Protein AF-F0Y4I6-F1 (afdb_monomer_lite)

Foldseek 3Di:
DPDPVVVVVVVVVVVVVVVVVVVVVVVVVVVVVVVVVVVVVVVVVVVVVVVVVVVVVVVVVVVVVVVVVVVVVVVVVVVVVVVVVVVVVVVVVVVVVVVVVVVVVVVVVVVVVVVVVVVVVVVVVVVVVVVVVVVVVVVVVVVVVVVVDDDPVVVVVVVVVVVVVVVVVVVVVVVVVVVVVVVVVVVVVVVVVVVVVVVVVVVVVVVVVVVVVVVVVVVVVVVVVVVVVVVVVVVVVVVVVVVVVVVVVVVVVVVVVVVVVVVVVVVVVVVVVVVVVVVVVVVVVVLVVVLVVQLVVLLVVLQVVVLVVLVVLVVVLVVVLVVLQVCCVPDDNPRDRDDDDDPDPDDDDDDDDPDDPPDRDDDSPDRQDPVNDDPVSVVSSVVSSVVSVVVVVVPDDPDDDDPPPPPPPPPPPDDDDPPDDDDDD

Sequence (425 aa):
LGEKDTHEFVAYFQKELEGKDVRIHSLNELMAHQDAERQAEHDALVRRQSEQVADLETKLQTADTTSTAKIQMLEDELAKVDTFREMKLAMDAKIEEQEKALKLAEERHLAEATANERKFLAEKSKMQKDLEKRTSDIRRAAKQEMQNGLDADTLKVIGENRRMAEELRFQQQMTAELQSEKNAVDEAVRVLRRDMELAREKEGEYAKQSHVKNREAKKREEKIAALEELLRDAGKKFQGEKAHLRRSLQASLEEQTLDAAGLRQMLRLKNRELSKLRRLAEMVLEQRTEVEQFFLEALEDVKANIVKQRQERYRADMAEYRTQMRTATLGDGTAKFPKIRALQAGKDVDGMGPPAPGTMPHNLSAKVQLKDLTLEDREHVLRLLFAKINAVHGNVSSLPPHDLENNERTFLTNSAPTGGGDGGM

Structure (mmCIF, N/CA/C/O backbone):
data_AF-F0Y4I6-F1
#
_entry.id   AF-F0Y4I6-F1
#
loop_
_atom_site.group_PDB
_atom_site.id
_atom_site.type_symbol
_atom_site.label_atom_id
_atom_site.label_alt_id
_atom_site.label_comp_id
_atom_site.label_asym_id
_atom_site.label_entity_id
_atom_site.label_seq_id
_atom_site.pdbx_PDB_ins_code
_atom_site.Cartn_x
_atom_site.Cartn_y
_atom_site.Cartn_z
_atom_site.occupancy
_atom_site.B_iso_or_equiv
_atom_site.auth_seq_id
_atom_site.auth_comp_id
_atom_site.auth_asym_id
_atom_site.auth_atom_id
_atom_site.pdbx_PDB_model_num
ATOM 1 N N . LEU A 1 1 ? 89.237 -3.017 -55.209 1.00 49.09 1 LEU A N 1
ATOM 2 C CA . LEU A 1 1 ? 88.070 -3.857 -54.853 1.00 49.09 1 LEU A CA 1
ATOM 3 C C . LEU A 1 1 ? 87.908 -3.872 -53.330 1.00 49.09 1 LEU A C 1
ATOM 5 O O . LEU A 1 1 ? 88.186 -4.892 -52.726 1.00 49.09 1 LEU A O 1
ATOM 9 N N . GLY A 1 2 ? 87.559 -2.757 -52.673 1.00 53.59 2 GLY A N 1
ATOM 10 C CA . GLY A 1 2 ? 87.547 -2.798 -51.197 1.00 53.59 2 GLY A CA 1
ATOM 11 C C . GLY A 1 2 ? 86.942 -1.643 -50.397 1.00 53.59 2 GLY A C 1
ATOM 12 O O . GLY A 1 2 ? 86.799 -1.809 -49.193 1.00 53.59 2 GLY A O 1
ATOM 13 N N . GLU A 1 3 ? 86.552 -0.518 -51.005 1.00 55.44 3 GLU A N 1
ATOM 14 C CA . GLU A 1 3 ? 85.939 0.600 -50.252 1.00 55.44 3 GLU A CA 1
ATOM 15 C C . GLU A 1 3 ? 84.520 0.966 -50.703 1.00 55.44 3 GLU A C 1
ATOM 17 O O . GLU A 1 3 ? 83.695 1.316 -49.871 1.00 55.44 3 GLU A O 1
ATOM 22 N N . LYS A 1 4 ? 84.182 0.856 -51.997 1.00 58.56 4 LYS A N 1
ATOM 23 C CA . LYS A 1 4 ? 82.810 1.132 -52.468 1.00 58.56 4 LYS A CA 1
ATOM 24 C C . LYS A 1 4 ? 81.827 0.012 -52.122 1.00 58.56 4 LYS A C 1
ATOM 26 O O . LYS A 1 4 ? 80.768 0.299 -51.579 1.00 58.56 4 LYS A O 1
ATOM 31 N N . ASP A 1 5 ? 82.216 -1.242 -52.346 1.00 61.75 5 ASP A N 1
ATOM 32 C CA . ASP A 1 5 ? 81.361 -2.398 -52.041 1.00 61.75 5 ASP A CA 1
ATOM 33 C C . ASP A 1 5 ? 81.136 -2.558 -50.531 1.00 61.75 5 ASP A C 1
ATOM 35 O O . ASP A 1 5 ? 80.059 -2.961 -50.108 1.00 61.75 5 ASP A O 1
ATOM 39 N N . THR A 1 6 ? 82.119 -2.190 -49.700 1.00 65.50 6 THR A N 1
ATOM 40 C CA . THR A 1 6 ? 81.980 -2.179 -48.236 1.00 65.50 6 THR A CA 1
ATOM 41 C C . THR A 1 6 ? 81.072 -1.043 -47.769 1.00 65.50 6 THR A C 1
ATOM 43 O O . THR A 1 6 ? 80.259 -1.255 -46.875 1.00 65.50 6 THR A O 1
ATOM 46 N N . HIS A 1 7 ? 81.129 0.132 -48.402 1.00 71.12 7 HIS A N 1
ATOM 47 C CA . HIS A 1 7 ? 80.271 1.267 -48.058 1.00 71.12 7 HIS 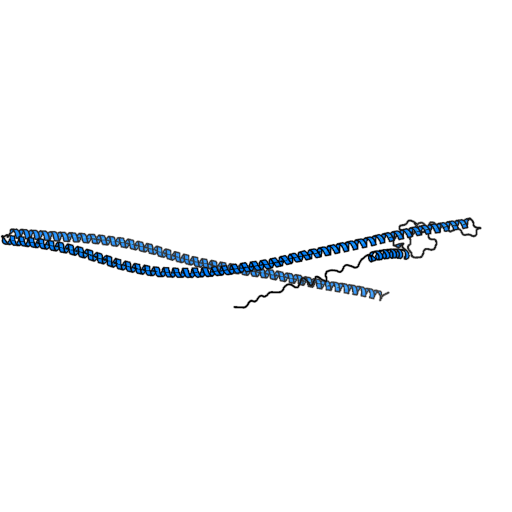A CA 1
ATOM 48 C C . HIS A 1 7 ? 78.804 1.069 -48.482 1.00 71.12 7 HIS A C 1
ATOM 50 O O . HIS A 1 7 ? 77.905 1.490 -47.753 1.00 71.12 7 HIS A O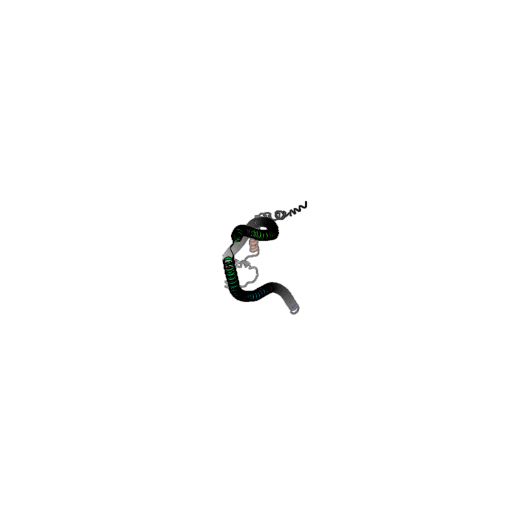 1
ATOM 56 N N . GLU A 1 8 ? 78.543 0.402 -49.613 1.00 75.44 8 GLU A N 1
ATOM 57 C CA . GLU A 1 8 ? 77.187 0.005 -50.023 1.00 75.44 8 GLU A CA 1
ATOM 58 C C . GLU A 1 8 ? 76.616 -1.099 -49.124 1.00 75.44 8 GLU A C 1
ATOM 60 O O . GLU A 1 8 ? 75.453 -1.021 -48.729 1.00 75.44 8 GLU A O 1
ATOM 65 N N . PHE A 1 9 ? 77.434 -2.081 -48.725 1.00 76.19 9 PHE A N 1
ATOM 66 C CA . PHE A 1 9 ? 77.026 -3.108 -47.761 1.00 76.19 9 PHE A CA 1
ATOM 67 C C . PHE A 1 9 ? 76.680 -2.509 -46.394 1.00 76.19 9 PHE A C 1
ATOM 69 O O . PHE A 1 9 ? 75.663 -2.860 -45.797 1.00 76.19 9 PHE A O 1
ATOM 76 N N . VAL A 1 10 ? 77.509 -1.578 -45.911 1.00 78.25 10 VAL A N 1
ATOM 77 C CA . VAL A 1 10 ? 77.267 -0.854 -44.658 1.00 78.25 10 VAL A CA 1
ATOM 78 C C . VAL A 1 10 ? 75.995 -0.014 -44.765 1.00 78.25 10 VAL A C 1
ATOM 80 O O . VAL A 1 10 ? 75.155 -0.102 -43.878 1.00 78.25 10 VAL A O 1
ATOM 83 N N . ALA A 1 11 ? 75.783 0.718 -45.863 1.00 78.81 11 ALA A N 1
ATOM 84 C CA . ALA A 1 11 ? 74.573 1.520 -46.062 1.00 78.81 11 ALA A CA 1
ATOM 85 C C . ALA A 1 11 ? 73.294 0.666 -46.152 1.00 78.81 11 ALA A C 1
ATOM 87 O O . ALA A 1 11 ? 72.257 1.041 -45.603 1.00 78.81 11 ALA A O 1
ATOM 88 N N . TYR A 1 12 ? 73.357 -0.495 -46.812 1.00 83.31 12 TYR A N 1
ATOM 89 C CA . TYR A 1 12 ? 72.243 -1.441 -46.865 1.00 83.31 12 TYR A CA 1
ATOM 90 C C . TYR A 1 12 ? 71.904 -1.985 -45.471 1.00 83.31 12 TYR A C 1
ATOM 92 O O . TYR A 1 12 ? 70.745 -1.925 -45.061 1.00 83.31 12 TYR A O 1
ATOM 100 N N . PHE A 1 13 ? 72.902 -2.444 -44.708 1.00 83.38 13 PHE A N 1
ATOM 101 C CA . PHE A 1 13 ? 72.680 -2.929 -43.344 1.00 83.38 13 PHE A CA 1
ATOM 102 C C . PHE A 1 13 ? 72.211 -1.833 -42.392 1.00 83.38 13 PHE A C 1
ATOM 104 O O . PHE A 1 13 ? 71.392 -2.107 -41.523 1.00 83.38 13 PHE A O 1
ATOM 111 N N . GLN A 1 14 ? 72.678 -0.599 -42.567 1.00 86.06 14 GLN A N 1
ATOM 112 C CA . GLN A 1 14 ? 72.249 0.546 -41.771 1.00 86.06 14 GLN A CA 1
ATOM 113 C C . GLN A 1 14 ? 70.780 0.885 -42.044 1.00 86.06 14 GLN A C 1
ATOM 115 O O . GLN A 1 14 ? 70.006 1.030 -41.105 1.00 86.06 14 GLN A O 1
ATOM 120 N N . LYS A 1 15 ? 70.350 0.858 -43.310 1.00 86.56 15 LYS A N 1
ATOM 121 C CA . LYS A 1 15 ? 68.938 1.017 -43.686 1.00 86.56 15 LYS A CA 1
ATOM 122 C C . LYS A 1 15 ? 68.059 -0.149 -43.215 1.00 86.56 15 LYS A C 1
ATOM 124 O O . LYS A 1 15 ? 66.903 0.054 -42.849 1.00 86.56 15 LYS A O 1
ATOM 129 N N . GLU A 1 16 ? 68.577 -1.378 -43.228 1.00 90.12 16 GLU A N 1
ATOM 130 C CA . GLU A 1 16 ? 67.857 -2.548 -42.709 1.00 90.12 16 GLU A CA 1
ATOM 131 C C . GLU A 1 16 ? 67.745 -2.514 -41.175 1.00 90.12 16 GLU A C 1
ATOM 133 O O . GLU A 1 16 ? 66.701 -2.877 -40.634 1.00 90.12 16 GLU A O 1
ATOM 138 N N . LEU A 1 17 ? 68.784 -2.044 -40.479 1.00 86.94 17 LEU A N 1
ATOM 139 C CA . LEU A 1 17 ? 68.776 -1.786 -39.037 1.00 86.94 17 LEU A CA 1
ATOM 140 C C . LEU A 1 17 ? 67.779 -0.684 -38.684 1.00 86.94 17 LEU A C 1
ATOM 142 O O . LEU A 1 17 ? 66.907 -0.927 -37.864 1.00 86.94 17 LEU A O 1
ATOM 146 N N . GLU A 1 18 ? 67.809 0.455 -39.377 1.00 88.62 18 GLU A N 1
ATOM 147 C CA . GLU A 1 18 ? 66.829 1.536 -39.203 1.00 88.62 18 GLU A CA 1
ATOM 148 C C . GLU A 1 18 ? 65.394 1.043 -39.452 1.00 88.62 18 GLU A C 1
ATOM 150 O O . GLU A 1 18 ? 64.479 1.346 -38.688 1.00 88.62 18 GLU A O 1
ATOM 155 N N . GLY A 1 19 ? 65.180 0.217 -40.482 1.00 90.19 19 GLY A N 1
ATOM 156 C CA . GLY A 1 19 ? 63.882 -0.405 -40.746 1.00 90.19 19 GLY A CA 1
ATOM 157 C C . GLY A 1 19 ? 63.436 -1.365 -39.636 1.00 90.19 19 GLY A C 1
ATOM 158 O O . GLY A 1 19 ? 62.255 -1.383 -39.276 1.00 90.19 19 GLY A O 1
ATOM 159 N N . LYS A 1 20 ? 64.365 -2.145 -39.069 1.00 90.31 20 LYS A N 1
ATOM 160 C CA . LYS A 1 20 ? 64.109 -3.004 -37.904 1.00 90.31 20 LYS A CA 1
ATOM 161 C C . LYS A 1 20 ? 63.839 -2.173 -36.653 1.00 90.31 20 LYS A C 1
ATOM 163 O O . LYS A 1 20 ? 62.905 -2.510 -35.940 1.00 90.31 20 LYS A O 1
ATOM 168 N N . ASP A 1 21 ? 64.546 -1.073 -36.429 1.00 90.94 21 ASP A N 1
ATOM 169 C CA . ASP A 1 21 ? 64.344 -0.184 -35.282 1.00 90.94 21 ASP A CA 1
ATOM 170 C C . ASP A 1 21 ? 62.981 0.514 -35.340 1.00 90.94 21 ASP A C 1
ATOM 172 O O . ASP A 1 21 ? 62.264 0.544 -34.342 1.00 90.94 21 ASP A O 1
ATOM 176 N N . VAL A 1 22 ? 62.543 0.969 -36.520 1.00 91.56 22 VAL A N 1
ATOM 177 C CA . VAL A 1 22 ? 61.176 1.487 -36.729 1.00 91.56 22 VAL A CA 1
ATOM 178 C C . VAL A 1 22 ? 60.128 0.396 -36.480 1.00 91.56 22 VAL A C 1
ATOM 180 O O . VAL A 1 22 ? 59.082 0.644 -35.871 1.00 91.56 22 VAL A O 1
ATOM 183 N N . ARG A 1 23 ? 60.399 -0.844 -36.909 1.00 93.06 23 ARG A N 1
ATOM 184 C CA . ARG A 1 23 ? 59.521 -1.992 -36.635 1.00 93.06 23 ARG A CA 1
ATOM 185 C C . ARG A 1 23 ? 59.453 -2.301 -35.137 1.00 93.06 23 ARG A C 1
ATOM 187 O O . ARG A 1 23 ? 58.370 -2.543 -34.624 1.00 93.06 23 ARG A O 1
ATOM 194 N N . ILE A 1 24 ? 60.585 -2.283 -34.440 1.00 91.69 24 ILE A N 1
ATOM 195 C CA . ILE A 1 24 ? 60.672 -2.512 -32.994 1.00 91.69 24 ILE A CA 1
ATOM 196 C C . ILE A 1 24 ? 59.943 -1.395 -32.247 1.00 91.69 24 ILE A C 1
ATOM 198 O O . ILE A 1 24 ? 59.182 -1.684 -31.333 1.00 91.69 24 ILE A O 1
ATOM 202 N N . HIS A 1 25 ? 60.107 -0.138 -32.664 1.00 93.38 25 HIS A N 1
ATOM 203 C CA . HIS A 1 25 ? 59.419 0.996 -32.057 1.00 93.38 25 HIS A CA 1
ATOM 204 C C . HIS A 1 25 ? 57.899 0.896 -32.219 1.00 93.38 25 HIS A C 1
ATOM 206 O O . HIS A 1 25 ? 57.187 0.924 -31.223 1.00 93.38 25 HIS A O 1
ATOM 212 N N . SER A 1 26 ? 57.408 0.662 -33.440 1.00 92.56 26 SER A N 1
ATOM 213 C CA . SER A 1 26 ? 55.968 0.483 -33.691 1.00 92.56 26 SER A CA 1
ATOM 214 C C . SER A 1 26 ? 55.379 -0.736 -32.973 1.00 92.56 26 SER A C 1
ATOM 216 O O . SER A 1 26 ? 54.259 -0.669 -32.472 1.00 92.56 26 SER A O 1
ATOM 218 N N . LEU A 1 27 ? 56.123 -1.845 -32.868 1.00 92.56 27 LEU A N 1
ATOM 219 C CA . LEU A 1 27 ? 55.705 -3.001 -32.070 1.00 92.56 27 LEU A CA 1
ATOM 220 C C . LEU A 1 27 ? 55.673 -2.677 -30.571 1.00 92.56 27 LEU A C 1
ATOM 222 O O . LEU A 1 27 ? 54.737 -3.089 -29.895 1.00 92.56 27 LEU A O 1
ATOM 226 N N . ASN A 1 28 ? 56.643 -1.919 -30.056 1.00 93.56 28 ASN A N 1
ATOM 227 C CA . ASN A 1 28 ? 56.662 -1.485 -28.658 1.00 93.56 28 ASN A CA 1
ATOM 228 C C . ASN A 1 28 ? 55.513 -0.517 -28.342 1.00 93.56 28 ASN A C 1
ATOM 230 O O . ASN A 1 28 ? 54.889 -0.656 -27.295 1.00 93.56 28 ASN A O 1
ATOM 234 N N . GLU A 1 29 ? 55.197 0.422 -29.239 1.00 92.94 29 GLU A N 1
ATOM 235 C CA . GLU A 1 29 ? 54.031 1.306 -29.105 1.00 92.94 29 GLU A CA 1
ATOM 236 C C . GLU A 1 29 ? 52.722 0.511 -29.114 1.00 92.94 29 GLU A C 1
ATOM 238 O O . GLU A 1 29 ? 51.841 0.761 -28.292 1.00 92.94 29 GLU A O 1
ATOM 243 N N . LEU A 1 30 ? 52.605 -0.488 -29.994 1.00 94.56 30 LEU A N 1
ATOM 244 C CA . LEU A 1 30 ? 51.421 -1.343 -30.069 1.00 94.56 30 LEU A CA 1
ATOM 245 C C . LEU A 1 30 ? 51.274 -2.226 -28.822 1.00 94.56 30 LEU A C 1
ATOM 247 O O . LEU A 1 30 ? 50.165 -2.358 -28.309 1.00 94.56 30 LEU A O 1
ATOM 251 N N . MET A 1 31 ? 52.375 -2.770 -28.288 1.00 92.50 31 MET A N 1
ATOM 252 C CA . MET A 1 31 ? 52.352 -3.476 -27.001 1.00 92.50 31 MET A CA 1
ATOM 253 C C . MET A 1 31 ? 51.962 -2.539 -25.855 1.00 92.50 31 MET A C 1
ATOM 255 O O . MET A 1 31 ? 51.106 -2.899 -25.057 1.00 92.50 31 MET A O 1
ATOM 259 N N . ALA A 1 32 ? 52.508 -1.320 -25.800 1.00 94.38 32 ALA A N 1
ATOM 260 C CA . ALA A 1 32 ? 52.159 -0.346 -24.767 1.00 94.38 32 ALA A CA 1
ATOM 261 C C . ALA A 1 32 ? 50.677 0.066 -24.826 1.00 94.38 32 ALA A C 1
ATOM 263 O O . ALA A 1 32 ? 50.030 0.184 -23.786 1.00 94.38 32 ALA A O 1
ATOM 264 N N . HIS A 1 33 ? 50.123 0.241 -26.029 1.00 93.94 33 HIS A N 1
ATOM 265 C CA . HIS A 1 33 ? 48.698 0.507 -26.221 1.00 93.94 33 HIS A CA 1
ATOM 266 C C . HIS A 1 33 ? 47.839 -0.668 -25.749 1.00 93.94 33 HIS A C 1
ATOM 268 O O . HIS A 1 33 ? 46.898 -0.477 -24.983 1.00 93.94 33 HIS A O 1
ATOM 274 N N . GLN A 1 34 ? 48.188 -1.889 -26.158 1.00 94.06 34 GLN A N 1
ATOM 275 C CA . GLN A 1 34 ? 47.456 -3.088 -25.760 1.00 94.06 34 GLN A CA 1
ATOM 276 C C . GLN A 1 34 ? 47.538 -3.330 -24.245 1.00 94.06 34 GLN A C 1
ATOM 278 O O . GLN A 1 34 ? 46.564 -3.758 -23.630 1.00 94.06 34 GLN A O 1
ATOM 283 N N . ASP A 1 35 ? 48.678 -3.041 -23.621 1.00 93.69 35 ASP A N 1
ATOM 284 C CA . ASP A 1 35 ? 48.853 -3.119 -22.172 1.00 93.69 35 ASP A CA 1
ATOM 285 C C . ASP A 1 35 ? 47.979 -2.085 -21.451 1.00 93.69 35 ASP A C 1
ATOM 287 O O . ASP A 1 35 ? 47.303 -2.434 -20.482 1.00 93.69 35 ASP A O 1
ATOM 291 N N . ALA A 1 36 ? 47.919 -0.850 -21.959 1.00 94.56 36 ALA A N 1
ATOM 292 C CA . ALA A 1 36 ? 47.060 0.201 -21.419 1.00 94.56 36 ALA A CA 1
ATOM 293 C C . ALA A 1 36 ? 45.564 -0.136 -21.550 1.00 94.56 36 ALA A C 1
ATOM 295 O O . ALA A 1 36 ? 44.813 0.053 -20.593 1.00 94.56 36 ALA A O 1
ATOM 296 N N . GLU A 1 37 ? 45.130 -0.679 -22.692 1.00 93.81 37 GLU A N 1
ATOM 297 C CA . GLU A 1 37 ? 43.748 -1.133 -22.896 1.00 93.81 37 GLU A CA 1
ATOM 298 C C . GLU A 1 37 ? 43.388 -2.286 -21.956 1.00 93.81 37 GLU A C 1
ATOM 300 O O . GLU A 1 37 ? 42.382 -2.208 -21.252 1.00 93.81 37 GLU A O 1
ATOM 305 N N . ARG A 1 38 ? 44.240 -3.319 -21.860 1.00 93.94 38 ARG A N 1
ATOM 306 C CA . ARG A 1 38 ? 44.028 -4.438 -20.923 1.00 93.94 38 ARG A CA 1
ATOM 307 C C . ARG A 1 38 ? 43.946 -3.957 -19.481 1.00 93.94 38 ARG A C 1
ATOM 309 O O . ARG A 1 38 ? 43.154 -4.487 -18.704 1.00 93.94 38 ARG A O 1
ATOM 316 N N . GLN A 1 39 ? 44.758 -2.970 -19.111 1.00 95.12 39 GLN A N 1
ATOM 317 C CA . GLN A 1 39 ? 44.754 -2.419 -17.763 1.00 95.12 39 GLN A CA 1
ATOM 318 C C . GLN A 1 39 ? 43.497 -1.586 -17.493 1.00 95.12 39 GLN A C 1
ATOM 320 O O . GLN A 1 39 ? 42.886 -1.745 -16.440 1.00 95.12 39 GLN A O 1
ATOM 325 N N . ALA A 1 40 ? 43.039 -0.788 -18.460 1.00 94.81 40 ALA A N 1
ATOM 326 C CA . ALA A 1 40 ? 41.780 -0.055 -18.356 1.00 94.81 40 ALA A CA 1
ATOM 327 C C . ALA A 1 40 ? 40.564 -0.994 -18.257 1.00 94.81 40 ALA A C 1
ATOM 329 O O . ALA A 1 40 ? 39.673 -0.763 -17.438 1.00 94.81 40 ALA A O 1
ATOM 330 N N . GLU A 1 41 ? 40.532 -2.072 -19.047 1.00 94.19 41 GLU A N 1
ATOM 331 C CA . GLU A 1 41 ? 39.491 -3.103 -18.968 1.00 94.19 41 GLU A CA 1
ATOM 332 C C . GLU A 1 41 ? 39.513 -3.833 -17.621 1.00 94.19 41 GLU A C 1
ATOM 334 O O . GLU A 1 41 ? 38.461 -4.036 -17.008 1.00 94.19 41 GLU A O 1
ATOM 339 N N . HIS A 1 42 ? 40.704 -4.192 -17.135 1.00 95.06 42 HIS A N 1
ATOM 340 C CA . HIS A 1 42 ? 40.879 -4.810 -15.825 1.00 95.06 42 HIS A CA 1
ATOM 341 C C . HIS A 1 42 ? 40.379 -3.887 -14.707 1.00 95.06 42 HIS A C 1
ATOM 343 O O . HIS A 1 42 ? 39.579 -4.310 -13.874 1.00 95.06 42 HIS A O 1
ATOM 349 N N . ASP A 1 43 ? 40.774 -2.615 -14.716 1.00 95.12 43 ASP A N 1
ATOM 350 C CA . ASP A 1 43 ? 40.354 -1.639 -13.711 1.00 95.12 43 ASP A CA 1
ATOM 351 C C . ASP A 1 43 ? 38.843 -1.376 -13.765 1.00 95.12 43 ASP A C 1
ATOM 353 O O . ASP A 1 43 ? 38.195 -1.250 -12.723 1.00 95.12 43 ASP A O 1
ATOM 357 N N . ALA A 1 44 ? 38.247 -1.348 -14.961 1.00 95.12 44 ALA A N 1
ATOM 358 C CA . ALA A 1 44 ? 36.801 -1.235 -15.128 1.00 95.12 44 ALA A CA 1
ATOM 359 C C . ALA A 1 44 ? 36.058 -2.465 -14.580 1.00 95.12 44 ALA A C 1
ATOM 361 O O . ALA A 1 44 ? 35.032 -2.320 -13.908 1.00 95.12 44 ALA A O 1
ATOM 362 N N . LEU A 1 45 ? 36.580 -3.673 -14.821 1.00 95.50 45 LEU A N 1
ATOM 363 C CA . LEU A 1 45 ? 36.010 -4.909 -14.287 1.00 95.50 45 LEU A CA 1
ATOM 364 C C . LEU A 1 45 ? 36.113 -4.956 -12.758 1.00 95.50 45 LEU A C 1
ATOM 366 O O . LEU A 1 45 ? 35.120 -5.262 -12.097 1.00 95.50 45 LEU A O 1
ATOM 370 N N . VAL A 1 46 ? 37.277 -4.607 -12.203 1.00 96.25 46 VAL A N 1
ATOM 371 C CA . VAL A 1 46 ? 37.502 -4.538 -10.752 1.00 96.25 46 VAL A CA 1
ATOM 372 C C . VAL A 1 46 ? 36.559 -3.525 -10.112 1.00 96.25 46 VAL A C 1
ATOM 374 O O . VAL A 1 46 ? 35.918 -3.853 -9.116 1.00 96.25 46 VAL A O 1
ATOM 377 N N . ARG A 1 47 ? 36.390 -2.333 -10.705 1.00 95.81 47 ARG A N 1
ATOM 378 C CA . ARG A 1 47 ? 35.424 -1.333 -10.218 1.00 95.81 47 ARG A CA 1
ATOM 379 C C . ARG A 1 47 ? 34.006 -1.886 -10.201 1.00 95.81 47 ARG A C 1
ATOM 381 O O . ARG A 1 47 ? 33.371 -1.870 -9.151 1.00 95.81 47 ARG A O 1
ATOM 388 N N . ARG A 1 48 ? 33.544 -2.469 -11.309 1.00 96.12 48 ARG A N 1
ATOM 389 C CA . ARG A 1 48 ? 32.194 -3.042 -11.398 1.00 96.12 48 ARG A CA 1
ATOM 390 C C . ARG A 1 48 ? 31.965 -4.157 -10.376 1.00 96.12 48 ARG A C 1
ATOM 392 O O . ARG A 1 48 ? 30.901 -4.220 -9.768 1.00 96.12 48 ARG A O 1
ATOM 399 N N . GLN A 1 49 ? 32.941 -5.044 -10.189 1.00 94.62 49 GLN A N 1
ATOM 400 C CA . GLN A 1 49 ? 32.851 -6.104 -9.185 1.00 94.62 49 GLN A CA 1
ATOM 401 C C . GLN A 1 49 ? 32.861 -5.527 -7.765 1.00 94.62 49 GLN A C 1
ATOM 403 O O . GLN A 1 49 ? 32.074 -5.971 -6.935 1.00 94.62 49 GLN A O 1
ATOM 408 N N . SER A 1 50 ? 33.681 -4.507 -7.494 1.00 96.00 50 SER A N 1
ATOM 409 C CA . SER A 1 50 ? 33.717 -3.840 -6.187 1.00 96.00 50 SER A CA 1
ATOM 410 C C . SER A 1 50 ? 32.399 -3.136 -5.850 1.00 96.00 50 SER A C 1
ATOM 412 O O . SER A 1 50 ? 31.921 -3.251 -4.726 1.00 96.00 50 SER A O 1
ATOM 414 N N . GLU A 1 51 ? 31.757 -2.495 -6.831 1.00 95.94 51 GLU A N 1
ATOM 415 C CA . GLU A 1 51 ? 30.432 -1.884 -6.678 1.00 95.94 51 GLU A CA 1
ATOM 416 C C . GLU A 1 51 ? 29.362 -2.946 -6.401 1.00 95.94 51 GLU A C 1
ATOM 418 O O . GLU A 1 51 ? 28.551 -2.786 -5.495 1.00 95.94 51 GLU A O 1
ATOM 423 N N . GLN A 1 52 ? 29.391 -4.074 -7.121 1.00 96.50 52 GLN A N 1
ATOM 424 C CA . GLN A 1 52 ? 28.467 -5.186 -6.874 1.00 96.50 52 GLN A CA 1
ATOM 425 C C . GLN A 1 52 ? 28.640 -5.795 -5.481 1.00 96.50 52 GLN A C 1
ATOM 427 O O . GLN A 1 52 ? 27.645 -6.133 -4.841 1.00 96.50 52 GLN A O 1
ATOM 432 N N . VAL A 1 53 ? 29.882 -5.940 -5.012 1.00 95.81 53 VAL A N 1
ATOM 433 C CA . VAL A 1 53 ? 30.170 -6.424 -3.658 1.00 95.81 53 VAL A CA 1
ATOM 434 C C . VAL A 1 53 ? 29.635 -5.436 -2.622 1.00 95.81 53 VAL A C 1
ATOM 436 O O . VAL A 1 53 ? 28.890 -5.856 -1.743 1.00 95.81 53 VAL A O 1
ATOM 439 N N . ALA A 1 54 ? 29.898 -4.136 -2.776 1.00 96.38 54 ALA A N 1
ATOM 440 C CA . ALA A 1 54 ? 29.385 -3.109 -1.867 1.00 96.38 54 ALA A CA 1
ATOM 441 C C . ALA A 1 54 ? 27.842 -3.062 -1.838 1.00 96.38 54 ALA A C 1
ATOM 443 O O . ALA A 1 54 ? 27.225 -2.974 -0.774 1.00 96.38 54 ALA A O 1
ATOM 444 N N . ASP A 1 55 ? 27.186 -3.190 -2.993 1.00 96.25 55 ASP A N 1
ATOM 445 C CA . ASP A 1 55 ? 25.724 -3.266 -3.087 1.00 96.25 55 ASP A CA 1
ATOM 446 C C . ASP A 1 55 ? 25.156 -4.516 -2.397 1.00 96.25 55 ASP A C 1
ATOM 448 O O . ASP A 1 55 ? 24.082 -4.471 -1.792 1.00 96.25 55 ASP A O 1
ATOM 452 N N . LEU A 1 56 ? 25.840 -5.658 -2.498 1.00 95.12 56 LEU A N 1
ATOM 453 C CA . LEU A 1 56 ? 25.426 -6.887 -1.819 1.00 95.12 56 LEU A CA 1
ATOM 454 C C . LEU A 1 56 ? 25.660 -6.804 -0.310 1.00 95.12 56 LEU A C 1
ATOM 456 O O . LEU A 1 56 ? 24.791 -7.226 0.451 1.00 95.12 56 LEU A O 1
ATOM 460 N N . GLU A 1 57 ? 26.773 -6.218 0.126 1.00 95.31 57 GLU A N 1
ATOM 461 C CA . GLU A 1 57 ? 27.080 -5.986 1.539 1.00 95.31 57 GLU A CA 1
ATOM 462 C C . GLU A 1 57 ? 26.057 -5.050 2.186 1.00 95.31 57 GLU A C 1
ATOM 464 O O . GLU A 1 57 ? 25.523 -5.363 3.249 1.00 95.31 57 GLU A O 1
ATOM 469 N N . THR A 1 58 ? 25.692 -3.949 1.522 1.00 96.00 58 THR A N 1
ATOM 470 C CA . THR A 1 58 ? 24.659 -3.028 2.025 1.00 96.00 58 THR A CA 1
ATOM 471 C C . THR A 1 58 ? 23.275 -3.683 2.074 1.00 96.00 58 THR A C 1
ATOM 473 O O . THR A 1 58 ? 22.540 -3.515 3.052 1.00 96.00 58 THR A O 1
ATOM 476 N N . LYS A 1 59 ? 22.905 -4.488 1.068 1.00 96.12 59 LYS A N 1
ATOM 477 C CA . LYS A 1 59 ? 21.659 -5.280 1.092 1.00 96.12 59 LYS A CA 1
ATOM 478 C C . LYS A 1 59 ? 21.651 -6.314 2.215 1.00 96.12 59 LYS A C 1
ATOM 480 O O . LYS A 1 59 ? 20.633 -6.468 2.882 1.00 96.12 59 LYS A O 1
ATOM 485 N N . LEU A 1 60 ? 22.769 -6.997 2.448 1.00 95.69 60 LEU A N 1
ATOM 486 C CA . LEU A 1 60 ? 22.894 -7.959 3.538 1.00 95.69 60 LEU A CA 1
ATOM 487 C C . LEU A 1 60 ? 22.800 -7.258 4.897 1.00 95.69 60 LEU A C 1
ATOM 489 O O . LEU A 1 60 ? 22.013 -7.668 5.740 1.00 95.69 60 LEU A O 1
ATOM 493 N N . GLN A 1 61 ? 23.502 -6.140 5.078 1.00 96.44 61 GLN A N 1
ATOM 494 C CA . GLN A 1 61 ? 23.479 -5.371 6.321 1.00 96.44 61 GLN A CA 1
ATOM 495 C C . GLN A 1 61 ? 22.085 -4.795 6.620 1.00 96.44 61 GLN A C 1
ATOM 497 O O . GLN A 1 61 ? 21.625 -4.802 7.764 1.00 96.44 61 GLN A O 1
ATOM 502 N N . THR A 1 62 ? 21.366 -4.320 5.601 1.00 95.62 62 THR A N 1
ATOM 503 C CA . THR A 1 62 ? 19.974 -3.865 5.764 1.00 95.62 62 THR A CA 1
ATOM 504 C C . THR A 1 62 ? 19.024 -5.028 6.066 1.00 95.62 62 THR A C 1
ATOM 506 O O . THR A 1 62 ? 18.141 -4.897 6.916 1.00 95.62 62 THR A O 1
ATOM 509 N N . ALA A 1 63 ? 19.218 -6.196 5.451 1.00 96.12 63 ALA A N 1
ATOM 510 C CA . ALA A 1 63 ? 18.450 -7.398 5.773 1.00 96.12 63 ALA A CA 1
ATOM 511 C C . ALA A 1 63 ? 18.716 -7.893 7.209 1.00 96.12 63 ALA A C 1
ATOM 513 O O . ALA A 1 63 ? 17.769 -8.219 7.928 1.00 96.12 63 ALA A O 1
ATOM 514 N N . ASP A 1 64 ? 19.970 -7.879 7.660 1.00 95.00 64 ASP A N 1
ATOM 515 C CA . ASP A 1 64 ? 20.359 -8.279 9.014 1.00 95.00 64 ASP A CA 1
ATOM 516 C C . ASP A 1 64 ? 19.822 -7.313 10.067 1.00 95.00 64 ASP A C 1
ATOM 518 O O . ASP A 1 64 ? 19.235 -7.751 11.056 1.00 95.00 64 ASP A O 1
ATOM 522 N N . THR A 1 65 ? 19.943 -5.999 9.848 1.00 95.88 65 THR A N 1
ATOM 523 C CA . THR A 1 65 ? 19.417 -4.981 10.780 1.00 95.88 65 THR A CA 1
ATOM 524 C C . THR A 1 65 ? 17.893 -5.023 10.872 1.00 95.88 65 THR A C 1
ATOM 526 O O . THR A 1 65 ? 17.330 -4.934 11.961 1.00 95.88 65 THR A O 1
ATOM 529 N N . THR A 1 66 ? 17.196 -5.224 9.750 1.00 95.25 66 THR A N 1
ATOM 530 C CA . THR A 1 66 ? 15.731 -5.370 9.765 1.00 95.25 66 THR A CA 1
ATOM 531 C C . THR A 1 66 ? 15.276 -6.685 10.396 1.00 95.25 66 THR A C 1
ATOM 533 O O . THR A 1 66 ? 14.252 -6.705 11.080 1.00 95.25 66 THR A O 1
ATOM 536 N N . SER A 1 67 ? 16.019 -7.778 10.211 1.00 95.12 67 SER A N 1
ATOM 537 C CA . SER A 1 67 ? 15.703 -9.073 10.827 1.00 95.12 67 SER A CA 1
ATOM 538 C C . SER A 1 67 ? 15.970 -9.066 12.331 1.00 95.12 67 SER A C 1
ATOM 540 O O . SER A 1 67 ? 15.116 -9.503 13.096 1.00 95.12 67 SER A O 1
ATOM 542 N N . THR A 1 68 ? 17.093 -8.497 12.773 1.00 96.25 68 THR A N 1
ATOM 543 C CA . THR A 1 68 ? 17.399 -8.327 14.206 1.00 96.25 68 THR A CA 1
ATOM 544 C C . THR A 1 68 ? 16.396 -7.411 14.903 1.00 96.25 68 THR A C 1
ATOM 546 O O . THR A 1 68 ? 15.928 -7.757 15.984 1.00 96.25 68 THR A O 1
ATOM 549 N N . ALA A 1 69 ? 15.968 -6.314 14.267 1.00 96.19 69 ALA A N 1
ATOM 550 C CA . ALA A 1 69 ? 14.908 -5.462 14.809 1.00 96.19 69 ALA A CA 1
ATOM 551 C C . ALA A 1 69 ? 13.572 -6.214 14.969 1.00 96.19 69 ALA A C 1
ATOM 553 O O . ALA A 1 69 ? 12.900 -6.078 15.989 1.00 96.19 69 ALA A O 1
ATOM 554 N N . LYS A 1 70 ? 13.191 -7.051 13.991 1.00 97.00 70 LYS A N 1
ATOM 555 C CA . LYS A 1 70 ? 11.983 -7.890 14.095 1.00 97.00 70 LYS A CA 1
ATOM 556 C C . LYS A 1 70 ? 12.087 -8.920 15.216 1.00 97.00 70 LYS A C 1
ATOM 558 O O . LYS A 1 70 ? 11.104 -9.131 15.915 1.00 97.00 70 LYS A O 1
ATOM 563 N N . ILE A 1 71 ? 13.250 -9.550 15.380 1.00 96.25 71 ILE A N 1
ATOM 564 C CA . ILE A 1 71 ? 13.488 -10.511 16.462 1.00 96.25 71 ILE A CA 1
ATOM 565 C C . ILE A 1 71 ? 13.315 -9.820 17.818 1.00 96.25 71 ILE A C 1
ATOM 567 O O . ILE A 1 71 ? 12.539 -10.309 18.628 1.00 96.25 71 ILE A O 1
ATOM 571 N N . GLN A 1 72 ? 13.914 -8.642 18.016 1.00 96.88 72 GLN A N 1
ATOM 572 C CA . GLN A 1 72 ? 13.751 -7.871 19.256 1.00 96.88 72 GLN A CA 1
ATOM 573 C C . GLN A 1 72 ? 12.289 -7.504 19.536 1.00 96.88 72 GLN A C 1
ATOM 575 O O . GLN A 1 72 ? 11.817 -7.656 20.657 1.00 96.88 72 GLN A O 1
ATOM 580 N N . MET A 1 73 ? 11.536 -7.074 18.518 1.00 96.12 73 MET A N 1
ATOM 581 C CA . MET A 1 73 ? 10.108 -6.783 18.692 1.00 96.12 73 MET A CA 1
ATOM 582 C C . MET A 1 73 ? 9.308 -8.020 19.117 1.00 96.12 73 MET A C 1
ATOM 584 O O . MET A 1 73 ? 8.432 -7.916 19.973 1.00 96.12 73 MET A O 1
ATOM 588 N N . LEU A 1 74 ? 9.601 -9.185 18.532 1.00 95.31 74 LEU A N 1
ATOM 589 C CA . LEU A 1 74 ? 8.944 -10.442 18.894 1.00 95.31 74 LEU A CA 1
ATOM 590 C C . LEU A 1 74 ? 9.337 -10.909 20.302 1.00 95.31 74 LEU A C 1
ATOM 592 O O . LEU A 1 74 ? 8.487 -11.421 21.025 1.00 95.31 74 LEU A O 1
ATOM 596 N N . GLU A 1 75 ? 10.590 -10.707 20.710 1.00 96.06 75 GLU A N 1
ATOM 597 C CA . GLU A 1 75 ? 11.057 -10.969 22.077 1.00 96.06 75 GLU A CA 1
ATOM 598 C C . GLU A 1 75 ? 10.342 -10.063 23.096 1.00 96.06 75 GLU A C 1
ATOM 600 O O . GLU A 1 75 ? 9.859 -10.549 24.121 1.00 96.06 75 GLU A O 1
ATOM 605 N N . ASP A 1 76 ? 10.175 -8.773 22.786 1.00 96.69 76 ASP A N 1
ATOM 606 C CA . ASP A 1 76 ? 9.424 -7.824 23.617 1.00 96.69 76 ASP A CA 1
ATOM 607 C C . ASP A 1 76 ? 7.935 -8.189 23.725 1.00 96.69 76 ASP A C 1
ATOM 609 O O . ASP A 1 76 ? 7.315 -8.047 24.785 1.00 96.69 76 ASP A O 1
ATOM 613 N N . GLU A 1 77 ? 7.319 -8.625 22.623 1.00 96.38 77 GLU A N 1
ATOM 614 C CA . GLU A 1 77 ? 5.934 -9.103 22.617 1.00 96.38 77 GLU A CA 1
ATOM 615 C C . GLU A 1 77 ? 5.778 -10.385 23.434 1.00 96.38 77 GLU A C 1
ATOM 617 O O . GLU A 1 77 ? 4.831 -10.494 24.217 1.00 96.38 77 GLU A O 1
ATOM 622 N N . LEU A 1 78 ? 6.725 -11.318 23.319 1.00 95.88 78 LEU A N 1
ATOM 623 C CA . LEU A 1 78 ? 6.733 -12.546 24.105 1.00 95.88 78 LEU A CA 1
ATOM 624 C C . LEU A 1 78 ? 6.830 -12.243 25.606 1.00 95.88 78 LEU A C 1
ATOM 626 O O . LEU A 1 78 ? 6.014 -12.743 26.379 1.00 95.88 78 LEU A O 1
ATOM 630 N N . ALA A 1 79 ? 7.723 -11.337 26.014 1.00 96.44 79 ALA A N 1
ATOM 631 C CA . ALA A 1 79 ? 7.846 -10.914 27.410 1.00 96.44 79 ALA A CA 1
ATOM 632 C C . ALA A 1 79 ? 6.545 -10.286 27.958 1.00 96.44 79 ALA A C 1
ATOM 634 O O . ALA A 1 79 ? 6.146 -10.525 29.103 1.00 96.44 79 ALA A O 1
ATOM 635 N N . LYS A 1 80 ? 5.824 -9.508 27.138 1.00 95.81 80 LYS A N 1
ATOM 636 C CA . LYS A 1 80 ? 4.502 -8.966 27.510 1.00 95.81 80 LYS A CA 1
ATOM 637 C C . LYS A 1 80 ? 3.453 -10.067 27.672 1.00 95.81 80 LYS A C 1
ATOM 639 O O . LYS A 1 80 ? 2.612 -9.986 28.565 1.00 95.81 80 LYS A O 1
ATOM 644 N N . VAL A 1 81 ? 3.485 -11.092 26.823 1.00 96.75 81 VAL A N 1
ATOM 645 C CA . VAL A 1 81 ? 2.571 -12.237 26.933 1.00 96.75 81 VAL A CA 1
ATOM 646 C C . VAL A 1 81 ? 2.871 -13.058 28.186 1.00 96.75 81 VAL A C 1
ATOM 648 O O . VAL A 1 81 ? 1.933 -13.451 28.882 1.00 96.75 81 VAL A O 1
ATOM 651 N N . ASP A 1 82 ? 4.142 -13.265 28.519 1.00 96.31 82 ASP A N 1
ATOM 652 C CA . ASP A 1 82 ? 4.542 -14.007 29.716 1.00 96.31 82 ASP A CA 1
ATOM 653 C C . ASP A 1 82 ? 4.134 -13.274 30.999 1.00 96.31 82 ASP A C 1
ATOM 655 O O . ASP A 1 82 ? 3.476 -13.857 31.861 1.00 96.31 82 ASP A O 1
ATOM 659 N N . THR A 1 83 ? 4.393 -11.967 31.087 1.00 96.06 83 THR A N 1
ATOM 660 C CA . THR A 1 83 ? 3.934 -11.146 32.225 1.00 96.06 83 THR A CA 1
ATOM 661 C C . THR A 1 83 ? 2.409 -11.126 32.352 1.00 96.06 83 THR A C 1
ATOM 663 O O . THR A 1 83 ? 1.867 -11.233 33.456 1.00 96.06 83 THR A O 1
ATOM 666 N N . PHE A 1 84 ? 1.681 -11.056 31.232 1.00 96.25 84 PHE A N 1
ATOM 667 C CA . PHE A 1 84 ? 0.224 -11.184 31.241 1.00 96.25 84 PHE A CA 1
ATOM 668 C C . PHE A 1 84 ? -0.225 -12.560 31.749 1.00 96.25 84 PHE A C 1
ATOM 670 O O . PHE A 1 84 ? -1.171 -12.653 32.535 1.00 96.25 84 PHE A O 1
ATOM 677 N N . ARG A 1 85 ? 0.452 -13.633 31.331 1.00 97.31 85 ARG A N 1
ATOM 678 C CA . ARG A 1 85 ? 0.160 -15.003 31.762 1.00 97.31 85 ARG A CA 1
ATOM 679 C C . ARG A 1 85 ? 0.375 -15.178 33.265 1.00 97.31 85 ARG A C 1
ATOM 681 O O . ARG A 1 85 ? -0.484 -15.765 33.920 1.00 97.31 85 ARG A O 1
ATOM 688 N N . GLU A 1 86 ? 1.470 -14.657 33.810 1.00 97.12 86 GLU A N 1
ATOM 689 C CA . GLU A 1 86 ? 1.747 -14.675 35.251 1.00 97.12 86 GLU A CA 1
ATOM 690 C C . GLU A 1 86 ? 0.680 -13.911 36.039 1.00 97.12 86 GLU A C 1
ATOM 692 O O . GLU A 1 86 ? 0.122 -14.434 37.007 1.00 97.12 86 GLU A O 1
ATOM 697 N N . MET A 1 87 ? 0.327 -12.705 35.587 1.00 96.19 87 MET A N 1
ATOM 698 C CA . MET A 1 87 ? -0.706 -11.895 36.230 1.00 96.19 87 MET A CA 1
ATOM 699 C C . MET A 1 87 ? -2.078 -12.575 36.179 1.00 96.19 87 MET A C 1
ATOM 701 O O . MET A 1 87 ? -2.818 -12.540 37.164 1.00 96.19 87 MET A O 1
ATOM 705 N N . LYS A 1 88 ? -2.408 -13.236 35.063 1.00 97.12 88 LYS A N 1
ATOM 706 C CA . LYS A 1 88 ? -3.637 -14.020 34.930 1.00 97.12 88 LYS A CA 1
ATOM 707 C C . LYS A 1 88 ? -3.670 -15.168 35.941 1.00 97.12 88 LYS A C 1
ATOM 709 O O . LYS A 1 88 ? -4.650 -15.294 36.662 1.00 97.12 88 LYS A O 1
ATOM 714 N N . LEU A 1 89 ? -2.597 -15.958 36.042 1.00 96.75 89 LEU A N 1
ATOM 715 C CA . LEU A 1 89 ? -2.513 -17.055 37.014 1.00 96.75 89 LEU A CA 1
ATOM 716 C C . LEU A 1 89 ? -2.650 -16.554 38.459 1.00 96.75 89 LEU A C 1
ATOM 718 O O . LEU A 1 89 ? -3.352 -17.170 39.258 1.00 96.75 89 LEU A O 1
ATOM 722 N N . ALA A 1 90 ? -2.027 -15.420 38.789 1.00 96.75 90 ALA A N 1
ATOM 723 C CA . ALA A 1 90 ? -2.156 -14.803 40.107 1.00 96.75 90 ALA A CA 1
ATOM 724 C C . ALA A 1 90 ? -3.592 -14.322 40.391 1.00 96.75 90 ALA A C 1
ATOM 726 O O . ALA A 1 90 ? -4.093 -14.476 41.506 1.00 96.75 90 ALA A O 1
ATOM 727 N N . MET A 1 91 ? -4.268 -13.752 39.389 1.00 96.94 91 MET A N 1
ATOM 728 C CA . MET A 1 91 ? -5.658 -13.314 39.507 1.00 96.94 91 MET A CA 1
ATOM 729 C C . MET A 1 91 ? -6.619 -14.500 39.651 1.00 96.94 91 MET A C 1
ATOM 731 O O . MET A 1 91 ? -7.478 -14.461 40.529 1.00 96.94 91 MET A O 1
ATOM 735 N N . ASP A 1 92 ? -6.437 -15.560 38.862 1.00 95.31 92 ASP A N 1
ATOM 736 C CA . ASP A 1 92 ? -7.234 -16.789 38.939 1.00 95.31 92 ASP A CA 1
ATOM 737 C C . ASP A 1 92 ? -7.084 -17.446 40.328 1.00 95.31 92 ASP A C 1
ATOM 739 O O . ASP A 1 92 ? -8.081 -17.783 40.968 1.00 95.31 92 ASP A O 1
ATOM 743 N N . ALA A 1 93 ? -5.859 -17.517 40.868 1.00 97.19 93 ALA A N 1
ATOM 744 C CA . ALA A 1 93 ? -5.614 -18.023 42.222 1.00 97.19 93 ALA A CA 1
ATOM 745 C C . ALA A 1 93 ? -6.310 -17.180 43.307 1.00 97.19 93 ALA A C 1
ATOM 747 O O . ALA A 1 93 ? -6.869 -17.723 44.263 1.00 97.19 93 ALA A O 1
ATOM 748 N N . LYS A 1 94 ? -6.319 -15.849 43.152 1.00 97.06 94 LYS A N 1
ATOM 749 C CA . LYS A 1 94 ? -7.004 -14.941 44.082 1.00 97.06 94 LYS A CA 1
ATOM 750 C C . LYS A 1 94 ? -8.524 -15.097 44.023 1.00 97.06 94 LYS A C 1
ATOM 752 O O . LYS A 1 94 ? -9.175 -15.016 45.063 1.00 97.06 94 LYS A O 1
ATOM 757 N N . ILE A 1 95 ? -9.088 -15.323 42.837 1.00 96.25 95 ILE A N 1
ATOM 758 C CA . ILE A 1 95 ? -10.520 -15.606 42.671 1.00 96.25 95 ILE A CA 1
ATOM 759 C C . ILE A 1 95 ? -10.875 -16.906 43.397 1.00 96.25 95 ILE A C 1
ATOM 761 O O . ILE A 1 95 ? -11.790 -16.899 44.216 1.00 96.25 95 ILE A O 1
ATOM 765 N N . GLU A 1 96 ? -10.112 -17.984 43.193 1.00 96.94 96 GLU A N 1
ATOM 766 C CA . GLU A 1 96 ? -10.353 -19.252 43.896 1.00 96.94 96 GLU A CA 1
ATOM 767 C C . GLU A 1 96 ? -10.266 -19.113 45.425 1.00 96.94 96 GLU A C 1
ATOM 769 O O . GLU A 1 96 ? -11.050 -19.722 46.159 1.00 96.94 96 GLU A O 1
ATOM 774 N N . GLU A 1 97 ? -9.313 -18.325 45.930 1.00 97.50 97 GLU A N 1
ATOM 775 C CA . GLU A 1 97 ? -9.187 -18.048 47.363 1.00 97.50 97 GLU A CA 1
ATOM 776 C C . GLU A 1 97 ? -10.405 -17.279 47.898 1.00 97.50 97 GLU A C 1
ATOM 778 O O . GLU A 1 97 ? -10.974 -17.652 48.928 1.00 97.50 97 GLU A O 1
ATOM 783 N N . GLN A 1 98 ? -10.847 -16.243 47.180 1.00 95.69 98 GLN A N 1
ATOM 784 C CA . GLN A 1 98 ? -12.019 -15.453 47.555 1.00 95.69 98 GLN A CA 1
ATOM 785 C C . GLN A 1 98 ? -13.310 -16.274 47.507 1.00 95.69 98 GLN A C 1
ATOM 787 O O . GLN A 1 98 ? -14.129 -16.157 48.416 1.00 95.69 98 GLN A O 1
ATOM 792 N N . GLU A 1 99 ? -13.480 -17.146 46.514 1.00 96.56 99 GLU A N 1
ATOM 793 C CA . GLU A 1 99 ? -14.625 -18.056 46.436 1.00 96.56 99 GLU A CA 1
ATOM 794 C C . GLU A 1 99 ? -14.665 -19.029 47.620 1.00 96.56 99 GLU A C 1
ATOM 796 O O . GLU A 1 99 ? -15.727 -19.255 48.206 1.00 96.56 99 GLU A O 1
ATOM 801 N N . LYS A 1 100 ? -13.512 -19.587 48.019 1.00 96.88 100 LYS A N 1
ATOM 802 C CA . LYS A 1 100 ? -13.414 -20.453 49.208 1.00 96.88 100 LYS A CA 1
ATOM 803 C C . LYS A 1 100 ? -13.737 -19.684 50.489 1.00 96.88 100 LYS A C 1
ATOM 805 O O . LYS A 1 100 ? -14.473 -20.196 51.333 1.00 96.88 100 LYS A O 1
ATOM 810 N N . ALA A 1 101 ? -13.224 -18.462 50.630 1.00 96.56 101 ALA A N 1
ATOM 811 C CA . ALA A 1 101 ? -13.504 -17.611 51.784 1.00 96.56 101 ALA A CA 1
ATOM 812 C C . ALA A 1 101 ? -14.992 -17.237 51.876 1.00 96.56 101 ALA A C 1
ATOM 814 O O . ALA A 1 101 ? -15.562 -17.256 52.967 1.00 96.56 101 ALA A O 1
ATOM 815 N N . LEU A 1 102 ? -15.625 -16.950 50.736 1.00 95.56 102 LEU A N 1
ATOM 816 C CA . LEU A 1 102 ? -17.037 -16.593 50.658 1.00 95.56 102 LEU A CA 1
ATOM 817 C C . LEU A 1 102 ? -17.934 -17.776 51.041 1.00 95.56 102 LEU A C 1
ATOM 819 O O . LEU A 1 102 ? -18.792 -17.614 51.903 1.00 95.56 102 LEU A O 1
ATOM 823 N N . LYS A 1 103 ? -17.657 -18.982 50.526 1.00 97.19 103 LYS A N 1
ATOM 824 C CA . LYS A 1 103 ? -18.369 -20.210 50.935 1.00 97.19 103 LYS A CA 1
ATOM 825 C C . LYS A 1 103 ? -18.261 -20.471 52.438 1.00 97.19 103 LYS A C 1
ATOM 827 O O . LYS A 1 103 ? -19.261 -20.739 53.094 1.00 97.19 103 LYS A O 1
ATOM 832 N N . LEU A 1 104 ? -17.061 -20.337 53.007 1.00 96.88 104 LEU A N 1
ATOM 833 C CA . LEU A 1 104 ? -16.860 -20.524 54.446 1.00 96.88 104 LEU A CA 1
ATOM 834 C C . LEU A 1 104 ? -17.621 -19.473 55.274 1.00 96.88 104 LEU A C 1
ATOM 836 O O . LEU A 1 104 ? -18.143 -19.785 56.345 1.00 96.88 104 LEU A O 1
ATOM 840 N N . ALA A 1 105 ? -17.675 -18.224 54.805 1.00 95.94 105 ALA A N 1
ATOM 841 C CA . ALA A 1 105 ? -18.437 -17.166 55.459 1.00 95.94 105 ALA A CA 1
ATOM 842 C C . ALA A 1 105 ? -19.949 -17.432 55.395 1.00 95.94 105 ALA A C 1
ATOM 844 O O . ALA A 1 105 ? -20.630 -17.277 56.407 1.00 95.94 105 ALA A O 1
ATOM 845 N N . GLU A 1 106 ? -20.467 -17.890 54.253 1.00 95.69 106 GLU A N 1
ATOM 846 C CA . GLU A 1 106 ? -21.871 -18.288 54.092 1.00 95.69 106 GLU A CA 1
ATOM 847 C C . GLU A 1 106 ? -22.247 -19.440 55.033 1.00 95.69 106 GLU A C 1
ATOM 849 O O . GLU A 1 106 ? -23.255 -19.354 55.736 1.00 95.69 106 GLU A O 1
ATOM 854 N N . GLU A 1 107 ? -21.412 -20.480 55.120 1.00 96.50 107 GLU A N 1
ATOM 855 C CA . GLU A 1 107 ? -21.617 -21.603 56.042 1.00 96.50 107 GLU A CA 1
ATOM 856 C C . GLU A 1 107 ? -21.637 -21.145 57.508 1.00 96.50 107 GLU A C 1
ATOM 858 O O . GLU A 1 107 ? -22.502 -21.564 58.285 1.00 96.50 107 GLU A O 1
ATOM 863 N N . ARG A 1 108 ? -20.722 -20.243 57.892 1.00 96.31 108 ARG A N 1
ATOM 864 C CA . ARG A 1 108 ? -20.687 -19.657 59.243 1.00 96.31 108 ARG A CA 1
ATOM 865 C C . ARG A 1 108 ? -21.930 -18.826 59.536 1.00 96.31 108 ARG A C 1
ATOM 867 O O . ARG A 1 108 ? -22.542 -19.014 60.584 1.00 96.31 108 ARG A O 1
ATOM 874 N N . HIS A 1 109 ? -22.331 -17.952 58.616 1.00 95.25 109 HIS A N 1
ATOM 875 C CA . HIS A 1 109 ? -23.528 -17.131 58.782 1.00 95.25 109 HIS A CA 1
ATOM 876 C C . HIS A 1 109 ? -24.797 -17.980 58.878 1.00 95.25 109 HIS A C 1
ATOM 878 O O . HIS A 1 109 ? -25.656 -17.698 59.712 1.00 95.25 109 HIS A O 1
ATOM 884 N N . LEU A 1 110 ? -24.902 -19.055 58.092 1.00 96.31 110 LEU A N 1
ATOM 885 C CA . LEU A 1 110 ? -26.015 -19.995 58.185 1.00 96.31 110 LEU A CA 1
ATOM 886 C C . LEU A 1 110 ? -26.037 -20.709 59.548 1.00 96.31 110 LEU A C 1
ATOM 888 O O . LEU A 1 110 ? -27.091 -20.829 60.180 1.00 96.31 110 LEU A O 1
ATOM 892 N N . ALA A 1 111 ? -24.879 -21.153 60.040 1.00 95.69 111 ALA A N 1
ATOM 893 C CA . ALA A 1 111 ? -24.765 -21.778 61.356 1.00 95.69 111 ALA A CA 1
ATOM 894 C C . ALA A 1 111 ? -25.144 -20.810 62.495 1.00 95.69 111 ALA A C 1
ATOM 896 O O . ALA A 1 111 ? -25.869 -21.187 63.417 1.00 95.69 111 ALA A O 1
ATOM 897 N N . GLU A 1 112 ? -24.718 -19.549 62.422 1.00 95.75 112 GLU A N 1
ATOM 898 C CA . GLU A 1 112 ? -25.088 -18.520 63.400 1.00 95.75 112 GLU A CA 1
ATOM 899 C C . GLU A 1 112 ? -26.579 -18.180 63.349 1.00 95.75 112 GLU A C 1
ATOM 901 O O . GLU A 1 112 ? -27.228 -18.109 64.396 1.00 95.75 112 GLU A O 1
ATOM 906 N N . ALA A 1 113 ? -27.144 -18.019 62.151 1.00 94.50 113 ALA A N 1
ATOM 907 C CA . ALA A 1 113 ? -28.565 -17.745 61.967 1.00 94.50 113 ALA A CA 1
ATOM 908 C C . ALA A 1 113 ? -29.426 -18.867 62.562 1.00 94.50 113 ALA A C 1
ATOM 910 O O . ALA A 1 113 ? -30.317 -18.601 63.369 1.00 94.50 113 ALA A O 1
ATOM 911 N N . THR A 1 114 ? -29.102 -20.126 62.255 1.00 94.81 114 THR A N 1
ATOM 912 C CA . THR A 1 114 ? -29.825 -21.287 62.798 1.00 94.81 114 THR A CA 1
ATOM 913 C C . THR A 1 114 ? -29.666 -21.420 64.316 1.00 94.81 114 THR A C 1
ATOM 915 O O . THR A 1 114 ? -30.623 -21.767 65.014 1.00 94.81 114 THR A O 1
ATOM 918 N N . ALA A 1 115 ? -28.489 -21.114 64.871 1.00 95.69 115 ALA A N 1
ATOM 919 C CA . ALA A 1 115 ? -28.273 -21.107 66.317 1.00 95.69 115 ALA A CA 1
ATOM 920 C C . ALA A 1 115 ? -29.081 -20.003 67.018 1.00 95.69 115 ALA A C 1
ATOM 922 O O . ALA A 1 115 ? -29.680 -20.247 68.070 1.00 95.69 115 ALA A O 1
ATOM 923 N N . ASN A 1 116 ? -29.127 -18.806 66.435 1.00 93.62 116 ASN A N 1
ATOM 924 C CA . ASN A 1 116 ? -29.906 -17.688 66.957 1.00 93.62 116 ASN A CA 1
ATOM 925 C C . ASN A 1 116 ? -31.407 -17.968 66.876 1.00 93.62 116 ASN A C 1
ATOM 927 O O . ASN A 1 116 ? -32.115 -17.757 67.857 1.00 93.62 116 ASN A O 1
ATOM 931 N N . GLU A 1 117 ? -31.891 -18.525 65.767 1.00 93.94 117 GLU A N 1
ATOM 932 C CA . GLU A 1 117 ? -33.295 -18.911 65.611 1.00 93.94 117 GLU A CA 1
ATOM 933 C C . GLU A 1 117 ? -33.725 -19.932 66.673 1.00 93.94 117 GLU A C 1
ATOM 935 O O . GLU A 1 117 ? -34.760 -19.765 67.323 1.00 93.94 117 GLU A O 1
ATOM 940 N N . ARG A 1 118 ? -32.885 -20.937 66.957 1.00 94.56 118 ARG A N 1
ATOM 941 C CA . ARG A 1 118 ? -33.131 -21.897 68.048 1.00 94.56 118 ARG A CA 1
ATOM 942 C C . ARG A 1 118 ? -33.228 -21.220 69.416 1.00 94.56 118 ARG A C 1
ATOM 944 O O . ARG A 1 118 ? -34.113 -21.571 70.198 1.00 94.56 118 ARG A O 1
ATOM 951 N N . LYS A 1 119 ? -32.347 -20.256 69.712 1.00 95.38 119 LYS A N 1
ATOM 952 C CA . LYS A 1 119 ? -32.393 -19.485 70.969 1.00 95.38 119 LYS A CA 1
ATOM 953 C C . LYS A 1 119 ? -33.680 -18.668 71.071 1.00 95.38 119 LYS A C 1
ATOM 955 O O . LYS A 1 119 ? -34.373 -18.768 72.081 1.00 95.38 119 LYS A O 1
ATOM 960 N N . PHE A 1 120 ? -34.045 -17.944 70.012 1.00 93.56 120 PHE A N 1
ATOM 961 C CA . PHE A 1 120 ? -35.277 -17.155 69.974 1.00 93.56 120 PHE A CA 1
ATOM 962 C C . PHE A 1 120 ? -36.528 -18.018 70.158 1.00 93.56 120 PHE A C 1
ATOM 964 O O . PHE A 1 120 ? -37.424 -17.645 70.914 1.00 93.56 120 PHE A O 1
ATOM 971 N N . LEU A 1 121 ? -36.592 -19.193 69.524 1.00 93.88 121 LEU A N 1
ATOM 972 C CA . LEU A 1 121 ? -37.711 -20.123 69.696 1.00 93.88 121 LEU A CA 1
ATOM 973 C C . LEU A 1 121 ? -37.819 -20.637 71.139 1.00 93.88 121 LEU A C 1
ATOM 975 O O . LEU A 1 121 ? -38.922 -20.704 71.690 1.00 93.88 121 LEU A O 1
ATOM 979 N N . ALA A 1 122 ? -36.690 -20.966 71.769 1.00 93.50 122 ALA A N 1
ATOM 980 C CA . ALA A 1 122 ? -36.659 -21.410 73.160 1.00 93.50 122 ALA A CA 1
ATOM 981 C C . ALA A 1 122 ? -37.122 -20.309 74.132 1.00 93.50 122 ALA A C 1
ATOM 983 O O . ALA A 1 122 ? -37.971 -20.564 74.991 1.00 93.50 122 ALA A O 1
ATOM 984 N N . GLU A 1 123 ? -36.621 -19.082 73.975 1.00 94.06 123 GLU A N 1
ATOM 985 C CA . GLU A 1 123 ? -37.030 -17.941 74.802 1.00 94.06 123 GLU A CA 1
ATOM 986 C C . GLU A 1 123 ? -38.504 -17.590 74.604 1.00 94.06 123 GLU A C 1
ATOM 988 O O . GLU A 1 123 ? -39.232 -17.420 75.584 1.00 94.06 123 GLU A O 1
ATOM 993 N N . LYS A 1 124 ? -38.978 -17.566 73.352 1.00 94.25 124 LYS A N 1
ATOM 994 C CA . LYS A 1 124 ? -40.390 -17.330 73.030 1.00 94.25 124 LYS A CA 1
ATOM 995 C C . LYS A 1 124 ? -41.300 -18.359 73.704 1.00 94.25 124 LYS A C 1
ATOM 997 O O . LYS A 1 124 ? -42.288 -17.977 74.326 1.00 94.25 124 LYS A O 1
ATOM 1002 N N . SER A 1 125 ? -40.947 -19.645 73.642 1.00 92.50 125 SER A N 1
ATOM 1003 C CA . SER A 1 125 ? -41.699 -20.730 74.292 1.00 92.50 125 SER A CA 1
ATOM 1004 C C . SER A 1 125 ? -41.753 -20.565 75.815 1.00 92.50 125 SER A C 1
ATOM 1006 O O . SER A 1 125 ? -42.809 -20.731 76.429 1.00 92.50 125 SER A O 1
ATOM 1008 N N . LYS A 1 126 ? -40.632 -20.176 76.437 1.00 95.56 126 LYS A N 1
ATOM 1009 C CA . LYS A 1 126 ? -40.572 -19.904 77.879 1.00 95.56 126 LYS A CA 1
ATOM 1010 C C . LYS A 1 126 ? -41.470 -18.726 78.266 1.00 95.56 126 LYS A C 1
ATOM 1012 O O . LYS A 1 126 ? -42.302 -18.865 79.159 1.00 95.56 126 LYS A O 1
ATOM 1017 N N . MET A 1 127 ? -41.348 -17.606 77.556 1.00 92.56 127 MET A N 1
ATOM 1018 C CA . MET A 1 127 ? -42.159 -16.408 77.789 1.00 92.56 127 MET A CA 1
ATOM 1019 C C . MET A 1 127 ? -43.655 -16.691 77.635 1.00 92.56 127 MET A C 1
ATOM 1021 O O . MET A 1 127 ? -44.461 -16.234 78.444 1.00 92.56 127 MET A O 1
ATOM 1025 N N . GLN A 1 128 ? -44.034 -17.479 76.628 1.00 91.44 128 GLN A N 1
ATOM 1026 C CA . GLN A 1 128 ? -45.426 -17.845 76.392 1.00 91.44 128 GLN A CA 1
ATOM 1027 C C . GLN A 1 128 ? -46.007 -18.670 77.552 1.00 91.44 128 GLN A C 1
ATOM 1029 O O . GLN A 1 128 ? -47.088 -18.343 78.041 1.00 91.44 128 GLN A O 1
ATOM 1034 N N . LYS A 1 129 ? -45.262 -19.656 78.072 1.00 93.81 129 LYS A N 1
ATOM 1035 C CA . LYS A 1 129 ? -45.674 -20.435 79.257 1.00 93.81 129 LYS A CA 1
ATOM 1036 C C . LYS A 1 129 ? -45.847 -19.565 80.503 1.00 93.81 129 LYS A C 1
ATOM 1038 O O . LYS A 1 129 ? -46.808 -19.745 81.253 1.00 93.81 129 LYS A O 1
ATOM 1043 N N . ASP A 1 130 ? -44.943 -18.613 80.725 1.00 91.81 130 ASP A N 1
ATOM 1044 C CA . ASP A 1 130 ? -45.021 -17.703 81.872 1.00 91.81 130 ASP A CA 1
ATOM 1045 C C . ASP A 1 130 ? -46.260 -16.792 81.789 1.00 91.81 130 ASP A C 1
ATOM 1047 O O . ASP A 1 130 ? -46.952 -16.580 82.791 1.00 91.81 130 ASP A O 1
ATOM 1051 N N . LEU A 1 131 ? -46.585 -16.291 80.591 1.00 91.12 131 LEU A N 1
ATOM 1052 C CA . LEU A 1 131 ? -47.788 -15.488 80.346 1.00 91.12 131 LEU A CA 1
ATOM 1053 C C . LEU A 1 131 ? -49.080 -16.302 80.502 1.00 91.12 131 LEU A C 1
ATOM 1055 O O . LEU A 1 131 ? -50.042 -15.816 81.105 1.00 91.12 131 LEU A O 1
ATOM 1059 N N . GLU A 1 132 ? -49.109 -17.542 80.014 1.00 91.81 132 GLU A N 1
ATOM 1060 C CA . GLU A 1 132 ? -50.248 -18.453 80.188 1.00 91.81 132 GLU A CA 1
ATOM 1061 C C . GLU A 1 132 ? -50.517 -18.740 81.670 1.00 91.81 132 GLU A C 1
ATOM 1063 O O . GLU A 1 132 ? -51.664 -18.653 82.119 1.00 91.81 132 GLU A O 1
ATOM 1068 N N . LYS A 1 133 ? -49.462 -18.987 82.459 1.00 92.38 133 LYS A N 1
ATOM 1069 C CA . LYS A 1 133 ? -49.576 -19.200 83.907 1.00 92.38 133 LYS A CA 1
ATOM 1070 C C . LYS A 1 133 ? -50.154 -17.975 84.620 1.00 92.38 133 LYS A C 1
ATOM 1072 O O . LYS A 1 133 ? -51.134 -18.106 85.350 1.00 92.38 133 LYS A O 1
ATOM 1077 N N . ARG A 1 134 ? -49.617 -16.778 84.350 1.00 91.31 134 ARG A N 1
ATOM 1078 C CA . ARG A 1 134 ? -50.139 -15.520 84.923 1.00 91.31 134 ARG A CA 1
ATOM 1079 C C . ARG A 1 134 ? -51.607 -15.298 84.567 1.00 91.31 134 ARG A C 1
ATOM 1081 O O . ARG A 1 134 ? -52.401 -14.919 85.422 1.00 91.31 134 ARG A O 1
ATOM 1088 N N . THR A 1 135 ? -51.981 -15.576 83.321 1.00 88.06 135 THR A N 1
ATOM 1089 C CA . THR A 1 135 ? -53.371 -15.450 82.862 1.00 88.06 135 THR A CA 1
ATOM 1090 C C . THR A 1 135 ? -54.293 -16.429 83.594 1.00 88.06 135 THR A C 1
ATOM 1092 O O . THR A 1 135 ? -55.405 -16.065 83.976 1.00 88.06 135 THR A O 1
ATOM 1095 N N . SER A 1 136 ? -53.837 -17.663 83.823 1.00 90.00 136 SER A N 1
ATOM 1096 C CA . SER A 1 136 ? -54.569 -18.657 84.613 1.00 90.00 136 SER A CA 1
ATOM 1097 C C . SER A 1 136 ? -54.781 -18.198 86.060 1.00 90.00 136 SER A C 1
ATOM 1099 O O . SER A 1 136 ? -55.894 -18.299 86.579 1.00 90.00 136 SER A O 1
ATOM 1101 N N . ASP A 1 137 ? -53.745 -17.652 86.698 1.00 87.00 137 ASP A N 1
ATOM 1102 C CA . ASP A 1 137 ? -53.815 -17.179 88.084 1.00 87.00 137 ASP A CA 1
ATOM 1103 C C . ASP A 1 137 ? -54.795 -16.004 88.238 1.00 87.00 137 ASP A C 1
ATOM 1105 O O . ASP A 1 137 ? -55.634 -16.018 89.142 1.00 87.00 137 ASP A O 1
ATOM 1109 N N . ILE A 1 138 ? -54.770 -15.042 87.306 1.00 84.75 138 ILE A N 1
ATOM 1110 C CA . ILE A 1 138 ? -55.721 -13.917 87.268 1.00 84.75 138 ILE A CA 1
ATOM 1111 C C . ILE A 1 138 ? -57.156 -14.423 87.087 1.00 84.75 138 ILE A C 1
ATOM 1113 O O . ILE A 1 138 ? -58.059 -13.986 87.798 1.00 84.75 138 ILE A O 1
ATOM 1117 N N . ARG A 1 139 ? -57.387 -15.381 86.177 1.00 84.12 139 ARG A N 1
ATOM 1118 C CA . ARG A 1 139 ? -58.723 -15.971 85.978 1.00 84.12 139 ARG A CA 1
ATOM 1119 C C . ARG A 1 139 ? -59.238 -16.662 87.240 1.00 84.12 139 ARG A C 1
ATOM 1121 O O . ARG A 1 139 ? -60.427 -16.566 87.534 1.00 84.12 139 ARG A O 1
ATOM 1128 N N . ARG A 1 140 ? -58.366 -17.349 87.986 1.00 83.19 140 ARG A N 1
ATOM 1129 C CA . ARG A 1 140 ? -58.736 -17.996 89.254 1.00 83.19 140 ARG A CA 1
ATOM 1130 C C . ARG A 1 140 ? -59.101 -16.962 90.320 1.00 83.19 140 ARG A C 1
ATOM 1132 O O . ARG A 1 140 ? -60.132 -17.127 90.964 1.00 83.19 140 ARG A O 1
ATOM 1139 N N . ALA A 1 141 ? -58.300 -15.905 90.461 1.00 79.44 141 ALA A N 1
ATOM 1140 C CA . ALA A 1 141 ? -58.559 -14.816 91.402 1.00 79.44 141 ALA A CA 1
ATOM 1141 C C . ALA A 1 141 ? -59.884 -14.097 91.094 1.00 79.44 141 ALA A C 1
ATOM 1143 O O . ALA A 1 141 ? -60.735 -13.992 91.972 1.00 79.44 141 ALA A O 1
ATOM 1144 N N . ALA A 1 142 ? -60.116 -13.729 89.830 1.00 76.00 142 ALA A N 1
ATOM 1145 C CA . ALA A 1 142 ? -61.351 -13.073 89.400 1.00 76.00 142 ALA A CA 1
ATOM 1146 C C . ALA A 1 142 ? -62.597 -13.947 89.630 1.00 76.00 142 ALA A C 1
ATOM 1148 O O . ALA A 1 142 ? -63.636 -13.459 90.065 1.00 76.00 142 ALA A O 1
ATOM 1149 N N . LYS A 1 143 ? -62.503 -15.263 89.389 1.00 76.12 143 LYS A N 1
ATOM 1150 C CA . LYS A 1 143 ? -63.615 -16.192 89.641 1.00 76.12 143 LYS A CA 1
ATOM 1151 C C . LYS A 1 143 ? -63.941 -16.310 91.133 1.00 76.12 143 LYS A C 1
ATOM 1153 O O . LYS A 1 143 ? -65.111 -16.428 91.477 1.00 76.12 143 LYS A O 1
ATOM 1158 N N . GLN A 1 144 ? -62.927 -16.272 91.996 1.00 74.88 144 GLN A N 1
ATOM 1159 C CA . GLN A 1 144 ? -63.088 -16.329 93.450 1.00 74.88 144 GLN A CA 1
ATOM 1160 C C . GLN A 1 144 ? -63.661 -15.022 94.019 1.00 74.88 144 GLN A C 1
ATOM 1162 O O . GLN A 1 144 ? -64.470 -15.056 94.940 1.00 74.88 144 GLN A O 1
ATOM 1167 N N . GLU A 1 145 ? -63.311 -13.883 93.424 1.00 68.00 145 GLU A N 1
ATOM 1168 C CA . GLU A 1 145 ? -63.870 -12.569 93.754 1.00 68.00 145 GLU A CA 1
ATOM 1169 C C . GLU A 1 145 ? -65.347 -12.454 93.340 1.00 68.00 145 GLU A C 1
ATOM 1171 O O . GLU A 1 145 ? -66.184 -12.076 94.155 1.00 68.00 145 GLU A O 1
ATOM 1176 N N . MET A 1 146 ? -65.708 -12.920 92.135 1.00 66.25 146 MET A N 1
ATOM 1177 C CA . MET A 1 146 ? -67.111 -13.019 91.697 1.00 66.25 146 MET A CA 1
ATOM 1178 C C . MET A 1 146 ? -67.957 -13.958 92.572 1.00 66.25 146 MET A C 1
ATOM 1180 O O . MET A 1 146 ? -69.167 -13.775 92.678 1.00 66.25 146 MET A O 1
ATOM 1184 N N . GLN A 1 147 ? -67.342 -14.978 93.179 1.00 63.62 147 GLN A N 1
ATOM 1185 C CA . GLN A 1 147 ? -68.025 -15.928 94.062 1.00 63.62 147 GLN A CA 1
ATOM 1186 C C . GLN A 1 147 ? -68.339 -15.326 95.443 1.00 63.62 147 GLN A C 1
ATOM 1188 O O . GLN A 1 147 ? -69.231 -15.822 96.128 1.00 63.62 147 GLN A O 1
ATOM 1193 N N . ASN A 1 148 ? -67.632 -14.258 95.830 1.00 66.44 148 ASN A N 1
ATOM 1194 C CA . ASN A 1 148 ? -67.689 -13.655 97.161 1.00 66.44 148 ASN A CA 1
ATOM 1195 C C . ASN A 1 148 ? -68.525 -12.368 97.244 1.00 66.44 148 ASN A C 1
ATOM 1197 O O . ASN A 1 148 ? -68.718 -11.858 98.345 1.00 66.44 148 ASN A O 1
ATOM 1201 N N . GLY A 1 149 ? -69.056 -11.842 96.139 1.00 58.41 149 GLY A N 1
ATOM 1202 C CA . GLY A 1 149 ? -69.932 -10.675 96.214 1.00 58.41 149 GLY A CA 1
ATOM 1203 C C . GLY A 1 149 ? -70.515 -10.281 94.872 1.00 58.41 149 GLY A C 1
ATOM 1204 O O . GLY A 1 149 ? -69.794 -9.788 94.011 1.00 58.41 149 GLY A O 1
ATOM 1205 N N . LEU A 1 150 ? -71.827 -10.455 94.712 1.00 58.50 150 LEU A N 1
ATOM 1206 C CA . LEU A 1 150 ? -72.567 -9.785 93.649 1.00 58.50 150 LEU A CA 1
ATOM 1207 C C . LEU A 1 150 ? -73.897 -9.241 94.186 1.00 58.50 150 LEU A C 1
ATOM 1209 O O . LEU A 1 150 ? -74.905 -9.944 94.206 1.00 58.50 150 LEU A O 1
ATOM 1213 N N . ASP A 1 151 ? -73.878 -7.966 94.582 1.00 67.94 151 ASP A N 1
ATOM 1214 C CA . ASP A 1 151 ? -75.063 -7.116 94.754 1.00 67.94 151 ASP A CA 1
ATOM 1215 C C . ASP A 1 151 ? -75.498 -6.521 93.397 1.00 67.94 151 ASP A C 1
ATOM 1217 O O . ASP A 1 151 ? -74.693 -6.368 92.475 1.00 67.94 151 ASP A O 1
ATOM 1221 N N . ALA A 1 152 ? -76.765 -6.129 93.249 1.00 65.12 152 ALA A N 1
ATOM 1222 C CA . ALA A 1 152 ? -77.323 -5.622 91.985 1.00 65.12 152 ALA A CA 1
ATOM 1223 C C . ALA A 1 152 ? -76.576 -4.400 91.393 1.00 65.12 152 ALA A C 1
ATOM 1225 O O . ALA A 1 152 ? -76.490 -4.269 90.169 1.00 65.12 152 ALA A O 1
ATOM 1226 N N . ASP A 1 153 ? -75.982 -3.547 92.233 1.00 66.44 153 ASP A N 1
ATOM 1227 C CA . ASP A 1 153 ? -75.152 -2.421 91.782 1.00 66.44 153 ASP A CA 1
ATOM 1228 C C . ASP A 1 153 ? -73.798 -2.878 91.226 1.00 66.44 153 ASP A C 1
ATOM 1230 O O . ASP A 1 153 ? -73.341 -2.348 90.214 1.00 66.44 153 ASP A O 1
ATOM 1234 N N . THR A 1 154 ? -73.191 -3.930 91.787 1.00 72.75 154 THR A N 1
ATOM 1235 C CA . THR A 1 154 ? -71.981 -4.529 91.195 1.00 72.75 154 THR A CA 1
ATOM 1236 C C . THR A 1 154 ? -72.272 -5.141 89.826 1.00 72.75 154 THR A C 1
ATOM 1238 O O . THR A 1 154 ? -71.472 -4.986 88.908 1.00 72.75 154 THR A O 1
ATOM 1241 N N . LEU A 1 155 ? -73.454 -5.737 89.626 1.00 74.19 155 LEU A N 1
ATOM 1242 C CA . LEU A 1 155 ? -73.886 -6.234 88.315 1.00 74.19 155 LEU A CA 1
ATOM 1243 C C . LEU A 1 155 ? -74.108 -5.102 87.296 1.00 74.19 155 LEU A C 1
ATOM 1245 O O . LEU A 1 155 ? -73.743 -5.265 86.130 1.00 74.19 155 LEU A O 1
ATOM 1249 N N . LYS A 1 156 ? -74.641 -3.944 87.715 1.00 80.31 156 LYS A N 1
ATOM 1250 C CA . LYS A 1 156 ? -74.724 -2.746 86.857 1.00 80.31 156 LYS A CA 1
ATOM 1251 C C . LYS A 1 156 ? -73.345 -2.205 86.485 1.00 80.31 156 LYS A C 1
ATOM 1253 O O . LYS A 1 156 ? -73.095 -1.993 85.302 1.00 80.31 156 LYS A O 1
ATOM 1258 N N . VAL A 1 157 ? -72.438 -2.064 87.454 1.00 80.44 157 VAL A N 1
ATOM 1259 C CA . VAL A 1 157 ? -71.049 -1.633 87.210 1.00 80.44 157 VAL A CA 1
ATOM 1260 C C . VAL A 1 157 ? -70.322 -2.616 86.287 1.00 80.44 157 VAL A C 1
ATOM 1262 O O . VAL A 1 157 ? -69.580 -2.193 85.406 1.00 80.44 157 VAL A O 1
ATOM 1265 N N . ILE A 1 158 ? -70.564 -3.925 86.413 1.00 80.62 158 ILE A N 1
ATOM 1266 C CA . ILE A 1 158 ? -70.036 -4.943 85.489 1.00 80.62 158 ILE A CA 1
ATOM 1267 C C . ILE A 1 158 ? -70.612 -4.763 84.077 1.00 80.62 158 ILE A C 1
ATOM 1269 O O . ILE A 1 158 ? -69.872 -4.891 83.102 1.00 80.62 158 ILE A O 1
ATOM 1273 N N . GLY A 1 159 ? -71.903 -4.448 83.945 1.00 84.38 159 GLY A N 1
ATOM 1274 C CA . GLY A 1 159 ? -72.538 -4.156 82.657 1.00 84.38 159 GLY A CA 1
ATOM 1275 C C . GLY A 1 159 ? -71.969 -2.905 81.979 1.00 84.38 159 GLY A C 1
ATOM 1276 O O . GLY A 1 159 ? -71.644 -2.939 80.791 1.00 84.38 159 GLY A O 1
ATOM 1277 N N . GLU A 1 160 ? -71.779 -1.825 82.735 1.00 85.19 160 GLU A N 1
ATOM 1278 C CA . GLU A 1 160 ? -71.149 -0.593 82.246 1.00 85.19 160 GLU A CA 1
ATOM 1279 C C . GLU A 1 160 ? -69.672 -0.809 81.902 1.00 85.19 160 GLU A C 1
ATOM 1281 O O . GLU A 1 160 ? -69.242 -0.429 80.814 1.00 85.19 160 GLU A O 1
ATOM 1286 N N . ASN A 1 161 ? -68.909 -1.511 82.747 1.00 86.12 161 ASN A N 1
ATOM 1287 C CA . ASN A 1 161 ? -67.531 -1.908 82.446 1.00 86.12 161 ASN A CA 1
ATOM 1288 C C . ASN A 1 161 ? -67.443 -2.793 81.205 1.00 86.12 161 ASN A C 1
ATOM 1290 O O . ASN A 1 161 ? -66.501 -2.658 80.430 1.00 86.12 161 ASN A O 1
ATOM 1294 N N . ARG A 1 162 ? -68.416 -3.680 80.979 1.00 87.38 162 ARG A N 1
ATOM 1295 C CA . ARG A 1 162 ? -68.467 -4.497 79.766 1.00 87.38 162 ARG A CA 1
ATOM 1296 C C . ARG A 1 162 ? -68.694 -3.635 78.529 1.00 87.38 162 ARG A C 1
ATOM 1298 O O . ARG A 1 162 ? -67.967 -3.802 77.556 1.00 87.38 162 ARG A O 1
ATOM 1305 N N . ARG A 1 163 ? -69.637 -2.691 78.579 1.00 91.44 163 ARG A N 1
ATOM 1306 C CA . ARG A 1 163 ? -69.881 -1.751 77.477 1.00 91.44 163 ARG A CA 1
ATOM 1307 C C . ARG A 1 163 ? -68.659 -0.866 77.210 1.00 91.44 163 ARG A C 1
ATOM 1309 O O . ARG A 1 163 ? -68.276 -0.700 76.058 1.00 91.44 163 ARG A O 1
ATOM 1316 N N . MET A 1 164 ? -68.010 -0.350 78.256 1.00 90.38 164 MET A N 1
ATOM 1317 C CA . MET A 1 164 ? -66.763 0.415 78.127 1.00 90.38 164 MET A CA 1
ATOM 1318 C C . MET A 1 164 ? -65.613 -0.441 77.585 1.00 90.38 164 MET A C 1
ATOM 1320 O O . MET A 1 164 ? -64.826 0.039 76.778 1.00 90.38 164 MET A O 1
ATOM 1324 N N . ALA A 1 165 ? -65.520 -1.714 77.976 1.00 90.19 165 ALA A N 1
ATOM 1325 C CA . ALA A 1 165 ? -64.519 -2.636 77.448 1.00 90.19 165 ALA A CA 1
ATOM 1326 C C . ALA A 1 165 ? -64.766 -2.983 75.970 1.00 90.19 165 ALA A C 1
ATOM 1328 O O . ALA A 1 165 ? -63.807 -3.146 75.219 1.00 90.19 165 ALA A O 1
ATOM 1329 N N . GLU A 1 166 ? -66.027 -3.097 75.546 1.00 91.19 166 GLU A N 1
ATOM 1330 C CA . GLU A 1 166 ? -66.405 -3.289 74.140 1.00 91.19 166 GLU A CA 1
ATOM 1331 C C . GLU A 1 166 ? -66.069 -2.042 73.300 1.00 91.19 166 GLU A C 1
ATOM 1333 O O . GLU A 1 166 ? -65.430 -2.175 72.258 1.00 91.19 166 GLU A O 1
ATOM 1338 N N . GLU A 1 167 ? -66.377 -0.839 73.795 1.00 93.81 167 GLU A N 1
ATOM 1339 C CA . GLU A 1 167 ? -65.994 0.433 73.159 1.00 93.81 167 GLU A CA 1
ATOM 1340 C C . GLU A 1 167 ? -64.465 0.593 73.072 1.00 93.81 167 GLU A C 1
ATOM 1342 O O . GLU A 1 167 ? -63.924 0.905 72.013 1.00 93.81 167 GLU A O 1
ATOM 1347 N N . LEU A 1 168 ? -63.737 0.299 74.155 1.00 94.69 168 LEU A N 1
ATOM 1348 C CA . LEU A 1 168 ? -62.275 0.352 74.168 1.00 94.69 168 LEU A CA 1
ATOM 1349 C C . LEU A 1 168 ? -61.665 -0.638 73.168 1.00 94.69 168 LEU A C 1
ATOM 1351 O O . LEU A 1 168 ? -60.688 -0.307 72.501 1.00 94.69 168 LEU A O 1
ATOM 1355 N N . ARG A 1 169 ? -62.234 -1.843 73.034 1.00 94.44 169 ARG A N 1
ATOM 1356 C CA . ARG A 1 169 ? -61.796 -2.820 72.024 1.00 94.44 169 ARG A CA 1
ATOM 1357 C C . ARG A 1 169 ? -62.017 -2.306 70.610 1.00 94.44 169 ARG A C 1
ATOM 1359 O O . ARG A 1 169 ? -61.125 -2.461 69.781 1.00 94.44 169 ARG A O 1
ATOM 1366 N N . PHE A 1 170 ? -63.165 -1.688 70.343 1.00 95.25 170 PHE A N 1
ATOM 1367 C CA . PHE A 1 170 ? -63.446 -1.089 69.042 1.00 95.25 170 PHE A CA 1
ATOM 1368 C 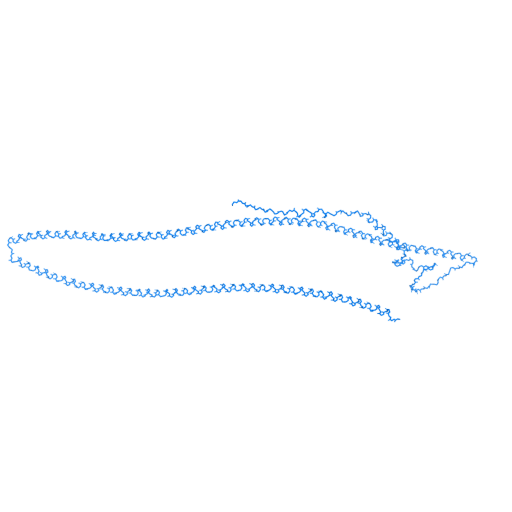C . PHE A 1 170 ? -62.449 0.035 68.718 1.00 95.25 170 PHE A C 1
ATOM 1370 O O . PHE A 1 170 ? -61.852 0.044 67.643 1.00 95.25 170 PHE A O 1
ATOM 1377 N N . GLN A 1 171 ? -62.173 0.922 69.679 1.00 95.31 171 GLN A N 1
ATOM 1378 C CA . GLN A 1 171 ? -61.169 1.980 69.523 1.00 95.31 171 GLN A CA 1
ATOM 1379 C C . GLN A 1 171 ? -59.751 1.423 69.334 1.00 95.31 171 GLN A C 1
ATOM 1381 O O . GLN A 1 171 ? -58.995 1.928 68.502 1.00 95.31 171 GLN A O 1
ATOM 1386 N N . GLN A 1 172 ? -59.379 0.364 70.058 1.00 95.38 172 GLN A N 1
ATOM 1387 C CA . GLN A 1 172 ? -58.098 -0.325 69.877 1.00 95.38 172 GLN A CA 1
ATOM 1388 C C . GLN A 1 172 ? -57.977 -0.948 68.487 1.00 95.38 172 GLN A C 1
ATOM 1390 O O . GLN A 1 172 ? -56.919 -0.835 67.872 1.00 95.38 172 GLN A O 1
ATOM 1395 N N . GLN A 1 173 ? -59.048 -1.566 67.980 1.00 95.88 173 GLN A N 1
ATOM 1396 C CA . GLN A 1 173 ? -59.078 -2.122 66.632 1.00 95.88 173 GLN A CA 1
ATOM 1397 C C . GLN A 1 173 ? -58.911 -1.019 65.579 1.00 95.88 173 GLN A C 1
ATOM 1399 O O . GLN A 1 173 ? -58.016 -1.119 64.746 1.00 95.88 173 GLN A O 1
ATOM 1404 N N . MET A 1 174 ? -59.684 0.067 65.672 1.00 95.38 174 MET A N 1
ATOM 1405 C CA . MET A 1 174 ? -59.575 1.211 64.760 1.00 95.38 174 MET A CA 1
ATOM 1406 C C . MET A 1 174 ? -58.172 1.837 64.794 1.00 95.38 174 MET A C 1
ATOM 1408 O O . MET A 1 174 ? -57.598 2.169 63.762 1.00 95.38 174 MET A O 1
ATOM 1412 N N . THR A 1 175 ? -57.579 1.958 65.986 1.00 96.31 175 THR A N 1
ATOM 1413 C CA . THR A 1 175 ? -56.211 2.474 66.140 1.00 96.31 175 THR A CA 1
ATOM 1414 C C . THR A 1 175 ? -55.184 1.530 65.515 1.00 96.31 175 THR A C 1
ATOM 1416 O O . THR A 1 175 ? -54.229 1.992 64.897 1.00 96.31 175 THR A O 1
ATOM 1419 N N . ALA A 1 176 ? -55.369 0.214 65.649 1.00 95.56 176 ALA A N 1
ATOM 1420 C CA . ALA A 1 176 ? -54.493 -0.779 65.035 1.00 95.56 176 ALA A CA 1
ATOM 1421 C C . ALA A 1 176 ? -54.593 -0.771 63.501 1.00 95.56 176 ALA A C 1
ATOM 1423 O O . ALA A 1 176 ? -53.563 -0.845 62.832 1.00 95.56 176 ALA A O 1
ATOM 1424 N N . GLU A 1 177 ? -55.802 -0.636 62.951 1.00 96.06 177 GLU A N 1
ATOM 1425 C CA . GLU A 1 177 ? -56.046 -0.502 61.509 1.00 96.06 177 GLU A CA 1
ATOM 1426 C C . GLU A 1 177 ? -55.383 0.770 60.962 1.00 96.06 177 GLU A C 1
ATOM 1428 O O . GLU A 1 177 ? -54.543 0.683 60.065 1.00 96.06 177 GLU A O 1
ATOM 1433 N N . LEU A 1 178 ? -55.630 1.928 61.587 1.00 96.81 178 LEU A N 1
ATOM 1434 C CA . LEU A 1 178 ? -54.986 3.195 61.222 1.00 96.81 178 LEU A CA 1
ATOM 1435 C C . LEU A 1 178 ? -53.458 3.135 61.340 1.00 96.81 178 LEU A C 1
ATOM 1437 O O . LEU A 1 178 ? -52.745 3.671 60.493 1.00 96.81 178 LEU A O 1
ATOM 1441 N N . GLN A 1 179 ? -52.928 2.478 62.374 1.00 96.31 179 GLN A N 1
ATOM 1442 C CA . GLN A 1 179 ? -51.485 2.317 62.536 1.00 96.31 179 GLN A CA 1
ATOM 1443 C C . GLN A 1 179 ? -50.896 1.406 61.451 1.00 96.31 179 GLN A C 1
ATOM 1445 O O . GLN A 1 179 ? -49.797 1.673 60.966 1.00 96.31 179 GLN A O 1
ATOM 1450 N N . SER A 1 180 ? -51.614 0.354 61.048 1.00 97.00 180 SER A N 1
ATOM 1451 C CA . SER A 1 180 ? -51.211 -0.524 59.947 1.00 97.00 180 SER A CA 1
ATOM 1452 C C . SER A 1 180 ? -51.194 0.224 58.614 1.00 97.00 180 SER A C 1
ATOM 1454 O O . SER A 1 180 ? -50.215 0.124 57.875 1.00 97.00 180 SER A O 1
ATOM 1456 N N . GLU A 1 181 ? -52.233 1.008 58.320 1.00 96.94 181 GLU A N 1
ATOM 1457 C CA . GLU A 1 181 ? -52.292 1.848 57.119 1.00 96.94 181 GLU A CA 1
ATOM 1458 C C . GLU A 1 181 ? -51.181 2.895 57.109 1.00 96.94 181 GLU A C 1
ATOM 1460 O O . GLU A 1 181 ? -50.471 3.030 56.113 1.00 96.94 181 GLU A O 1
ATOM 1465 N N . LYS A 1 182 ? -50.962 3.581 58.237 1.00 97.38 182 LYS A N 1
ATOM 1466 C CA . LYS A 1 182 ? -49.859 4.533 58.387 1.00 97.38 182 LYS A CA 1
ATOM 1467 C C . LYS A 1 182 ? -48.517 3.866 58.088 1.00 97.38 182 LYS A C 1
ATOM 1469 O O . LYS A 1 182 ? -47.751 4.387 57.285 1.00 97.38 182 LYS A O 1
ATOM 1474 N N . ASN A 1 183 ? -48.248 2.705 58.687 1.00 96.75 183 ASN A N 1
ATOM 1475 C CA . ASN A 1 183 ? -46.999 1.978 58.465 1.00 96.75 183 ASN A CA 1
ATOM 1476 C C . ASN A 1 183 ? -46.840 1.552 56.992 1.00 96.75 183 ASN A C 1
ATOM 1478 O O . ASN A 1 183 ? -45.734 1.606 56.457 1.00 96.75 183 ASN A O 1
ATOM 1482 N N . ALA A 1 184 ? -47.928 1.151 56.324 1.00 97.31 184 ALA A N 1
ATOM 1483 C CA . ALA A 1 184 ? -47.908 0.789 54.908 1.00 97.31 184 ALA A CA 1
ATOM 1484 C C . ALA A 1 184 ? -47.609 1.997 54.004 1.00 97.31 184 ALA A C 1
ATOM 1486 O O . ALA A 1 184 ? -46.811 1.890 53.072 1.00 97.31 184 ALA A O 1
ATOM 1487 N N . VAL A 1 185 ? -48.207 3.156 54.300 1.00 97.25 185 VAL A N 1
ATOM 1488 C CA . VAL A 1 185 ? -47.930 4.412 53.589 1.00 97.25 185 VAL A CA 1
ATOM 1489 C C . VAL A 1 185 ? -46.495 4.874 53.838 1.00 97.25 185 VAL A C 1
ATOM 1491 O O . VAL A 1 185 ? -45.808 5.238 52.885 1.00 97.25 185 VAL A O 1
ATOM 1494 N N . ASP A 1 186 ? -46.012 4.813 55.080 1.00 97.31 186 ASP A N 1
ATOM 1495 C CA . ASP A 1 186 ? -44.636 5.178 55.432 1.00 97.31 186 ASP A CA 1
ATOM 1496 C C . ASP A 1 186 ? -43.617 4.305 54.673 1.00 97.31 186 ASP A C 1
ATOM 1498 O O . ASP A 1 186 ? -42.637 4.824 54.127 1.00 97.31 186 ASP A O 1
ATOM 1502 N N . GLU A 1 187 ? -43.870 2.997 54.551 1.00 97.19 187 GLU A N 1
ATOM 1503 C CA . GLU A 1 187 ? -43.009 2.103 53.771 1.00 97.19 187 GLU A CA 1
ATOM 1504 C C . GLU A 1 187 ? -43.081 2.398 52.265 1.00 97.19 187 GLU A C 1
ATOM 1506 O O . GLU A 1 187 ? -42.044 2.459 51.602 1.00 97.19 187 GLU A O 1
ATOM 1511 N N . ALA A 1 188 ? -44.270 2.667 51.716 1.00 97.19 188 ALA A N 1
ATOM 1512 C CA . ALA A 1 188 ? -44.416 3.054 50.312 1.00 97.19 188 ALA A CA 1
ATOM 1513 C C . ALA A 1 188 ? -43.669 4.362 49.995 1.00 97.19 188 ALA A C 1
ATOM 1515 O O . ALA A 1 188 ? -42.974 4.454 48.982 1.00 97.19 188 ALA A O 1
ATOM 1516 N N . VAL A 1 189 ? -43.744 5.359 50.884 1.00 97.25 189 VAL A N 1
ATOM 1517 C CA . VAL A 1 189 ? -42.982 6.611 50.761 1.00 97.25 189 VAL A CA 1
ATOM 1518 C C . VAL A 1 189 ? -41.479 6.338 50.803 1.00 97.25 189 VAL A C 1
ATOM 1520 O O . VAL A 1 189 ? -40.729 6.936 50.028 1.00 97.25 189 VAL A O 1
ATOM 1523 N N . ARG A 1 190 ? -41.023 5.429 51.671 1.00 97.50 190 ARG A N 1
ATOM 1524 C CA . ARG A 1 190 ? -39.609 5.042 51.761 1.00 97.50 190 ARG A CA 1
ATOM 1525 C C . ARG A 1 190 ? -39.109 4.409 50.461 1.00 97.50 190 ARG A C 1
ATOM 1527 O O . ARG A 1 190 ? -38.045 4.793 49.976 1.00 97.50 190 ARG A O 1
ATOM 1534 N N . VAL A 1 191 ? -39.881 3.487 49.883 1.00 97.56 191 VAL A N 1
ATOM 1535 C CA . VAL A 1 191 ? -39.555 2.836 48.603 1.00 97.56 191 VAL A CA 1
ATOM 1536 C C . VAL A 1 191 ? -39.534 3.854 47.464 1.00 97.56 191 VAL A C 1
ATOM 1538 O O . VAL A 1 191 ? -38.535 3.947 46.758 1.00 97.56 191 VAL A O 1
ATOM 1541 N N . LEU A 1 192 ? -40.569 4.690 47.339 1.00 97.44 192 LEU A N 1
ATOM 1542 C CA . LEU A 1 192 ? -40.645 5.696 46.275 1.00 97.44 192 LEU A CA 1
ATOM 1543 C C . LEU A 1 192 ? -39.496 6.707 46.335 1.00 97.44 192 LEU A C 1
ATOM 1545 O O . LEU A 1 192 ? -38.961 7.085 45.296 1.00 97.44 192 LEU A O 1
ATOM 1549 N N . ARG A 1 193 ? -39.073 7.129 47.534 1.00 97.62 193 ARG A N 1
ATOM 1550 C CA . ARG A 1 193 ? -37.901 8.007 47.687 1.00 97.62 193 ARG A CA 1
ATOM 1551 C C . ARG A 1 193 ? -36.630 7.348 47.161 1.00 97.62 193 ARG A C 1
ATOM 1553 O O . ARG A 1 193 ? -35.900 7.977 46.400 1.00 97.62 193 ARG A O 1
ATOM 1560 N N . ARG A 1 194 ? -36.406 6.079 47.511 1.00 97.12 194 ARG A N 1
ATOM 1561 C CA . ARG A 1 194 ? -35.269 5.304 47.004 1.00 97.12 194 ARG A CA 1
ATOM 1562 C C . ARG A 1 194 ? -35.326 5.161 45.482 1.00 97.12 194 ARG A C 1
ATOM 1564 O O . ARG A 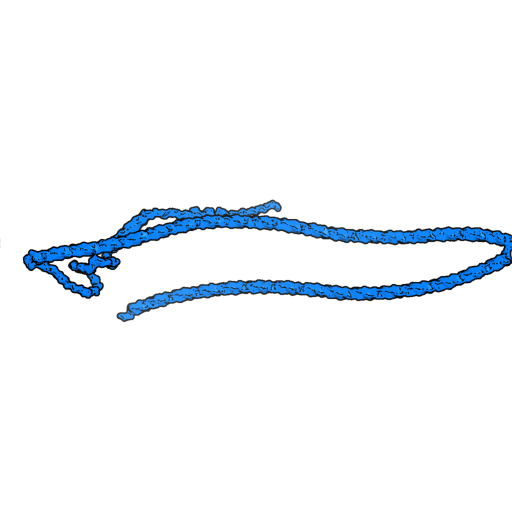1 194 ? -34.310 5.341 44.818 1.00 97.12 194 ARG A O 1
ATOM 1571 N N . ASP A 1 195 ? -36.496 4.871 44.924 1.00 97.00 195 ASP A N 1
ATOM 1572 C CA . ASP A 1 195 ? -36.667 4.722 43.477 1.00 97.00 195 ASP A CA 1
ATOM 1573 C C . ASP A 1 195 ? -36.432 6.041 42.734 1.00 97.00 195 ASP A C 1
ATOM 1575 O O . ASP A 1 195 ? -35.792 6.050 41.681 1.00 97.00 195 ASP A O 1
ATOM 1579 N N . MET A 1 196 ? -36.879 7.167 43.298 1.00 97.25 196 MET A N 1
ATOM 1580 C CA . MET A 1 196 ? -36.597 8.499 42.761 1.00 97.25 196 MET A CA 1
ATOM 1581 C C . MET A 1 196 ? -35.101 8.828 42.776 1.00 97.25 196 MET A C 1
ATOM 1583 O O . MET A 1 196 ? -34.587 9.359 41.791 1.00 97.25 196 MET A O 1
ATOM 1587 N N . GLU A 1 197 ? -34.396 8.515 43.864 1.00 97.19 197 GLU A N 1
ATOM 1588 C CA . GLU A 1 197 ? -32.942 8.699 43.958 1.00 97.19 197 GLU A CA 1
ATOM 1589 C C . GLU A 1 197 ? -32.212 7.844 42.915 1.00 97.19 197 GLU A C 1
ATOM 1591 O O . GLU A 1 197 ? -31.423 8.372 42.131 1.00 97.19 197 GLU A O 1
ATOM 1596 N N . LEU A 1 198 ? -32.561 6.558 42.807 1.00 97.12 198 LEU A N 1
ATOM 1597 C CA . LEU A 1 198 ? -31.996 5.653 41.804 1.00 97.12 198 LEU A CA 1
ATOM 1598 C C . LEU A 1 198 ? -32.280 6.117 40.369 1.00 97.12 198 LEU A C 1
ATOM 1600 O O . LEU A 1 198 ? -31.413 6.009 39.502 1.00 97.12 198 LEU A O 1
ATOM 1604 N N . ALA A 1 199 ? -33.485 6.616 40.087 1.00 96.50 199 ALA A N 1
ATOM 1605 C CA . ALA A 1 199 ? -33.831 7.147 38.771 1.00 96.50 199 ALA A CA 1
ATOM 1606 C C . ALA A 1 199 ? -32.991 8.385 38.427 1.00 96.50 199 ALA A C 1
ATOM 1608 O O . ALA A 1 199 ? -32.468 8.483 37.316 1.00 96.50 199 ALA A O 1
ATOM 1609 N N . ARG A 1 200 ? -32.797 9.286 39.396 1.00 97.38 200 ARG A N 1
ATOM 1610 C CA . ARG A 1 200 ? -31.977 10.491 39.235 1.00 97.38 200 ARG A CA 1
ATOM 1611 C C . ARG A 1 200 ? -30.502 10.160 39.002 1.00 97.38 200 ARG A C 1
ATOM 1613 O O . ARG A 1 200 ? -29.867 10.768 38.142 1.00 97.38 200 ARG A O 1
ATOM 1620 N N . GLU A 1 201 ? -29.956 9.189 39.731 1.00 96.75 201 GLU A N 1
ATOM 1621 C CA . GLU A 1 201 ? -28.589 8.700 39.516 1.00 96.75 201 GLU A CA 1
ATOM 1622 C C . GLU A 1 201 ? -28.428 8.077 38.123 1.00 96.75 201 GLU A C 1
ATOM 1624 O O . GLU A 1 201 ? -27.483 8.410 37.404 1.00 96.75 201 GLU A O 1
ATOM 1629 N N . LYS A 1 202 ? -29.384 7.239 37.697 1.00 97.00 202 LYS A N 1
ATOM 1630 C CA . LYS A 1 202 ? -29.394 6.640 36.352 1.00 97.00 202 LYS A CA 1
ATOM 1631 C C . LYS A 1 202 ? -29.427 7.694 35.252 1.00 97.00 202 LYS A C 1
ATOM 1633 O O . LYS A 1 202 ? -28.672 7.582 34.290 1.00 97.00 202 LYS A O 1
ATOM 1638 N N . GLU A 1 203 ? -30.275 8.711 35.379 1.00 96.56 203 GLU A N 1
ATOM 1639 C CA . GLU A 1 203 ? -30.340 9.818 34.420 1.00 96.56 203 GLU A CA 1
ATOM 1640 C C . GLU A 1 203 ? -28.995 10.554 34.328 1.00 96.56 203 GLU A C 1
ATOM 1642 O O . GLU A 1 203 ? -28.494 10.800 33.227 1.00 96.56 203 GLU A O 1
ATOM 1647 N N . GLY A 1 204 ? -28.357 10.818 35.474 1.00 96.62 204 GLY A N 1
ATOM 1648 C CA . GLY A 1 204 ? -27.021 11.409 35.530 1.00 96.62 204 GLY A CA 1
ATOM 1649 C C . GLY A 1 204 ? -25.961 10.563 34.819 1.00 96.62 204 GLY A C 1
ATOM 1650 O O . GLY A 1 204 ? -25.165 11.091 34.040 1.00 96.62 204 GLY A O 1
ATOM 1651 N N . GLU A 1 205 ? -25.961 9.247 35.034 1.00 95.50 205 GLU A N 1
ATOM 1652 C CA . GLU A 1 205 ? -25.041 8.331 34.353 1.00 95.50 205 GLU A CA 1
ATOM 1653 C C . GLU A 1 205 ? -25.314 8.238 32.845 1.00 95.50 205 GLU A C 1
ATOM 1655 O O . GLU A 1 205 ? -24.374 8.281 32.046 1.00 95.50 205 GLU A O 1
ATOM 1660 N N . TYR A 1 206 ? -26.579 8.200 32.415 1.00 96.81 206 TYR A N 1
ATOM 1661 C CA . TYR A 1 206 ? -26.920 8.223 30.990 1.00 96.81 206 TYR A CA 1
ATOM 1662 C C . TYR A 1 206 ? -26.497 9.525 30.309 1.00 96.81 206 TYR A C 1
ATOM 1664 O O . TYR A 1 206 ? -25.975 9.481 29.192 1.00 96.81 206 TYR A O 1
ATOM 1672 N N . ALA A 1 207 ? -26.648 10.670 30.977 1.00 96.69 207 ALA A N 1
ATOM 1673 C CA . ALA A 1 207 ? -26.163 11.947 30.468 1.00 96.69 207 ALA A CA 1
ATOM 1674 C C . ALA A 1 207 ? -24.634 11.932 30.293 1.00 96.69 207 ALA A C 1
ATOM 1676 O O . ALA A 1 207 ? -24.131 12.276 29.220 1.00 96.69 207 ALA A O 1
ATOM 1677 N N . LYS A 1 208 ? -23.881 11.450 31.295 1.00 96.62 208 LYS A N 1
ATOM 1678 C CA . LYS A 1 208 ? -22.415 11.303 31.205 1.00 96.62 208 LYS A CA 1
ATOM 1679 C C . LYS A 1 208 ? -22.004 10.380 30.055 1.00 96.62 208 LYS A C 1
ATOM 1681 O O . LYS A 1 208 ? -21.157 10.754 29.243 1.00 96.62 208 LYS A O 1
ATOM 1686 N N . GLN A 1 209 ? -22.621 9.203 29.943 1.00 97.06 209 GLN A N 1
ATOM 1687 C CA . GLN A 1 209 ? -22.336 8.259 28.857 1.00 97.06 209 GLN A CA 1
ATOM 1688 C C . GLN A 1 209 ? -22.668 8.849 27.484 1.00 97.06 209 GLN A C 1
ATOM 1690 O O . GLN A 1 209 ? -21.903 8.665 26.537 1.00 97.06 209 GLN A O 1
ATOM 1695 N N . SER A 1 210 ? -23.779 9.581 27.373 1.00 96.75 210 SER A N 1
ATOM 1696 C CA . SER A 1 210 ? -24.167 10.285 26.150 1.00 96.75 210 SER A CA 1
ATOM 1697 C C . SER A 1 210 ? -23.111 11.315 25.745 1.00 96.75 210 SER A C 1
ATOM 1699 O O . SER A 1 210 ? -22.666 11.319 24.598 1.00 96.75 210 SER A O 1
ATOM 1701 N N . HIS A 1 211 ? -22.610 12.117 26.691 1.00 96.94 211 HIS A N 1
ATOM 1702 C CA . HIS A 1 211 ? -21.536 13.075 26.425 1.00 96.94 211 HIS A CA 1
ATOM 1703 C C . HIS A 1 211 ? -20.249 12.407 25.929 1.00 96.94 211 HIS A C 1
ATOM 1705 O O . HIS A 1 211 ? -19.646 12.892 24.969 1.00 96.94 211 HIS A O 1
ATOM 1711 N N . VAL A 1 212 ? -19.837 11.291 26.540 1.00 96.94 212 VAL A N 1
ATOM 1712 C CA . VAL A 1 212 ? -18.647 10.541 26.104 1.00 96.94 212 VAL A CA 1
ATOM 1713 C C . VAL A 1 212 ? -18.847 9.987 24.695 1.00 96.94 212 VAL A C 1
ATOM 1715 O O . VAL A 1 212 ? -18.032 10.264 23.814 1.00 96.94 212 VAL A O 1
ATOM 1718 N N . LYS A 1 213 ? -19.961 9.287 24.445 1.00 96.44 213 LYS A N 1
ATOM 1719 C CA . LYS A 1 213 ? -20.282 8.724 23.124 1.00 96.44 213 LYS A CA 1
ATOM 1720 C C . LYS A 1 213 ? -20.353 9.803 22.047 1.00 96.44 213 LYS A C 1
ATOM 1722 O O . LYS A 1 213 ? -19.793 9.619 20.973 1.00 96.44 213 LYS A O 1
ATOM 1727 N N . ASN A 1 214 ? -20.976 10.943 22.341 1.00 97.62 214 ASN A N 1
ATOM 1728 C CA . ASN A 1 214 ? -21.083 12.059 21.404 1.00 97.62 214 ASN A CA 1
ATOM 1729 C C . ASN A 1 214 ? -19.708 12.690 21.113 1.00 97.62 214 ASN A C 1
ATOM 1731 O O . ASN A 1 214 ? -19.393 13.017 19.972 1.00 97.62 214 ASN A O 1
ATOM 1735 N N . ARG A 1 215 ? -18.832 12.802 22.121 1.00 97.44 215 ARG A N 1
ATOM 1736 C CA . ARG A 1 215 ? -17.452 13.267 21.917 1.00 97.44 215 ARG A CA 1
ATOM 1737 C C . ARG A 1 215 ? -16.652 12.303 21.042 1.00 97.44 215 ARG A C 1
ATOM 1739 O O . ARG A 1 215 ? -15.879 12.749 20.200 1.00 97.44 215 ARG A O 1
ATOM 1746 N N . GLU A 1 216 ? -16.811 10.998 21.234 1.00 97.00 216 GLU A N 1
ATOM 1747 C CA . GLU A 1 216 ? -16.169 10.011 20.366 1.00 97.00 216 GLU A CA 1
ATOM 1748 C C . GLU A 1 216 ? -16.746 10.009 18.949 1.00 97.00 216 GLU A C 1
ATOM 1750 O O . GLU A 1 216 ? -15.983 9.868 17.998 1.00 97.00 216 GLU A O 1
ATOM 1755 N N . ALA A 1 217 ? -18.063 10.176 18.796 1.00 97.62 217 ALA A N 1
ATOM 1756 C CA . ALA A 1 217 ? -18.713 10.301 17.495 1.00 97.62 217 ALA A CA 1
ATOM 1757 C C . ALA A 1 217 ? -18.126 11.481 16.712 1.00 97.62 217 ALA A C 1
ATOM 1759 O O . ALA A 1 217 ? -17.625 11.271 15.613 1.00 97.62 217 ALA A O 1
ATOM 1760 N N . LYS A 1 218 ? -18.023 12.663 17.336 1.00 98.19 218 LYS A N 1
ATOM 1761 C CA . LYS A 1 218 ? -17.377 13.839 16.731 1.00 98.19 218 LYS A CA 1
ATOM 1762 C C . LYS A 1 218 ? -15.931 13.579 16.311 1.00 98.19 218 LYS A C 1
ATOM 1764 O O . LYS A 1 218 ? -15.559 13.879 15.186 1.00 98.19 218 LYS A O 1
ATOM 1769 N N . LYS A 1 219 ? -15.120 12.946 17.167 1.00 97.62 219 LYS A N 1
ATOM 1770 C CA . LYS A 1 219 ? -13.736 12.579 16.808 1.00 97.62 219 LYS A CA 1
ATOM 1771 C C . LYS A 1 219 ? -13.675 11.623 15.611 1.00 97.62 219 LYS A C 1
ATOM 1773 O O . LYS A 1 219 ? -12.757 11.709 14.799 1.00 97.62 219 LYS A O 1
ATOM 1778 N N . ARG A 1 220 ? -14.613 10.672 15.519 1.00 96.88 220 ARG A N 1
ATOM 1779 C CA . ARG A 1 220 ? -14.706 9.753 14.375 1.00 96.88 220 ARG A CA 1
ATOM 1780 C C . ARG A 1 220 ? -15.129 10.502 13.112 1.00 96.88 220 ARG A C 1
ATOM 1782 O O . ARG A 1 220 ? -14.515 10.276 12.079 1.00 96.88 220 ARG A O 1
ATOM 1789 N N . GLU A 1 221 ? -16.103 11.403 13.204 1.00 97.75 221 GLU A N 1
ATOM 1790 C CA . GLU A 1 221 ? -16.550 12.257 12.095 1.00 97.75 221 GLU A CA 1
ATOM 1791 C C . GLU A 1 221 ? -15.418 13.152 11.572 1.00 97.75 221 GLU A C 1
ATOM 1793 O O . GLU A 1 221 ? -15.162 13.161 10.372 1.00 97.75 221 GLU A O 1
ATOM 1798 N N . GLU A 1 222 ? -14.671 13.816 12.459 1.00 97.94 222 GLU A N 1
ATOM 1799 C CA . GLU A 1 222 ? -13.488 14.615 12.102 1.00 97.94 222 GLU A CA 1
ATOM 1800 C C . GLU A 1 222 ? -12.431 13.766 11.381 1.00 97.94 222 GLU A C 1
ATOM 1802 O O . GLU A 1 222 ? -11.887 14.170 10.352 1.00 97.94 222 GLU A O 1
ATOM 1807 N N . LYS A 1 223 ? -12.166 12.549 11.879 1.00 98.12 223 LYS A N 1
ATOM 1808 C CA . LYS A 1 223 ? -11.217 11.625 11.245 1.00 98.12 223 LYS A CA 1
ATOM 1809 C C . LYS A 1 223 ? -11.702 11.149 9.875 1.00 98.12 223 LYS A C 1
ATOM 1811 O O . LYS A 1 223 ? -10.890 11.039 8.961 1.00 98.12 223 LYS A O 1
ATOM 1816 N N . ILE A 1 224 ? -12.994 10.857 9.728 1.00 97.88 224 ILE A N 1
ATOM 1817 C CA . ILE A 1 224 ? -13.591 10.471 8.443 1.00 97.88 224 ILE A CA 1
ATOM 1818 C C . ILE A 1 224 ? -13.458 11.626 7.450 1.00 97.88 224 ILE A C 1
ATOM 1820 O O . ILE A 1 224 ? -12.931 11.413 6.363 1.00 97.88 224 ILE A O 1
ATOM 1824 N N . ALA A 1 225 ? -13.829 12.848 7.839 1.00 98.00 225 ALA A N 1
ATOM 1825 C CA . ALA A 1 225 ? -13.707 14.029 6.987 1.00 98.00 225 ALA A CA 1
ATOM 1826 C C . ALA A 1 225 ? -12.261 14.257 6.508 1.00 98.00 225 ALA A C 1
ATOM 1828 O O . ALA A 1 225 ? -12.037 14.444 5.312 1.00 98.00 225 ALA A O 1
ATOM 1829 N N . ALA A 1 226 ? -11.278 14.146 7.410 1.00 97.56 226 ALA A N 1
ATOM 1830 C CA . ALA A 1 226 ? -9.862 14.263 7.058 1.00 97.56 226 ALA A CA 1
ATOM 1831 C C . ALA A 1 226 ? -9.400 13.158 6.089 1.00 97.56 226 ALA A C 1
ATOM 1833 O O . ALA A 1 226 ? -8.679 13.427 5.129 1.00 97.56 226 ALA A O 1
ATOM 1834 N N . LEU A 1 227 ? -9.823 11.907 6.306 1.00 97.62 227 LEU A N 1
ATOM 1835 C CA . LEU A 1 227 ? -9.491 10.797 5.408 1.00 97.62 227 LEU A CA 1
ATOM 1836 C C . LEU A 1 227 ? -10.126 10.962 4.025 1.00 97.62 227 LEU A C 1
ATOM 1838 O O . LEU A 1 227 ? -9.482 10.672 3.018 1.00 97.62 227 LEU A O 1
ATOM 1842 N N . GLU A 1 228 ? -11.365 11.440 3.955 1.00 97.62 228 GLU A N 1
ATOM 1843 C CA . GLU A 1 228 ? -12.015 11.717 2.679 1.00 97.62 228 GLU A CA 1
ATOM 1844 C C . GLU A 1 228 ? -11.335 12.858 1.915 1.00 97.62 228 GLU A C 1
ATOM 1846 O O . GLU A 1 228 ? -11.231 12.790 0.692 1.00 97.62 228 GLU A O 1
ATOM 1851 N N . GLU A 1 229 ? -10.870 13.903 2.604 1.00 98.06 229 GLU A N 1
ATOM 1852 C CA . GLU A 1 229 ? -10.104 14.993 1.992 1.00 98.06 229 GLU A CA 1
ATOM 1853 C C . GLU A 1 229 ? -8.776 14.487 1.418 1.00 98.06 229 GLU A C 1
ATOM 1855 O O . GLU A 1 229 ? -8.503 14.695 0.234 1.00 98.06 229 GLU A O 1
ATOM 1860 N N . LEU A 1 230 ? -8.020 13.705 2.195 1.00 97.75 230 LEU A N 1
ATOM 1861 C CA . LEU A 1 230 ? -6.791 13.062 1.722 1.00 97.75 230 LEU A CA 1
ATOM 1862 C C . LEU A 1 230 ? -7.040 12.159 0.506 1.00 97.75 230 LEU A C 1
ATOM 1864 O O . LEU A 1 230 ? -6.250 12.161 -0.439 1.00 97.75 230 LEU A O 1
ATOM 1868 N N . LEU A 1 231 ? -8.141 11.403 0.500 1.00 97.19 231 LEU A N 1
ATOM 1869 C CA . LEU A 1 231 ? -8.498 10.525 -0.615 1.00 97.19 231 LEU A CA 1
ATOM 1870 C C . LEU A 1 231 ? -8.917 11.320 -1.858 1.00 97.19 231 LEU A C 1
ATOM 1872 O O . LEU A 1 231 ? -8.537 10.958 -2.974 1.00 97.19 231 LEU A O 1
ATOM 1876 N N . ARG A 1 232 ? -9.651 12.426 -1.683 1.00 97.75 232 ARG A N 1
ATOM 1877 C CA . ARG A 1 232 ? -9.992 13.355 -2.771 1.00 97.75 232 ARG A CA 1
ATOM 1878 C C . ARG A 1 232 ? -8.732 13.958 -3.394 1.00 97.75 232 ARG A C 1
ATOM 1880 O O . ARG A 1 232 ? -8.618 13.979 -4.620 1.00 97.75 232 ARG A O 1
ATOM 1887 N N . ASP A 1 233 ? -7.775 14.386 -2.581 1.00 97.69 233 ASP A N 1
ATOM 1888 C CA . ASP A 1 233 ? -6.521 14.965 -3.064 1.00 97.69 233 ASP A CA 1
ATOM 1889 C C . ASP A 1 233 ? -5.612 13.935 -3.735 1.00 97.69 233 ASP A C 1
ATOM 1891 O O . ASP A 1 233 ? -5.062 14.206 -4.806 1.00 97.69 233 ASP A O 1
ATOM 1895 N N . ALA A 1 234 ? -5.506 12.728 -3.175 1.00 97.56 234 ALA A N 1
ATOM 1896 C CA . ALA A 1 234 ? -4.811 11.616 -3.820 1.00 97.56 234 ALA A CA 1
ATOM 1897 C C . ALA A 1 234 ? -5.445 11.276 -5.180 1.00 97.56 234 ALA A C 1
ATOM 1899 O O . ALA A 1 234 ? -4.734 11.099 -6.169 1.00 97.56 234 ALA A O 1
ATOM 1900 N N . GLY A 1 235 ? -6.781 11.268 -5.261 1.00 97.75 235 GLY A N 1
ATOM 1901 C CA . GLY A 1 235 ? -7.516 11.069 -6.508 1.00 97.75 235 GLY A CA 1
ATOM 1902 C C . GLY A 1 235 ? -7.204 12.137 -7.561 1.00 97.75 235 GLY A C 1
ATOM 1903 O O . GLY A 1 235 ? -6.937 11.797 -8.715 1.00 97.75 235 GLY A O 1
ATOM 1904 N N . LYS A 1 236 ? -7.169 13.420 -7.173 1.00 97.75 236 LYS A N 1
ATOM 1905 C CA . LYS A 1 236 ? -6.794 14.528 -8.072 1.00 97.75 236 LYS A CA 1
ATOM 1906 C C . LYS A 1 236 ? -5.354 14.399 -8.571 1.00 97.75 236 LYS A C 1
ATOM 1908 O O . LYS A 1 236 ? -5.122 14.528 -9.772 1.00 97.75 236 LYS A O 1
ATOM 1913 N N . LYS A 1 237 ? -4.400 14.110 -7.677 1.00 97.31 237 LYS A N 1
ATOM 1914 C CA . LYS A 1 237 ? -2.984 13.909 -8.039 1.00 97.31 237 LYS A CA 1
ATOM 1915 C C . LYS A 1 237 ? -2.825 12.754 -9.020 1.00 97.31 237 LYS A C 1
ATOM 1917 O O . LYS A 1 237 ? -2.237 12.939 -10.079 1.00 97.31 237 LYS A O 1
ATOM 1922 N N . PHE A 1 238 ? -3.454 11.614 -8.736 1.00 97.56 238 PHE A N 1
ATOM 1923 C CA . PHE A 1 238 ? -3.415 10.447 -9.614 1.00 97.56 238 PHE A CA 1
ATOM 1924 C C . PHE A 1 238 ? -4.010 10.731 -11.001 1.00 97.56 238 PHE A C 1
ATOM 1926 O O . PHE A 1 238 ? -3.449 10.327 -12.019 1.00 97.56 238 PHE A O 1
ATOM 1933 N N . GLN A 1 239 ? -5.132 11.455 -11.078 1.00 97.25 239 GLN A N 1
ATOM 1934 C CA . GLN A 1 239 ? -5.700 11.868 -12.365 1.00 97.25 239 GLN A CA 1
ATOM 1935 C C . GLN A 1 239 ? -4.770 12.821 -13.126 1.00 97.25 239 GLN A C 1
ATOM 1937 O O . GLN A 1 239 ? -4.605 12.666 -14.339 1.00 97.25 239 GLN A O 1
ATOM 1942 N N . GLY A 1 240 ? -4.137 13.766 -12.424 1.00 97.44 240 GLY A N 1
ATOM 1943 C CA . GLY A 1 240 ? -3.147 14.680 -12.990 1.00 97.44 240 GLY A CA 1
ATOM 1944 C C . GLY A 1 240 ? -1.927 13.949 -13.552 1.00 97.44 240 GLY A C 1
ATOM 1945 O O . GLY A 1 240 ? -1.573 14.149 -14.714 1.00 97.44 240 GLY A O 1
ATOM 1946 N N . GLU A 1 241 ? -1.337 13.042 -12.773 1.00 97.19 241 GLU A N 1
ATOM 1947 C CA . GLU A 1 241 ? -0.206 12.201 -13.182 1.00 97.19 241 GLU A CA 1
ATOM 1948 C C . GLU A 1 241 ? -0.569 11.305 -14.367 1.00 97.19 241 GLU A C 1
ATOM 1950 O O . GLU A 1 241 ? 0.171 11.240 -15.348 1.00 97.19 241 GLU A O 1
ATOM 1955 N N . LYS A 1 242 ? -1.750 10.677 -14.341 1.00 97.75 242 LYS A N 1
ATOM 1956 C CA . LYS A 1 242 ? -2.246 9.857 -15.452 1.00 97.75 242 LYS A CA 1
ATOM 1957 C C . LYS A 1 242 ? -2.411 10.674 -16.734 1.00 97.75 242 LYS A C 1
ATOM 1959 O O . LYS A 1 242 ? -2.053 10.198 -17.812 1.00 97.75 242 LYS A O 1
ATOM 1964 N N . ALA A 1 243 ? -2.945 11.893 -16.641 1.00 97.38 243 ALA A N 1
ATOM 1965 C CA . ALA A 1 243 ? -3.086 12.787 -17.788 1.00 97.38 243 ALA A CA 1
ATOM 1966 C C . ALA A 1 243 ? -1.721 13.253 -18.316 1.00 97.38 243 ALA A C 1
ATOM 1968 O O . ALA A 1 243 ? -1.505 13.263 -19.528 1.00 97.38 243 ALA A O 1
ATOM 1969 N N . HIS A 1 244 ? -0.788 13.593 -17.423 1.00 97.44 244 HIS A N 1
ATOM 1970 C CA . HIS A 1 244 ? 0.581 13.953 -17.782 1.00 97.44 244 HIS A CA 1
ATOM 1971 C C . HIS A 1 244 ? 1.300 12.801 -18.494 1.00 97.44 244 HIS A C 1
ATOM 1973 O O . HIS A 1 244 ? 1.813 12.993 -19.594 1.00 97.44 244 HIS A O 1
ATOM 1979 N N . LEU A 1 245 ? 1.269 11.596 -17.918 1.00 97.38 245 LEU A N 1
ATOM 1980 C CA . LEU A 1 245 ? 1.890 10.407 -18.494 1.00 97.38 245 LEU A CA 1
ATOM 1981 C C . LEU A 1 245 ? 1.303 10.082 -19.869 1.00 97.38 245 LEU A C 1
ATOM 1983 O O . LEU A 1 245 ? 2.047 9.805 -20.804 1.00 97.38 245 LEU A O 1
ATOM 1987 N N . ARG A 1 246 ? -0.023 10.176 -20.023 1.00 97.62 246 ARG A N 1
ATOM 1988 C CA . ARG A 1 246 ? -0.680 9.954 -21.315 1.00 97.62 246 ARG A CA 1
ATOM 1989 C C . ARG A 1 246 ? -0.221 10.961 -22.371 1.00 97.62 246 ARG A C 1
ATOM 1991 O O . ARG A 1 246 ? 0.047 10.549 -23.494 1.00 97.62 246 ARG A O 1
ATOM 1998 N N . ARG A 1 247 ? -0.113 12.248 -22.021 1.00 97.56 247 ARG A N 1
ATOM 1999 C CA . ARG A 1 247 ? 0.386 13.287 -22.940 1.00 97.56 247 ARG A CA 1
ATOM 2000 C C . ARG A 1 247 ? 1.849 13.064 -23.312 1.00 97.56 247 ARG A C 1
ATOM 2002 O O . ARG A 1 247 ? 2.182 13.136 -24.486 1.00 97.56 247 ARG A O 1
ATOM 2009 N N . SER A 1 248 ? 2.698 12.753 -22.335 1.00 97.56 248 SER A N 1
ATOM 2010 C CA . SER A 1 248 ? 4.121 12.483 -22.565 1.00 97.56 248 SER A CA 1
ATOM 2011 C C . SER A 1 248 ? 4.329 11.257 -23.458 1.00 97.56 248 SER A C 1
ATOM 2013 O O . SER A 1 248 ? 5.089 11.326 -24.421 1.00 97.56 248 SER A O 1
ATOM 2015 N N . LEU A 1 249 ? 3.598 10.167 -23.203 1.00 96.62 249 LEU A N 1
ATOM 2016 C CA . LEU A 1 249 ? 3.660 8.965 -24.030 1.00 96.62 249 LEU A CA 1
ATOM 2017 C C . LEU A 1 249 ? 3.161 9.233 -25.452 1.00 96.62 249 LEU A C 1
ATOM 2019 O O . LEU A 1 249 ? 3.765 8.756 -26.406 1.00 96.62 249 LEU A O 1
ATOM 2023 N N . GLN A 1 250 ? 2.076 9.999 -25.599 1.00 97.69 250 GLN A N 1
ATOM 2024 C CA . GLN A 1 250 ? 1.558 10.366 -26.913 1.00 97.69 250 GLN A CA 1
ATOM 2025 C C . GLN A 1 250 ? 2.576 11.199 -27.703 1.00 97.69 250 GLN A C 1
ATOM 2027 O O . GLN A 1 250 ? 2.843 10.866 -28.851 1.00 97.69 250 GLN A O 1
ATOM 2032 N N . ALA A 1 251 ? 3.188 12.212 -27.084 1.00 97.00 251 ALA A N 1
ATOM 2033 C CA . ALA A 1 251 ? 4.210 13.032 -27.731 1.00 97.00 251 ALA A CA 1
ATOM 2034 C C . ALA A 1 251 ? 5.435 12.202 -28.155 1.00 97.00 251 ALA A C 1
ATOM 2036 O O . ALA A 1 251 ? 5.889 12.312 -29.289 1.00 97.00 251 ALA A O 1
ATOM 2037 N N . SER A 1 252 ? 5.922 11.313 -27.280 1.00 95.94 252 SER A N 1
ATOM 2038 C CA . SER A 1 252 ? 7.049 10.427 -27.603 1.00 95.94 252 SER A CA 1
ATOM 2039 C C . SER A 1 252 ? 6.710 9.438 -28.723 1.00 95.94 252 SER A C 1
ATOM 2041 O O . SER A 1 252 ? 7.546 9.157 -29.578 1.00 95.94 252 SER A O 1
ATOM 2043 N N . LEU A 1 253 ? 5.476 8.926 -28.759 1.00 97.12 253 LEU A N 1
ATOM 2044 C CA . LEU A 1 253 ? 5.021 8.048 -29.834 1.00 97.12 253 LEU A CA 1
ATOM 2045 C C . LEU A 1 253 ? 4.938 8.812 -31.159 1.00 97.12 253 LEU A C 1
ATOM 2047 O O . LEU A 1 253 ? 5.409 8.307 -32.174 1.00 97.12 253 LEU A O 1
ATOM 2051 N N . GLU A 1 254 ? 4.384 10.025 -31.157 1.00 96.69 254 GLU A N 1
ATOM 2052 C CA . GLU A 1 254 ? 4.332 10.891 -32.340 1.00 96.69 254 GLU A CA 1
ATOM 2053 C C . GLU A 1 254 ? 5.745 11.174 -32.881 1.00 96.69 254 GLU A C 1
ATOM 2055 O O . GLU A 1 254 ? 5.998 10.934 -34.064 1.00 96.69 254 GLU A O 1
ATOM 2060 N N . GLU A 1 255 ? 6.692 11.549 -32.020 1.00 96.25 255 GLU A N 1
ATOM 2061 C CA . GLU A 1 255 ? 8.108 11.741 -32.371 1.00 96.25 255 GLU A CA 1
ATOM 2062 C C . GLU A 1 255 ? 8.725 10.475 -32.991 1.00 96.25 255 GLU A C 1
ATOM 2064 O O . GLU A 1 255 ? 9.211 10.504 -34.122 1.00 96.25 255 GLU A O 1
ATOM 2069 N N . GLN A 1 256 ? 8.596 9.322 -32.326 1.00 95.25 256 GLN A N 1
ATOM 2070 C CA . GLN A 1 256 ? 9.113 8.050 -32.844 1.00 95.25 256 GLN A CA 1
ATOM 2071 C C . GLN A 1 256 ? 8.475 7.648 -34.179 1.00 95.25 256 GLN A C 1
ATOM 2073 O O . GLN A 1 256 ? 9.136 7.050 -35.033 1.00 95.25 256 GLN A O 1
ATOM 2078 N N . THR A 1 257 ? 7.190 7.949 -34.391 1.00 96.44 257 THR A N 1
ATOM 2079 C CA . THR A 1 257 ? 6.534 7.659 -35.673 1.00 96.44 257 THR A CA 1
ATOM 2080 C C . THR A 1 257 ? 7.055 8.537 -36.804 1.00 96.44 257 THR A C 1
ATOM 2082 O O . THR A 1 257 ? 7.212 8.037 -37.924 1.00 96.44 257 THR A O 1
ATOM 2085 N N . LEU A 1 258 ? 7.366 9.805 -36.523 1.00 96.62 258 LEU A N 1
ATOM 2086 C CA . LEU A 1 258 ? 7.977 10.722 -37.482 1.00 96.62 258 LEU A CA 1
ATOM 2087 C C . LEU A 1 258 ? 9.402 10.283 -37.828 1.00 96.62 258 LEU A C 1
ATOM 2089 O O . LEU A 1 258 ? 9.724 10.163 -39.013 1.00 96.62 258 LEU A O 1
ATOM 2093 N N . ASP A 1 259 ? 10.207 9.925 -36.829 1.00 95.56 259 ASP A N 1
ATOM 2094 C CA . ASP A 1 259 ? 11.563 9.406 -37.031 1.00 95.56 259 ASP A CA 1
ATOM 2095 C C . ASP A 1 259 ? 11.559 8.113 -37.845 1.00 95.56 259 ASP A C 1
ATOM 2097 O O . ASP A 1 259 ? 12.295 7.969 -38.826 1.00 95.56 259 ASP A O 1
ATOM 2101 N N . ALA A 1 260 ? 10.670 7.173 -37.511 1.00 96.06 260 ALA A N 1
ATOM 2102 C CA . ALA A 1 260 ? 10.526 5.932 -38.261 1.00 96.06 260 ALA A CA 1
ATOM 2103 C C . ALA A 1 260 ? 10.113 6.189 -39.721 1.00 96.06 260 ALA A C 1
ATOM 2105 O O . ALA A 1 260 ? 10.593 5.506 -40.633 1.00 96.06 260 ALA A O 1
ATOM 2106 N N . ALA A 1 261 ? 9.237 7.166 -39.973 1.00 96.00 261 ALA A N 1
ATOM 2107 C CA . ALA A 1 261 ? 8.863 7.565 -41.327 1.00 96.00 261 ALA A CA 1
ATOM 2108 C C . ALA A 1 261 ? 10.045 8.203 -42.082 1.00 96.00 261 ALA A C 1
ATOM 2110 O O . ALA A 1 261 ? 10.298 7.833 -43.235 1.00 96.00 261 ALA A O 1
ATOM 2111 N N . GLY A 1 262 ? 10.802 9.087 -41.425 1.00 95.56 262 GLY A N 1
ATOM 2112 C CA . GLY A 1 262 ? 12.001 9.729 -41.967 1.00 95.56 262 GLY A CA 1
ATOM 2113 C C . GLY A 1 262 ? 13.089 8.719 -42.334 1.00 95.56 262 GLY A C 1
ATOM 2114 O O . GLY A 1 262 ? 13.554 8.692 -43.477 1.00 95.56 262 GLY A O 1
ATOM 2115 N N . LEU A 1 263 ? 13.421 7.806 -41.418 1.00 95.94 263 LEU A N 1
ATOM 2116 C CA . LEU A 1 263 ? 14.397 6.735 -41.643 1.00 95.94 263 LEU A CA 1
ATOM 2117 C C . LEU A 1 263 ? 13.978 5.806 -42.788 1.00 95.94 263 LEU A C 1
ATOM 2119 O O . LEU A 1 263 ? 14.797 5.466 -43.645 1.00 95.94 263 LEU A O 1
ATOM 2123 N N . ARG A 1 264 ? 12.693 5.434 -42.876 1.00 96.06 264 ARG A N 1
ATOM 2124 C CA . ARG A 1 264 ? 12.177 4.639 -44.007 1.00 96.06 264 ARG A CA 1
ATOM 2125 C C . ARG A 1 264 ? 12.336 5.369 -45.337 1.00 96.06 264 ARG A C 1
ATOM 2127 O O . ARG A 1 264 ? 12.673 4.736 -46.340 1.00 96.06 264 ARG A O 1
ATOM 2134 N N . GLN A 1 265 ? 12.099 6.678 -45.371 1.00 96.12 265 GLN A N 1
ATOM 2135 C CA . GLN A 1 265 ? 12.277 7.472 -46.584 1.00 96.12 265 GLN A CA 1
ATOM 2136 C C . GLN A 1 265 ? 13.755 7.587 -46.974 1.00 96.12 265 GLN A C 1
ATOM 2138 O O . GLN A 1 265 ? 14.093 7.386 -48.142 1.00 96.12 265 GLN A O 1
ATOM 2143 N N . MET A 1 266 ? 14.641 7.817 -46.005 1.00 95.88 266 MET A N 1
ATOM 2144 C CA . MET A 1 266 ? 16.087 7.851 -46.226 1.00 95.88 266 MET A CA 1
ATOM 2145 C C . MET A 1 266 ? 16.606 6.514 -46.768 1.00 95.88 266 MET A C 1
ATOM 2147 O O . MET A 1 266 ? 17.325 6.494 -47.767 1.00 95.88 266 MET A O 1
ATOM 2151 N N . LEU A 1 267 ? 16.172 5.389 -46.191 1.00 95.94 267 LEU A N 1
ATOM 2152 C CA . LEU A 1 267 ? 16.507 4.052 -46.690 1.00 95.94 267 LEU A CA 1
ATOM 2153 C C . LEU A 1 267 ? 16.047 3.842 -48.137 1.00 95.94 267 LEU A C 1
ATOM 2155 O O . LEU A 1 267 ? 16.779 3.261 -48.938 1.00 95.94 267 LEU A O 1
ATOM 2159 N N . ARG A 1 268 ? 14.857 4.327 -48.514 1.00 96.50 268 ARG A N 1
ATOM 2160 C CA . ARG A 1 268 ? 14.386 4.256 -49.909 1.00 96.50 268 ARG A CA 1
ATOM 2161 C C . ARG A 1 268 ? 15.282 5.052 -50.855 1.00 96.50 268 ARG A C 1
ATOM 2163 O O . ARG A 1 268 ? 15.592 4.552 -51.935 1.00 96.50 268 ARG A O 1
ATOM 2170 N N . LEU A 1 269 ? 15.699 6.259 -50.472 1.00 95.19 269 LEU A N 1
ATOM 2171 C CA . LEU A 1 269 ? 16.607 7.081 -51.277 1.00 95.19 269 LEU A CA 1
ATOM 2172 C C . LEU A 1 269 ? 17.983 6.421 -51.409 1.00 95.19 269 LEU A C 1
ATOM 2174 O O . LEU A 1 269 ? 18.460 6.242 -52.529 1.00 95.19 269 LEU A O 1
ATOM 2178 N N . LYS A 1 270 ? 18.558 5.938 -50.302 1.00 95.31 270 LYS A N 1
ATOM 2179 C CA . LYS A 1 270 ? 19.845 5.229 -50.307 1.00 95.31 270 LYS A CA 1
ATOM 2180 C C . LYS A 1 270 ? 19.803 3.948 -51.136 1.00 95.31 270 LYS A C 1
ATOM 2182 O O . LYS A 1 270 ? 20.714 3.702 -51.916 1.00 95.31 270 LYS A O 1
ATOM 2187 N N . ASN A 1 271 ? 18.720 3.175 -51.078 1.00 95.88 271 ASN A N 1
ATOM 2188 C CA . ASN A 1 271 ? 18.554 2.001 -51.942 1.00 95.88 271 ASN A CA 1
ATOM 2189 C C . ASN A 1 271 ? 18.458 2.365 -53.434 1.00 95.88 271 ASN A C 1
ATOM 2191 O O . ASN A 1 271 ? 18.970 1.626 -54.280 1.00 95.88 271 ASN A O 1
ATOM 2195 N N . ARG A 1 272 ? 17.838 3.502 -53.781 1.00 96.06 272 ARG A N 1
ATOM 2196 C CA . ARG A 1 272 ? 17.815 4.008 -55.166 1.00 96.06 272 ARG A CA 1
ATOM 2197 C C . ARG A 1 272 ? 19.209 4.432 -55.624 1.00 96.06 272 ARG A C 1
ATOM 2199 O O . ARG A 1 272 ? 19.601 4.065 -56.727 1.00 96.06 272 ARG A O 1
ATOM 2206 N N . GLU A 1 273 ? 19.955 5.153 -54.789 1.00 95.38 273 GLU A N 1
ATOM 2207 C CA . GLU A 1 273 ? 21.350 5.533 -55.056 1.00 95.38 273 GLU A CA 1
ATOM 2208 C C . GLU A 1 273 ? 22.234 4.298 -55.241 1.00 95.38 273 GLU A C 1
ATOM 2210 O O . GLU A 1 273 ? 22.910 4.181 -56.257 1.00 95.38 273 GLU A O 1
ATOM 2215 N N . LEU A 1 274 ? 22.150 3.321 -54.334 1.00 95.50 274 LEU A N 1
ATOM 2216 C CA . LEU A 1 274 ? 22.875 2.055 -54.449 1.00 95.50 274 LEU A CA 1
ATOM 2217 C C . LEU A 1 274 ? 22.514 1.297 -55.729 1.00 95.50 274 LEU A C 1
ATOM 2219 O O . LEU A 1 274 ? 23.391 0.730 -56.372 1.00 95.50 274 LEU A O 1
ATOM 2223 N N . SER A 1 275 ? 21.244 1.305 -56.136 1.00 96.12 275 SER A N 1
ATOM 2224 C CA . SER A 1 275 ? 20.825 0.683 -57.398 1.00 96.12 275 SER A CA 1
ATOM 2225 C C . SER A 1 275 ? 21.412 1.403 -58.615 1.00 96.12 275 SER A C 1
ATOM 2227 O O . SER A 1 275 ? 21.834 0.745 -59.562 1.00 96.12 275 SER A O 1
ATOM 2229 N N . LYS A 1 276 ? 21.485 2.743 -58.590 1.00 95.38 276 LYS A N 1
ATOM 2230 C CA . LYS A 1 276 ? 22.159 3.532 -59.636 1.00 95.38 276 LYS A CA 1
ATOM 2231 C C . LYS A 1 276 ? 23.661 3.239 -59.671 1.00 95.38 276 LYS A C 1
ATOM 2233 O O . LYS A 1 276 ? 24.189 2.992 -60.747 1.00 95.38 276 LYS A O 1
ATOM 2238 N N . LEU A 1 277 ? 24.325 3.210 -58.514 1.00 94.19 277 LEU A N 1
ATOM 2239 C CA . LEU A 1 277 ? 25.751 2.888 -58.404 1.00 94.19 277 LEU A CA 1
ATOM 2240 C C . LEU A 1 277 ? 26.056 1.475 -58.905 1.00 94.19 277 LEU A C 1
ATOM 2242 O O . LEU A 1 277 ? 27.021 1.297 -59.638 1.00 94.19 277 LEU A O 1
ATOM 2246 N N . ARG A 1 278 ? 25.215 0.485 -58.578 1.00 95.06 278 ARG A N 1
ATOM 2247 C CA . ARG A 1 278 ? 25.352 -0.882 -59.103 1.00 95.06 278 ARG A CA 1
ATOM 2248 C C . ARG A 1 278 ? 25.254 -0.921 -60.626 1.00 95.06 278 ARG A C 1
ATOM 2250 O O . ARG A 1 278 ? 26.116 -1.524 -61.244 1.00 95.06 278 ARG A O 1
ATOM 2257 N N . ARG A 1 279 ? 24.278 -0.225 -61.221 1.00 94.56 279 ARG A N 1
ATOM 2258 C CA . ARG A 1 279 ? 24.151 -0.121 -62.688 1.00 94.56 279 ARG A CA 1
ATOM 2259 C C . ARG A 1 279 ? 25.346 0.583 -63.328 1.00 94.56 279 ARG A C 1
ATOM 2261 O O . ARG A 1 279 ? 25.810 0.164 -64.375 1.00 94.56 279 ARG A O 1
ATOM 2268 N N . LEU A 1 280 ? 25.851 1.651 -62.710 1.00 93.19 280 LEU A N 1
ATOM 2269 C CA . LEU A 1 280 ? 27.052 2.344 -63.189 1.00 93.19 280 LEU A CA 1
ATOM 2270 C C . LEU A 1 280 ? 28.280 1.431 -63.131 1.00 93.19 280 LEU A C 1
ATOM 2272 O O . LEU A 1 280 ? 29.027 1.362 -64.099 1.00 93.19 280 LEU A O 1
ATOM 2276 N N . ALA A 1 281 ? 28.467 0.707 -62.027 1.00 94.19 281 ALA A N 1
ATOM 2277 C CA . ALA A 1 281 ? 29.550 -0.259 -61.889 1.00 94.19 281 ALA A CA 1
ATOM 2278 C C . ALA A 1 281 ? 29.435 -1.397 -62.917 1.00 94.19 281 ALA A C 1
ATOM 2280 O O . ALA A 1 281 ? 30.440 -1.774 -63.510 1.00 94.19 281 ALA A O 1
ATOM 2281 N N . GLU A 1 282 ? 28.222 -1.899 -63.163 1.00 94.38 282 GLU A N 1
ATOM 2282 C CA . GLU A 1 282 ? 27.929 -2.893 -64.202 1.00 94.38 282 GLU A CA 1
ATOM 2283 C C . GLU A 1 282 ? 28.310 -2.370 -65.594 1.00 94.38 282 GLU A C 1
ATOM 2285 O O . GLU A 1 282 ? 29.115 -3.005 -66.268 1.00 94.38 282 GLU A O 1
ATOM 2290 N N . MET A 1 283 ? 27.882 -1.158 -65.965 1.00 92.12 283 MET A N 1
ATOM 2291 C CA . MET A 1 283 ? 28.272 -0.534 -67.239 1.00 92.12 283 MET A CA 1
ATOM 2292 C C . MET A 1 283 ? 29.790 -0.343 -67.369 1.00 92.12 283 MET A C 1
ATOM 2294 O O . MET A 1 283 ? 30.343 -0.548 -68.443 1.00 92.12 283 MET A O 1
ATOM 2298 N N . VAL A 1 284 ? 30.492 0.041 -66.296 1.00 90.94 284 VAL A N 1
ATOM 2299 C CA . VAL A 1 284 ? 31.962 0.174 -66.322 1.00 90.94 284 VAL A CA 1
ATOM 2300 C C . VAL A 1 284 ? 32.635 -1.183 -66.548 1.00 90.94 284 VAL A C 1
ATOM 2302 O O . VAL A 1 284 ? 33.617 -1.266 -67.286 1.00 90.94 284 VAL A O 1
ATOM 2305 N N . LEU A 1 285 ? 32.122 -2.254 -65.935 1.00 93.75 285 LEU A N 1
ATOM 2306 C CA . LEU A 1 285 ? 32.632 -3.611 -66.138 1.00 93.75 285 LEU A CA 1
ATOM 2307 C C . LEU A 1 285 ? 32.353 -4.123 -67.554 1.00 93.75 285 LEU A C 1
ATOM 2309 O O . LEU A 1 285 ? 33.237 -4.738 -68.150 1.00 93.75 285 LEU A O 1
ATOM 2313 N N . GLU A 1 286 ? 31.171 -3.845 -68.103 1.00 92.75 286 GLU A N 1
ATOM 2314 C CA . GLU A 1 286 ? 30.817 -4.153 -69.493 1.00 92.75 286 GLU A CA 1
ATOM 2315 C C . GLU A 1 286 ? 31.740 -3.414 -70.464 1.00 92.75 286 GLU A C 1
ATOM 2317 O O . GLU A 1 286 ? 32.415 -4.055 -71.264 1.00 92.75 286 GLU A O 1
ATOM 2322 N N . GLN A 1 287 ? 31.880 -2.090 -70.325 1.00 90.25 287 GLN A N 1
ATOM 2323 C CA . GLN A 1 287 ? 32.787 -1.282 -71.150 1.00 90.25 287 GLN A CA 1
ATOM 2324 C C . GLN A 1 287 ? 34.233 -1.778 -71.072 1.00 90.25 287 GLN A C 1
ATOM 2326 O O . GLN A 1 287 ? 34.919 -1.875 -72.089 1.00 90.25 287 GLN A O 1
ATOM 2331 N N . ARG A 1 288 ? 34.713 -2.118 -69.871 1.00 91.19 288 ARG A N 1
ATOM 2332 C CA . ARG A 1 288 ? 36.051 -2.690 -69.696 1.00 91.19 288 ARG A CA 1
ATOM 2333 C C . ARG A 1 288 ? 36.177 -4.028 -70.419 1.00 91.19 288 ARG A C 1
ATOM 2335 O O . ARG A 1 288 ? 37.175 -4.247 -71.097 1.00 91.19 288 ARG A O 1
ATOM 2342 N N . THR A 1 289 ? 35.178 -4.895 -70.288 1.00 93.62 289 THR A N 1
ATOM 2343 C CA . THR A 1 289 ? 35.154 -6.211 -70.933 1.00 93.62 289 THR A CA 1
ATOM 2344 C C . THR A 1 289 ? 35.142 -6.068 -72.457 1.00 93.62 289 THR A C 1
ATOM 2346 O O . THR A 1 289 ? 35.890 -6.765 -73.134 1.00 93.62 289 THR A O 1
ATOM 2349 N N . GLU A 1 290 ? 34.378 -5.121 -73.006 1.00 91.50 290 GLU A N 1
ATOM 2350 C CA . GLU A 1 290 ? 34.388 -4.795 -74.437 1.00 91.50 290 GLU A CA 1
ATOM 2351 C C . GLU A 1 290 ? 35.765 -4.310 -74.916 1.00 91.50 290 GLU A C 1
ATOM 2353 O O . GLU A 1 290 ? 36.228 -4.708 -75.984 1.00 91.50 290 GLU A O 1
ATOM 2358 N N . VAL A 1 291 ? 36.443 -3.456 -74.139 1.00 91.62 291 VAL A N 1
ATOM 2359 C CA . VAL A 1 291 ? 37.795 -2.973 -74.472 1.00 91.62 291 VAL A CA 1
ATOM 2360 C C . VAL A 1 291 ? 38.824 -4.103 -74.391 1.00 91.62 291 VAL A C 1
ATOM 2362 O O . VAL A 1 291 ? 39.686 -4.203 -75.263 1.00 91.62 291 VAL A O 1
ATOM 2365 N N . GLU A 1 292 ? 38.735 -4.971 -73.381 1.00 91.19 292 GLU A N 1
ATOM 2366 C CA . GLU A 1 292 ? 39.603 -6.145 -73.237 1.00 91.19 292 GLU A CA 1
ATOM 2367 C C . GLU A 1 292 ? 39.405 -7.137 -74.394 1.00 91.19 292 GLU A C 1
ATOM 2369 O O . GLU A 1 292 ? 40.391 -7.600 -74.970 1.00 91.19 292 GLU A O 1
ATOM 2374 N N . GLN A 1 293 ? 38.157 -7.416 -74.786 1.00 92.50 293 GLN A N 1
ATOM 2375 C CA . GLN A 1 293 ? 37.841 -8.251 -75.951 1.00 92.50 293 GLN A CA 1
ATOM 2376 C C . GLN A 1 293 ? 38.396 -7.641 -77.239 1.00 92.50 293 GLN A C 1
ATOM 2378 O O . GLN A 1 293 ? 39.132 -8.308 -77.962 1.00 92.50 293 GLN A O 1
ATOM 2383 N N . PHE A 1 294 ? 38.144 -6.352 -77.478 1.00 93.19 294 PHE A N 1
ATOM 2384 C CA . PHE A 1 294 ? 38.668 -5.653 -78.651 1.00 93.19 294 PHE A CA 1
ATOM 2385 C C . PHE A 1 294 ? 40.204 -5.650 -78.693 1.00 93.19 294 PHE A C 1
ATOM 2387 O O . PHE A 1 294 ? 40.801 -5.786 -79.758 1.00 93.19 294 PHE A O 1
ATOM 2394 N N . PHE A 1 295 ? 40.874 -5.511 -77.546 1.00 91.50 295 PHE A N 1
ATOM 2395 C CA . PHE A 1 295 ? 42.333 -5.598 -77.477 1.00 91.50 295 PHE A CA 1
ATOM 2396 C C . PHE A 1 295 ? 42.847 -6.980 -77.894 1.00 91.50 295 PHE A C 1
ATOM 2398 O O . PHE A 1 295 ? 43.842 -7.073 -78.617 1.00 91.50 295 PHE A O 1
ATOM 2405 N N . LEU A 1 296 ? 42.180 -8.050 -77.450 1.00 91.00 296 LEU A N 1
ATOM 2406 C CA . LEU A 1 296 ? 42.518 -9.415 -77.847 1.00 91.00 296 LEU A CA 1
ATOM 2407 C C . LEU A 1 296 ? 42.286 -9.632 -79.347 1.00 91.00 296 LEU A C 1
ATOM 2409 O O . LEU A 1 296 ? 43.177 -10.166 -80.005 1.00 91.00 296 LEU A O 1
ATOM 2413 N N . GLU A 1 297 ? 41.166 -9.155 -79.893 1.00 91.31 297 GLU A N 1
ATOM 2414 C CA . GLU A 1 297 ? 40.868 -9.205 -81.332 1.00 91.31 297 GLU A CA 1
ATOM 2415 C C . GLU A 1 297 ? 41.918 -8.441 -82.152 1.00 91.31 297 GLU A C 1
ATOM 2417 O O . GLU A 1 297 ? 42.518 -9.001 -83.066 1.00 91.31 297 GLU A O 1
ATOM 2422 N N . ALA A 1 298 ? 42.248 -7.202 -81.772 1.00 90.75 298 ALA A N 1
ATOM 2423 C CA . ALA A 1 298 ? 43.281 -6.412 -82.443 1.00 90.75 298 ALA A CA 1
ATOM 2424 C C . ALA A 1 298 ? 44.665 -7.090 -82.380 1.00 90.75 298 ALA A C 1
ATOM 2426 O O . ALA A 1 298 ? 45.438 -7.043 -83.340 1.00 90.75 298 ALA A O 1
ATOM 2427 N N . LEU A 1 299 ? 44.995 -7.752 -81.264 1.00 89.00 299 LEU A N 1
ATOM 2428 C CA . LEU A 1 299 ? 46.211 -8.560 -81.150 1.00 89.00 299 LEU A CA 1
ATOM 2429 C C . LEU A 1 299 ? 46.187 -9.781 -82.075 1.00 89.00 299 LEU A C 1
ATOM 2431 O O . LEU A 1 299 ? 47.229 -10.144 -82.625 1.00 89.00 299 LEU A O 1
ATOM 2435 N N . GLU A 1 300 ? 45.044 -10.447 -82.214 1.00 88.88 300 GLU A N 1
ATOM 2436 C CA . GLU A 1 300 ? 44.875 -11.579 -83.124 1.00 88.88 300 GLU A CA 1
ATOM 2437 C C . GLU A 1 300 ? 44.987 -11.149 -84.586 1.00 88.88 300 GLU A C 1
ATOM 2439 O O . GLU A 1 300 ? 45.737 -11.781 -85.332 1.00 88.88 300 GLU A O 1
ATOM 2444 N N . ASP A 1 301 ? 44.370 -10.031 -84.964 1.00 88.44 301 ASP A N 1
ATOM 2445 C CA . ASP A 1 301 ? 44.465 -9.445 -86.303 1.00 88.44 301 ASP A CA 1
ATOM 2446 C C . ASP A 1 301 ? 45.912 -9.106 -86.671 1.00 88.44 301 ASP A C 1
ATOM 2448 O O . ASP A 1 301 ? 46.390 -9.450 -87.756 1.00 88.44 301 ASP A O 1
ATOM 2452 N N . VAL A 1 302 ? 46.663 -8.486 -85.756 1.00 87.75 302 VAL A N 1
ATOM 2453 C CA . VAL A 1 302 ? 48.082 -8.175 -85.988 1.00 87.75 302 VAL A CA 1
ATOM 2454 C C . VAL A 1 302 ? 48.921 -9.441 -86.091 1.00 87.75 302 VAL A C 1
ATOM 2456 O O . VAL A 1 302 ? 49.746 -9.557 -86.997 1.00 87.75 302 VAL A O 1
ATOM 2459 N N . LYS A 1 303 ? 48.684 -10.443 -85.238 1.00 87.31 303 LYS A N 1
ATOM 2460 C CA . LYS A 1 303 ? 49.355 -11.746 -85.368 1.00 87.31 303 LYS A CA 1
ATOM 2461 C C . LYS A 1 303 ? 49.037 -12.411 -86.708 1.00 87.31 303 LYS A C 1
ATOM 2463 O O . LYS A 1 303 ? 49.951 -12.940 -87.341 1.00 87.31 303 LYS A O 1
ATOM 2468 N N . ALA A 1 304 ? 47.785 -12.368 -87.159 1.00 87.00 304 ALA A N 1
ATOM 2469 C CA . ALA A 1 304 ? 47.371 -12.902 -88.452 1.00 87.00 304 ALA A CA 1
ATOM 2470 C C . ALA A 1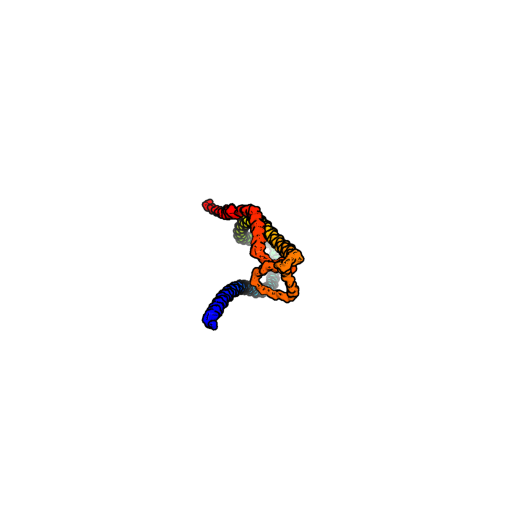 304 ? 48.051 -12.155 -89.611 1.00 87.00 304 ALA A C 1
ATOM 2472 O O . ALA A 1 304 ? 48.574 -12.793 -90.528 1.00 87.00 304 ALA A O 1
ATOM 2473 N N . ASN A 1 305 ? 48.141 -10.824 -89.533 1.00 86.69 305 ASN A N 1
ATOM 2474 C CA . ASN A 1 305 ? 48.866 -9.998 -90.497 1.00 86.69 305 ASN A CA 1
ATOM 2475 C C . ASN A 1 305 ? 50.363 -10.323 -90.528 1.00 86.69 305 ASN A C 1
ATOM 2477 O O . ASN A 1 305 ? 50.921 -10.458 -91.613 1.00 86.69 305 ASN A O 1
ATOM 2481 N N . ILE A 1 306 ? 51.009 -10.538 -89.378 1.00 83.56 306 ILE A N 1
ATOM 2482 C CA . ILE A 1 306 ? 52.415 -10.967 -89.313 1.00 83.56 306 ILE A CA 1
ATOM 2483 C C . ILE A 1 306 ? 52.591 -12.330 -89.988 1.00 83.56 306 ILE A C 1
ATOM 2485 O O . ILE A 1 306 ? 53.514 -12.506 -90.783 1.00 83.56 306 ILE A O 1
ATOM 2489 N N . VAL A 1 307 ? 51.715 -13.304 -89.711 1.00 84.69 307 VAL A N 1
ATOM 2490 C CA . VAL A 1 307 ? 51.761 -14.619 -90.378 1.00 84.69 307 VAL A CA 1
ATOM 2491 C C . VAL A 1 307 ? 51.591 -14.458 -91.889 1.00 84.69 307 VAL A C 1
ATOM 2493 O O . VAL A 1 307 ? 52.369 -15.030 -92.653 1.00 84.69 307 VAL A O 1
ATOM 2496 N N . LYS A 1 308 ? 50.634 -13.638 -92.333 1.00 86.12 308 LYS A N 1
ATOM 2497 C CA . LYS A 1 308 ? 50.401 -13.353 -93.752 1.00 86.12 308 LYS A CA 1
ATOM 2498 C C . LYS A 1 308 ? 51.614 -12.688 -94.408 1.00 86.12 308 LYS A C 1
ATOM 2500 O O . LYS A 1 308 ? 52.068 -13.163 -95.443 1.00 86.12 308 LYS A O 1
ATOM 2505 N N . GLN A 1 309 ? 52.206 -11.673 -93.779 1.00 83.62 309 GLN A N 1
ATOM 2506 C CA . GLN A 1 309 ? 53.426 -11.023 -94.263 1.00 83.62 309 GLN A CA 1
ATOM 2507 C C . GLN A 1 309 ? 54.609 -11.996 -94.314 1.00 83.62 309 GLN A C 1
ATOM 2509 O O . GLN A 1 309 ? 55.361 -11.986 -95.284 1.00 83.62 309 GLN A O 1
ATOM 2514 N N . ARG A 1 310 ? 54.774 -12.875 -93.312 1.00 82.94 310 ARG A N 1
ATOM 2515 C CA . ARG A 1 310 ? 55.790 -13.945 -93.339 1.00 82.94 310 ARG A CA 1
ATOM 2516 C C . ARG A 1 310 ? 55.573 -14.875 -94.535 1.00 82.94 310 ARG A C 1
ATOM 2518 O O . ARG A 1 310 ? 56.539 -15.218 -95.212 1.00 82.94 310 ARG A O 1
ATOM 2525 N N . GLN A 1 311 ? 54.327 -15.255 -94.823 1.00 82.38 311 GLN A N 1
ATOM 2526 C CA . GLN A 1 311 ? 53.984 -16.080 -95.986 1.00 82.38 311 GLN A CA 1
ATOM 2527 C C . GLN A 1 311 ? 54.222 -15.351 -97.316 1.00 82.38 311 GLN A C 1
ATOM 2529 O O . GLN A 1 311 ? 54.726 -15.961 -98.256 1.00 82.38 311 GLN A O 1
ATOM 2534 N N . GLU A 1 312 ? 53.879 -14.067 -97.417 1.00 83.88 312 GLU A N 1
ATOM 2535 C CA . GLU A 1 312 ? 54.097 -13.245 -98.613 1.00 83.88 312 GLU A CA 1
ATOM 2536 C C . GLU A 1 312 ? 55.584 -13.009 -98.878 1.00 83.88 312 GLU A C 1
ATOM 2538 O O . GLU A 1 312 ? 56.028 -13.233 -100.002 1.00 83.88 312 GLU A O 1
ATOM 2543 N N . ARG A 1 313 ? 56.368 -12.662 -97.848 1.00 82.50 313 ARG A N 1
ATOM 2544 C CA . ARG A 1 313 ? 57.835 -12.562 -97.937 1.00 82.50 313 ARG A CA 1
ATOM 2545 C C . ARG A 1 313 ? 58.445 -13.886 -98.373 1.00 82.50 313 ARG A C 1
ATOM 2547 O O . ARG A 1 313 ? 59.206 -13.910 -99.326 1.00 82.50 313 ARG A O 1
ATOM 2554 N N . TYR A 1 314 ? 58.025 -14.999 -97.772 1.00 80.94 314 TYR A N 1
ATOM 2555 C CA . TYR A 1 314 ? 58.461 -16.325 -98.211 1.00 80.94 314 TYR A CA 1
ATOM 2556 C C . TYR A 1 314 ? 58.106 -16.599 -99.680 1.00 80.94 314 TYR A C 1
ATOM 2558 O O . TYR A 1 314 ? 58.921 -17.140 -100.421 1.00 80.94 314 TYR A O 1
ATOM 2566 N N . ARG A 1 315 ? 56.897 -16.237 -100.133 1.00 81.62 315 ARG A N 1
ATOM 2567 C CA . ARG A 1 315 ? 56.492 -16.391 -101.542 1.00 81.62 315 ARG A CA 1
ATOM 2568 C C . ARG A 1 315 ? 57.333 -15.520 -102.477 1.00 81.62 315 ARG A C 1
ATOM 2570 O O . ARG A 1 315 ? 57.708 -16.013 -103.538 1.00 81.62 315 ARG A O 1
ATOM 2577 N N . ALA A 1 316 ? 57.620 -14.275 -102.097 1.00 81.19 316 ALA A N 1
ATOM 2578 C CA . ALA A 1 316 ? 58.462 -13.353 -102.854 1.00 81.19 316 ALA A CA 1
ATOM 2579 C C . ALA A 1 316 ? 59.909 -13.860 -102.929 1.00 81.19 316 ALA A C 1
ATOM 2581 O O . ALA A 1 316 ? 60.411 -14.059 -104.031 1.00 81.19 316 ALA A O 1
ATOM 2582 N N . ASP A 1 317 ? 60.514 -14.214 -101.793 1.00 77.69 317 ASP A N 1
ATOM 2583 C CA . ASP A 1 317 ? 61.857 -14.801 -101.713 1.00 77.69 317 ASP A CA 1
ATOM 2584 C C . ASP A 1 317 ? 61.946 -16.096 -102.538 1.00 77.69 317 ASP A C 1
ATOM 2586 O O . ASP A 1 317 ? 62.914 -16.319 -103.265 1.00 77.69 317 ASP A O 1
ATOM 2590 N N . MET A 1 318 ? 60.915 -16.952 -102.499 1.00 78.38 318 MET A N 1
ATOM 2591 C CA . MET A 1 318 ? 60.843 -18.156 -103.338 1.00 78.38 318 MET A CA 1
ATOM 2592 C C . MET A 1 318 ? 60.697 -17.839 -104.828 1.00 78.38 318 MET A C 1
ATOM 2594 O O . MET A 1 318 ? 61.232 -18.575 -105.659 1.00 78.38 318 MET A O 1
ATOM 2598 N N . ALA A 1 319 ? 59.958 -16.792 -105.194 1.00 81.00 319 ALA A N 1
ATOM 2599 C CA . ALA A 1 319 ? 59.820 -16.355 -106.579 1.00 81.00 319 ALA A CA 1
ATOM 2600 C C . ALA A 1 319 ? 61.130 -15.750 -107.106 1.00 81.00 319 ALA A C 1
ATOM 2602 O O . ALA A 1 319 ? 61.542 -16.073 -108.222 1.00 81.00 319 ALA A O 1
ATOM 2603 N N . GLU A 1 320 ? 61.826 -14.952 -106.296 1.00 79.88 320 GLU A N 1
ATOM 2604 C CA . GLU A 1 320 ? 63.160 -14.432 -106.596 1.00 79.88 320 GLU A CA 1
ATOM 2605 C C . GLU A 1 320 ? 64.177 -15.561 -106.714 1.00 79.88 320 GLU A C 1
ATOM 2607 O O . GLU A 1 320 ? 64.879 -15.635 -107.719 1.00 79.88 320 GLU A O 1
ATOM 2612 N N . TYR A 1 321 ? 64.199 -16.503 -105.767 1.00 76.56 321 TYR A N 1
ATOM 2613 C CA . TYR A 1 321 ? 65.046 -17.691 -105.837 1.00 76.56 321 TYR A CA 1
ATOM 2614 C C . TYR A 1 321 ? 64.774 -18.498 -107.110 1.00 76.56 321 TYR A C 1
ATOM 2616 O O . TYR A 1 321 ? 65.708 -18.870 -107.814 1.00 76.56 321 TYR A O 1
ATOM 2624 N N . ARG A 1 322 ? 63.502 -18.730 -107.465 1.00 77.12 322 ARG A N 1
ATOM 2625 C CA . ARG A 1 322 ? 63.131 -19.396 -108.728 1.00 77.12 322 ARG A CA 1
ATOM 2626 C C . ARG A 1 322 ? 63.599 -18.610 -109.952 1.00 77.12 322 ARG A C 1
ATOM 2628 O O . ARG A 1 322 ? 64.055 -19.220 -110.914 1.00 77.12 322 ARG A O 1
ATOM 2635 N N . THR A 1 323 ? 63.506 -17.284 -109.923 1.00 78.00 323 THR A N 1
ATOM 2636 C CA . THR A 1 323 ? 63.947 -16.414 -111.022 1.00 78.00 323 THR A CA 1
ATOM 2637 C C . THR A 1 323 ? 65.469 -16.432 -111.160 1.00 78.00 323 THR A C 1
ATOM 2639 O O . THR A 1 323 ? 65.964 -16.633 -112.263 1.00 78.00 323 THR A O 1
ATOM 2642 N N . GLN A 1 324 ? 66.210 -16.333 -110.053 1.00 74.88 324 GLN A N 1
ATOM 2643 C CA . GLN A 1 324 ? 67.673 -16.444 -110.005 1.00 74.88 324 GLN A CA 1
ATOM 2644 C C . GLN A 1 324 ? 68.163 -17.838 -110.419 1.00 74.88 324 GLN A C 1
ATOM 2646 O O . GLN A 1 324 ? 69.138 -17.962 -111.154 1.00 74.88 324 GLN A O 1
ATOM 2651 N N . MET A 1 325 ? 67.470 -18.900 -109.996 1.00 71.00 325 MET A N 1
ATOM 2652 C CA . MET A 1 325 ? 67.738 -20.260 -110.469 1.00 71.00 325 MET A CA 1
ATOM 2653 C C . MET A 1 325 ? 67.561 -20.347 -111.984 1.00 71.00 325 MET A C 1
ATOM 2655 O O . MET A 1 325 ? 68.433 -20.891 -112.655 1.00 71.00 325 MET A O 1
ATOM 2659 N N . ARG A 1 326 ? 66.476 -19.774 -112.528 1.00 72.00 326 ARG A N 1
ATOM 2660 C CA . ARG A 1 326 ? 66.162 -19.768 -113.966 1.00 72.00 326 ARG A CA 1
ATOM 2661 C C . ARG A 1 326 ? 67.181 -18.970 -114.784 1.00 72.00 326 ARG A C 1
ATOM 2663 O O . ARG A 1 326 ? 67.594 -19.440 -115.838 1.00 72.00 326 ARG A O 1
ATOM 2670 N N . THR A 1 327 ? 67.621 -17.805 -114.309 1.00 71.56 327 THR A N 1
ATOM 2671 C CA . THR A 1 327 ? 68.661 -17.009 -114.986 1.00 71.56 327 THR A CA 1
ATOM 2672 C C . THR A 1 327 ? 70.032 -17.681 -114.924 1.00 71.56 327 THR A C 1
ATOM 2674 O O . THR A 1 327 ? 70.754 -17.657 -115.915 1.00 71.56 327 THR A O 1
ATOM 2677 N N . ALA A 1 328 ? 70.372 -18.351 -113.818 1.00 67.06 328 ALA A N 1
ATOM 2678 C CA . ALA A 1 328 ? 71.605 -19.131 -113.706 1.00 67.06 328 ALA A CA 1
ATOM 2679 C C . ALA A 1 328 ? 71.608 -20.406 -114.577 1.00 67.06 328 ALA A C 1
ATOM 2681 O O . ALA A 1 328 ? 72.676 -20.844 -114.989 1.00 67.06 328 ALA A O 1
ATOM 2682 N N . THR A 1 329 ? 70.440 -20.989 -114.898 1.00 65.44 329 THR A N 1
ATOM 2683 C CA . THR A 1 329 ? 70.351 -22.160 -115.803 1.00 65.44 329 THR A CA 1
ATOM 2684 C C . THR A 1 329 ? 70.369 -21.805 -117.292 1.00 65.44 329 THR A C 1
ATOM 2686 O O . THR A 1 329 ? 70.757 -22.649 -118.092 1.00 65.44 329 THR A O 1
ATOM 2689 N N . LEU A 1 330 ? 69.925 -20.600 -117.674 1.00 65.31 330 LEU A N 1
ATOM 2690 C CA . LEU A 1 330 ? 69.772 -20.167 -119.076 1.00 65.31 330 LEU A CA 1
ATOM 2691 C C . LEU A 1 330 ? 70.836 -19.156 -119.549 1.00 65.31 330 LEU A C 1
ATOM 2693 O O . LEU A 1 330 ? 70.839 -18.806 -120.724 1.00 65.31 330 LEU A O 1
ATOM 2697 N N . GLY A 1 331 ? 71.700 -18.653 -118.662 1.00 58.59 331 GLY A N 1
ATOM 2698 C CA . GLY A 1 331 ? 72.752 -17.689 -119.005 1.00 58.59 331 GLY A CA 1
ATOM 2699 C C . GLY A 1 331 ? 74.072 -18.337 -119.441 1.00 58.59 331 GLY A C 1
ATOM 2700 O O . GLY A 1 331 ? 74.424 -19.415 -118.964 1.00 58.59 331 GLY A O 1
ATOM 2701 N N . ASP A 1 332 ? 74.834 -17.632 -120.285 1.00 49.47 332 ASP A N 1
ATOM 2702 C CA . ASP A 1 332 ? 76.147 -18.022 -120.837 1.00 49.47 332 ASP A CA 1
ATOM 2703 C C . ASP A 1 332 ? 77.273 -18.053 -119.777 1.00 49.47 332 ASP A C 1
ATOM 2705 O O . ASP A 1 332 ? 78.237 -17.288 -119.825 1.00 49.47 332 ASP A O 1
ATOM 2709 N N . GLY A 1 333 ? 77.143 -18.904 -118.755 1.00 57.09 333 GLY A N 1
ATOM 2710 C CA . GLY A 1 333 ? 78.210 -19.257 -117.806 1.00 57.09 333 GLY A CA 1
ATOM 2711 C C . GLY A 1 333 ? 78.690 -18.155 -116.848 1.00 57.09 333 GLY A C 1
ATOM 2712 O O . GLY A 1 333 ? 79.569 -18.409 -116.027 1.00 57.09 333 GLY A O 1
ATOM 2713 N N . THR A 1 334 ? 78.126 -16.945 -116.909 1.00 59.00 334 THR A N 1
ATOM 2714 C CA . THR A 1 334 ? 78.550 -15.784 -116.097 1.00 59.00 334 THR A CA 1
ATOM 2715 C C . THR A 1 334 ? 77.684 -15.528 -114.856 1.00 59.00 334 THR A C 1
ATOM 2717 O O . THR A 1 334 ? 78.110 -14.819 -113.942 1.00 59.00 334 THR A O 1
ATOM 2720 N N . ALA A 1 335 ? 76.492 -16.129 -114.769 1.00 59.75 335 ALA A N 1
ATOM 2721 C CA . ALA A 1 335 ? 75.594 -16.002 -113.621 1.00 59.75 335 ALA A CA 1
ATOM 2722 C C . ALA A 1 335 ? 75.891 -17.078 -112.555 1.00 59.75 335 ALA A C 1
ATOM 2724 O O . ALA A 1 335 ? 75.919 -18.272 -112.842 1.00 59.75 335 ALA A O 1
ATOM 2725 N N . LYS A 1 336 ? 76.117 -16.663 -111.301 1.00 62.88 336 LYS A N 1
ATOM 2726 C CA . LYS A 1 336 ? 76.413 -17.577 -110.182 1.00 62.88 336 LYS A CA 1
ATOM 2727 C C . LYS A 1 336 ? 75.129 -18.251 -109.686 1.00 62.88 336 LYS A C 1
ATOM 2729 O O . LYS A 1 336 ? 74.182 -17.557 -109.327 1.00 62.88 336 LYS A O 1
ATOM 2734 N N . PHE A 1 337 ? 75.124 -19.583 -109.602 1.00 60.38 337 PHE A N 1
ATOM 2735 C CA . PHE A 1 337 ? 74.014 -20.331 -109.006 1.00 60.38 337 PHE A CA 1
ATOM 2736 C C . PHE A 1 337 ? 73.786 -19.925 -107.539 1.00 60.38 337 PHE A C 1
ATOM 2738 O O . PHE A 1 337 ? 74.760 -19.755 -106.792 1.00 60.38 337 PHE A O 1
ATOM 2745 N N . PRO A 1 338 ? 72.520 -19.807 -107.097 1.00 62.06 338 PRO A N 1
ATOM 2746 C CA . PRO A 1 338 ? 72.197 -19.602 -105.692 1.00 62.06 338 PRO A CA 1
ATOM 2747 C C . PRO A 1 338 ? 72.818 -20.702 -104.824 1.00 62.06 338 PRO A C 1
ATOM 2749 O O . PRO A 1 338 ? 72.661 -21.893 -105.097 1.00 62.06 338 PRO A O 1
ATOM 2752 N N . LYS A 1 339 ? 73.528 -20.314 -103.760 1.00 62.91 339 LYS A N 1
ATOM 2753 C CA . LYS A 1 339 ? 74.152 -21.267 -102.832 1.00 62.91 339 LYS A CA 1
ATOM 2754 C C . LYS A 1 339 ? 73.064 -22.088 -102.128 1.00 62.91 339 LYS A C 1
ATOM 2756 O O . LYS A 1 339 ? 72.254 -21.531 -101.391 1.00 62.91 339 LYS A O 1
ATOM 2761 N N . ILE A 1 340 ? 73.062 -23.407 -102.327 1.00 54.56 340 ILE A N 1
ATOM 2762 C CA . ILE A 1 340 ? 72.172 -24.333 -101.614 1.00 54.56 340 ILE A CA 1
ATOM 2763 C C . ILE A 1 340 ? 72.636 -24.393 -100.155 1.00 54.56 340 ILE A C 1
ATOM 2765 O O . ILE A 1 340 ? 73.775 -24.772 -99.876 1.00 54.56 340 ILE A O 1
ATOM 2769 N N . ARG A 1 341 ? 71.777 -23.984 -99.214 1.00 50.06 341 ARG A N 1
ATOM 2770 C CA . ARG A 1 341 ? 72.059 -24.125 -97.779 1.00 50.06 341 ARG A CA 1
ATOM 2771 C C . ARG A 1 341 ? 72.145 -25.607 -97.424 1.00 50.06 341 ARG A C 1
ATOM 2773 O O . ARG A 1 341 ? 71.231 -26.371 -97.724 1.00 50.06 341 ARG A O 1
ATOM 2780 N N . ALA A 1 342 ? 73.208 -25.981 -96.721 1.00 40.88 342 ALA A N 1
ATOM 2781 C CA . ALA A 1 342 ? 73.239 -27.226 -95.976 1.00 40.88 342 ALA A CA 1
ATOM 2782 C C . ALA A 1 342 ? 72.122 -27.191 -94.918 1.00 40.88 342 ALA A C 1
ATOM 2784 O O . ALA A 1 342 ? 72.011 -26.227 -94.158 1.00 40.88 342 ALA A O 1
ATOM 2785 N N . LEU A 1 343 ? 71.284 -28.227 -94.899 1.00 39.75 343 LEU A N 1
ATOM 2786 C CA . LEU A 1 343 ? 70.313 -28.493 -93.841 1.00 39.75 343 LEU A CA 1
ATOM 2787 C C . LEU A 1 343 ? 71.080 -28.726 -92.536 1.00 39.75 343 LEU A C 1
ATOM 2789 O O . LEU A 1 343 ? 71.498 -29.846 -92.251 1.00 39.75 343 LEU A O 1
ATOM 2793 N N . GLN A 1 344 ? 71.306 -27.675 -91.753 1.00 38.56 344 GLN A N 1
ATOM 2794 C CA . GLN A 1 344 ? 71.828 -27.835 -90.404 1.00 38.56 344 GLN A CA 1
ATOM 2795 C C . GLN A 1 344 ? 70.640 -28.041 -89.468 1.00 38.56 344 GLN A C 1
ATOM 2797 O O . GLN A 1 344 ? 69.957 -27.104 -89.063 1.00 38.56 344 GLN A O 1
ATOM 2802 N N . ALA A 1 345 ? 70.361 -29.313 -89.201 1.00 34.72 345 ALA A N 1
ATOM 2803 C CA . ALA A 1 345 ? 69.458 -29.730 -88.149 1.00 34.72 345 ALA A CA 1
ATOM 2804 C C . ALA A 1 345 ? 69.979 -29.221 -86.792 1.00 34.72 345 ALA A C 1
ATOM 2806 O O . ALA A 1 345 ? 71.113 -29.511 -86.422 1.00 34.72 345 ALA A O 1
ATOM 2807 N N . GLY A 1 346 ? 69.130 -28.483 -86.074 1.00 46.19 346 GLY A N 1
ATOM 2808 C CA . GLY A 1 346 ? 69.179 -28.300 -84.622 1.00 46.19 346 GLY A CA 1
ATOM 2809 C C . GLY A 1 346 ? 70.389 -27.562 -84.047 1.00 46.19 346 GLY A C 1
ATOM 2810 O O . GLY A 1 346 ? 71.373 -28.193 -83.668 1.00 46.19 346 GLY A O 1
ATOM 2811 N N . LYS A 1 347 ? 70.259 -26.245 -83.836 1.00 34.69 347 LYS A N 1
ATOM 2812 C CA . LYS A 1 347 ? 70.809 -25.602 -82.632 1.00 34.69 347 LYS A CA 1
ATOM 2813 C C . LYS A 1 347 ? 70.163 -24.241 -82.373 1.00 34.69 347 LYS A C 1
ATOM 2815 O O . LYS A 1 347 ? 70.395 -23.290 -83.114 1.00 34.69 347 LYS A O 1
ATOM 2820 N N . ASP A 1 348 ? 69.379 -24.177 -81.305 1.00 40.69 348 ASP A N 1
ATOM 2821 C CA . ASP A 1 348 ? 68.947 -22.940 -80.667 1.00 40.69 348 ASP A CA 1
ATOM 2822 C C . ASP A 1 348 ? 70.170 -22.216 -80.089 1.00 40.69 348 ASP A C 1
ATOM 2824 O O . ASP A 1 348 ? 70.899 -22.794 -79.279 1.00 40.69 348 ASP A O 1
ATOM 2828 N N . VAL A 1 349 ? 70.400 -20.966 -80.500 1.00 35.69 349 VAL A N 1
ATOM 2829 C CA . VAL A 1 349 ? 71.194 -19.994 -79.736 1.00 35.69 349 VAL A CA 1
ATOM 2830 C C . VAL A 1 349 ? 70.572 -18.609 -79.930 1.00 35.69 349 VAL A C 1
ATOM 2832 O O . VAL A 1 349 ? 70.645 -18.021 -81.008 1.00 35.69 349 VAL A O 1
ATOM 2835 N N . ASP A 1 350 ? 69.947 -18.124 -78.860 1.00 37.59 350 ASP A N 1
ATOM 2836 C CA . ASP A 1 350 ? 69.556 -16.735 -78.627 1.00 37.59 350 ASP A CA 1
ATOM 2837 C C . ASP A 1 350 ? 70.749 -15.778 -78.801 1.00 37.59 350 ASP A C 1
ATOM 2839 O O . ASP A 1 350 ? 71.832 -16.033 -78.274 1.00 37.59 350 ASP A O 1
ATOM 2843 N N . GLY A 1 351 ? 70.564 -14.638 -79.478 1.00 35.00 351 GLY A N 1
ATOM 2844 C CA . GLY A 1 351 ? 71.614 -13.613 -79.535 1.00 35.00 351 GLY A CA 1
ATOM 2845 C C . GLY A 1 351 ? 71.447 -12.548 -80.615 1.00 35.00 351 GLY A C 1
ATOM 2846 O O . GLY A 1 351 ? 71.978 -12.674 -81.710 1.00 35.00 351 GLY A O 1
ATOM 2847 N N . MET A 1 352 ? 70.712 -11.496 -80.261 1.00 38.62 352 MET A N 1
ATOM 2848 C CA . MET A 1 352 ? 70.677 -10.132 -80.808 1.00 38.62 352 MET A CA 1
ATOM 2849 C C . MET A 1 352 ? 71.548 -9.802 -82.046 1.00 38.62 352 MET A C 1
ATOM 2851 O O . MET A 1 352 ? 72.752 -9.576 -81.950 1.00 38.62 352 MET A O 1
ATOM 2855 N N . GLY A 1 353 ? 70.891 -9.637 -83.196 1.00 35.59 353 GLY A N 1
ATOM 2856 C CA . GLY A 1 353 ? 71.437 -9.014 -84.405 1.00 35.59 353 GLY A CA 1
ATOM 2857 C C . GLY A 1 353 ? 70.402 -9.035 -85.539 1.00 35.59 353 GLY A C 1
ATOM 2858 O O . GLY A 1 353 ? 69.646 -10.005 -85.628 1.00 35.59 353 GLY A O 1
ATOM 2859 N N . PRO A 1 354 ? 70.298 -7.989 -86.385 1.00 37.00 354 PRO A N 1
ATOM 2860 C CA . PRO A 1 354 ? 69.324 -7.980 -87.470 1.00 37.00 354 PRO A CA 1
ATOM 2861 C C . PRO A 1 354 ? 69.632 -9.134 -88.440 1.00 37.00 354 PRO A C 1
ATOM 2863 O O . PRO A 1 354 ? 70.789 -9.294 -88.843 1.00 37.00 354 PRO A O 1
ATOM 2866 N N . PRO A 1 355 ? 68.636 -9.958 -88.813 1.00 42.28 355 PRO A N 1
ATOM 2867 C CA . PRO A 1 355 ? 68.866 -11.049 -89.739 1.00 42.28 355 PRO A CA 1
ATOM 2868 C C . PRO A 1 355 ? 69.324 -10.486 -91.086 1.00 42.28 355 PRO A C 1
ATOM 2870 O O . PRO A 1 355 ? 68.690 -9.596 -91.650 1.00 42.28 355 PRO A O 1
ATOM 2873 N N . ALA A 1 356 ? 70.431 -11.015 -91.605 1.00 42.56 356 ALA A N 1
ATOM 2874 C CA . ALA A 1 356 ? 70.904 -10.708 -92.948 1.00 42.56 356 ALA A CA 1
ATOM 2875 C C . ALA A 1 356 ? 69.800 -10.996 -93.995 1.00 42.56 356 ALA A C 1
ATOM 2877 O O . ALA A 1 356 ? 69.053 -11.975 -93.830 1.00 42.56 356 ALA A O 1
ATOM 2878 N N . PRO A 1 357 ? 69.701 -10.187 -95.071 1.00 37.00 357 PRO A N 1
ATOM 2879 C CA . PRO A 1 357 ? 68.692 -10.367 -96.114 1.00 37.00 357 PRO A CA 1
ATOM 2880 C C . PRO A 1 357 ? 68.805 -11.781 -96.711 1.00 37.00 357 PRO A C 1
ATOM 2882 O O . PRO A 1 357 ? 69.881 -12.186 -97.152 1.00 37.00 357 PRO A O 1
ATOM 2885 N N . GLY A 1 358 ? 67.712 -12.554 -96.659 1.00 49.47 358 GLY A N 1
ATOM 2886 C CA . GLY A 1 358 ? 67.644 -13.945 -97.141 1.00 49.47 358 GLY A CA 1
ATOM 2887 C C . GLY A 1 358 ? 67.582 -15.045 -96.065 1.00 49.47 358 GLY A C 1
ATOM 2888 O O . GLY A 1 358 ? 67.826 -16.219 -96.354 1.00 49.47 358 GLY A O 1
ATOM 2889 N N . THR A 1 359 ? 67.272 -14.718 -94.809 1.00 47.84 359 THR A N 1
ATOM 2890 C CA . THR A 1 359 ? 66.989 -15.720 -93.765 1.00 47.84 359 THR A CA 1
ATOM 2891 C C . THR A 1 359 ? 65.521 -16.158 -93.810 1.00 47.84 359 THR A C 1
ATOM 2893 O O . THR A 1 359 ? 64.642 -15.523 -93.240 1.00 47.84 359 THR A O 1
ATOM 2896 N N . MET A 1 360 ? 65.257 -17.281 -94.482 1.00 48.41 360 MET A N 1
ATOM 2897 C CA . MET A 1 360 ? 63.939 -17.930 -94.486 1.00 48.41 360 MET A CA 1
ATOM 2898 C C . MET A 1 360 ? 63.558 -18.395 -93.067 1.00 48.41 360 MET A C 1
ATOM 2900 O O . MET A 1 360 ? 64.344 -19.127 -92.457 1.00 48.41 360 MET A O 1
ATOM 2904 N N . PRO A 1 361 ? 62.384 -18.012 -92.527 1.00 50.41 361 PRO A N 1
ATOM 2905 C CA . PRO A 1 361 ? 61.977 -18.412 -91.185 1.00 50.41 361 PRO A CA 1
ATOM 2906 C C . PRO A 1 361 ? 61.691 -19.919 -91.107 1.00 50.41 361 PRO A C 1
ATOM 2908 O O . PRO A 1 361 ? 60.942 -20.471 -91.917 1.00 50.41 361 PRO A O 1
ATOM 2911 N N . HIS A 1 362 ? 62.258 -20.582 -90.094 1.00 53.31 362 HIS A N 1
ATOM 2912 C CA . HIS A 1 362 ? 61.845 -21.924 -89.685 1.00 53.31 362 HIS A CA 1
ATOM 2913 C C . HIS A 1 362 ? 60.395 -21.844 -89.169 1.00 53.31 362 HIS A C 1
ATOM 2915 O O . HIS A 1 362 ? 60.115 -21.140 -88.204 1.00 53.31 362 HIS A O 1
ATOM 2921 N N . ASN A 1 363 ? 59.485 -22.572 -89.826 1.00 57.88 363 ASN A N 1
ATOM 2922 C CA . ASN A 1 363 ? 58.045 -22.695 -89.544 1.00 57.88 363 ASN A CA 1
ATOM 2923 C C . ASN A 1 363 ? 57.168 -21.469 -89.883 1.00 57.88 363 ASN A C 1
ATOM 2925 O O . ASN A 1 363 ? 56.833 -20.648 -89.032 1.00 57.88 363 ASN A O 1
ATOM 2929 N N . LEU A 1 364 ? 56.660 -21.431 -91.122 1.00 58.38 364 LEU A N 1
ATOM 2930 C CA . LEU A 1 364 ? 55.713 -20.414 -91.619 1.00 58.38 364 LEU A CA 1
ATOM 2931 C C . LEU A 1 364 ? 54.372 -20.341 -90.864 1.00 58.38 364 LEU A C 1
ATOM 2933 O O . LEU A 1 364 ? 53.696 -19.320 -90.941 1.00 58.38 364 LEU A O 1
ATOM 2937 N N . SER A 1 365 ? 53.975 -21.411 -90.170 1.00 59.41 365 SER A N 1
ATOM 2938 C CA . SER A 1 365 ? 52.697 -21.510 -89.446 1.00 59.41 365 SER A CA 1
ATOM 2939 C C . SER A 1 365 ? 52.859 -21.501 -87.919 1.00 59.41 365 SER A C 1
ATOM 2941 O O . SER A 1 365 ? 51.917 -21.835 -87.200 1.00 59.41 365 SER A O 1
ATOM 2943 N N . ALA A 1 366 ? 54.048 -21.172 -87.401 1.00 70.38 366 ALA A N 1
ATOM 2944 C CA . ALA A 1 366 ? 54.263 -21.091 -85.960 1.00 70.38 366 ALA A CA 1
ATOM 2945 C C . ALA A 1 366 ? 53.399 -19.980 -85.339 1.00 70.38 366 ALA A C 1
ATOM 2947 O O . ALA A 1 366 ? 53.297 -18.877 -85.882 1.00 70.38 366 ALA A O 1
ATOM 2948 N N . LYS A 1 367 ? 52.785 -20.274 -84.188 1.00 74.38 367 LYS A N 1
ATOM 2949 C CA . LYS A 1 367 ? 51.960 -19.314 -83.446 1.00 74.38 367 LYS A CA 1
ATOM 2950 C C . LYS A 1 367 ? 52.826 -18.123 -83.030 1.00 74.38 367 LYS A C 1
ATOM 2952 O O . LYS A 1 367 ? 53.801 -18.302 -82.307 1.00 74.38 367 LYS A O 1
ATOM 2957 N N . VAL A 1 368 ? 52.459 -16.925 -83.483 1.00 78.44 368 VAL A N 1
ATOM 2958 C CA . VAL A 1 368 ? 53.171 -15.679 -83.166 1.00 78.44 368 VAL A CA 1
ATOM 2959 C C . VAL A 1 368 ? 52.998 -15.370 -81.678 1.00 78.44 368 VAL A C 1
ATOM 2961 O O . VAL A 1 368 ? 51.876 -15.171 -81.195 1.00 78.44 368 VAL A O 1
ATOM 2964 N N . GLN A 1 369 ? 54.105 -15.361 -80.938 1.00 79.69 369 GLN A N 1
ATOM 2965 C CA . GLN A 1 369 ? 54.121 -15.008 -79.520 1.00 79.69 369 GLN A CA 1
ATOM 2966 C C . GLN A 1 369 ? 54.245 -13.490 -79.350 1.00 79.69 369 GLN A C 1
ATOM 2968 O O . GLN A 1 369 ? 54.697 -12.791 -80.250 1.00 79.69 369 GLN A O 1
ATOM 2973 N N . LEU A 1 370 ? 53.886 -12.954 -78.175 1.00 75.19 370 LEU A N 1
ATOM 2974 C CA . LEU A 1 370 ? 53.977 -11.505 -77.912 1.00 75.19 370 LEU A CA 1
ATOM 2975 C C . LEU A 1 370 ? 55.401 -10.944 -78.101 1.00 75.19 370 LEU A C 1
ATOM 2977 O O . LEU A 1 370 ? 55.568 -9.786 -78.476 1.00 75.19 370 LEU A O 1
ATOM 2981 N N . LYS A 1 371 ? 56.426 -11.770 -77.860 1.00 78.50 371 LYS A N 1
ATOM 2982 C CA . LYS A 1 371 ? 57.839 -11.406 -78.043 1.00 78.50 371 LYS A CA 1
ATOM 2983 C C . LYS A 1 371 ? 58.211 -11.187 -79.512 1.00 78.50 371 LYS A C 1
ATOM 2985 O O . LYS A 1 371 ? 59.131 -10.424 -79.779 1.00 78.50 371 LYS A O 1
ATOM 2990 N N . ASP A 1 372 ? 57.465 -11.796 -80.431 1.00 73.81 372 ASP A N 1
ATOM 2991 C CA . ASP A 1 372 ? 57.734 -11.768 -81.870 1.00 73.81 372 ASP A CA 1
ATOM 2992 C C . ASP A 1 372 ? 57.171 -10.518 -82.563 1.00 73.81 372 ASP A C 1
ATOM 2994 O O . ASP A 1 372 ? 57.391 -10.337 -83.761 1.00 73.81 372 ASP A O 1
ATOM 2998 N N . LEU A 1 373 ? 56.418 -9.680 -81.838 1.00 80.75 373 LEU A N 1
ATOM 2999 C CA . LEU A 1 373 ? 55.900 -8.415 -82.355 1.00 80.75 373 LEU A CA 1
ATOM 3000 C C . LEU A 1 373 ? 57.015 -7.372 -82.381 1.00 80.75 373 LEU A C 1
ATOM 3002 O O . LEU A 1 373 ? 57.654 -7.113 -81.350 1.00 80.75 373 LEU A O 1
ATOM 3006 N N . THR A 1 374 ? 57.178 -6.728 -83.536 1.00 83.12 374 THR A N 1
ATOM 3007 C CA . THR A 1 374 ? 58.060 -5.570 -83.696 1.00 83.12 374 THR A CA 1
ATOM 3008 C C . THR A 1 374 ? 57.491 -4.343 -82.973 1.00 83.12 374 THR A C 1
ATOM 3010 O O . THR A 1 374 ? 56.347 -4.345 -82.512 1.00 83.12 374 THR A O 1
ATOM 3013 N N . LEU A 1 375 ? 58.291 -3.281 -82.833 1.00 83.56 375 LEU A N 1
ATOM 3014 C CA . LEU A 1 375 ? 57.818 -2.032 -82.222 1.00 83.56 375 LEU A CA 1
ATOM 3015 C C . LEU A 1 375 ? 56.647 -1.421 -83.006 1.00 83.56 375 LEU A C 1
ATOM 3017 O O . LEU A 1 375 ? 55.693 -0.956 -82.389 1.00 83.56 375 LEU A O 1
ATOM 3021 N N . GLU A 1 376 ? 56.683 -1.504 -84.335 1.00 85.25 376 GLU A N 1
ATOM 3022 C CA . GLU A 1 376 ? 55.622 -1.012 -85.220 1.00 85.25 376 GLU A CA 1
ATOM 3023 C C . GLU A 1 376 ? 54.317 -1.806 -85.041 1.00 85.25 376 GLU A C 1
ATOM 3025 O O . GLU A 1 376 ? 53.243 -1.215 -84.945 1.00 85.25 376 GLU A O 1
ATOM 3030 N N . ASP A 1 377 ? 54.400 -3.136 -84.898 1.00 83.75 377 ASP A N 1
ATOM 3031 C CA . ASP A 1 377 ? 53.230 -3.991 -84.646 1.00 83.75 377 ASP A CA 1
ATOM 3032 C C . ASP A 1 377 ? 52.572 -3.667 -83.298 1.00 83.75 377 ASP A C 1
ATOM 3034 O O . ASP A 1 377 ? 51.348 -3.582 -83.192 1.00 83.75 377 ASP A O 1
ATOM 3038 N N . ARG A 1 378 ? 53.384 -3.450 -82.254 1.00 85.88 378 ARG A N 1
ATOM 3039 C CA . ARG A 1 378 ? 52.887 -3.052 -80.925 1.00 85.88 378 ARG A CA 1
ATOM 3040 C C . ARG A 1 378 ? 52.242 -1.674 -80.968 1.00 85.88 378 ARG A C 1
ATOM 3042 O O . ARG A 1 378 ? 51.185 -1.479 -80.373 1.00 85.88 378 ARG A O 1
ATOM 3049 N N . GLU A 1 379 ? 52.853 -0.732 -81.682 1.00 86.75 379 GLU A N 1
ATOM 3050 C CA . GLU A 1 379 ? 52.288 0.598 -81.881 1.00 86.75 379 GLU A CA 1
ATOM 3051 C C . GLU A 1 379 ? 50.954 0.533 -82.635 1.00 86.75 379 GLU A C 1
ATOM 3053 O O . GLU A 1 379 ? 50.007 1.223 -82.260 1.00 86.75 379 GLU A O 1
ATOM 3058 N N . HIS A 1 380 ? 50.831 -0.328 -83.647 1.00 86.19 380 HIS A N 1
ATOM 3059 C CA . HIS A 1 380 ? 49.586 -0.495 -84.392 1.00 86.19 380 HIS A CA 1
ATOM 3060 C C . HIS A 1 380 ? 48.441 -1.013 -83.509 1.00 86.19 380 HIS A C 1
ATOM 3062 O O . HIS A 1 380 ? 47.355 -0.430 -83.520 1.00 86.19 380 HIS A O 1
ATOM 3068 N N . VAL A 1 381 ? 48.697 -2.033 -82.679 1.00 87.50 381 VAL A N 1
ATOM 3069 C CA . VAL A 1 381 ? 47.717 -2.533 -81.694 1.00 87.50 381 VAL A CA 1
ATOM 3070 C C . VAL A 1 381 ? 47.307 -1.426 -80.721 1.00 87.50 381 VAL A C 1
ATOM 3072 O O . VAL A 1 381 ? 46.120 -1.246 -80.456 1.00 87.50 381 VAL A O 1
ATOM 3075 N N . LEU A 1 382 ? 48.267 -0.649 -80.210 1.00 86.56 382 LEU A N 1
ATOM 3076 C CA . LEU A 1 382 ? 47.976 0.458 -79.297 1.00 86.56 382 LEU A CA 1
ATOM 3077 C C . LEU A 1 382 ? 47.158 1.563 -79.972 1.00 86.56 382 LEU A C 1
ATOM 3079 O O . LEU A 1 382 ? 46.225 2.076 -79.362 1.00 86.56 382 LEU A O 1
ATOM 3083 N N . ARG A 1 383 ? 47.443 1.910 -81.232 1.00 86.75 383 ARG A N 1
ATOM 3084 C CA . ARG A 1 383 ? 46.649 2.890 -81.992 1.00 86.75 383 ARG A CA 1
ATOM 3085 C C . ARG A 1 383 ? 45.205 2.422 -82.183 1.00 86.75 383 ARG A C 1
ATOM 3087 O O . ARG A 1 383 ? 44.293 3.223 -81.990 1.00 86.75 383 ARG A O 1
ATOM 3094 N N . LEU A 1 384 ? 44.992 1.144 -82.513 1.00 86.75 384 LEU A N 1
ATOM 3095 C CA . LEU A 1 384 ? 43.651 0.556 -82.610 1.00 86.75 384 LEU A CA 1
ATOM 3096 C C . LEU A 1 384 ? 42.928 0.603 -81.257 1.00 86.75 384 LEU A C 1
ATOM 3098 O O . LEU A 1 384 ? 41.776 1.033 -81.186 1.00 86.75 384 LEU A O 1
ATOM 3102 N N . LEU A 1 385 ? 43.620 0.236 -80.174 1.00 87.00 385 LEU A N 1
ATOM 3103 C CA . LEU A 1 385 ? 43.074 0.268 -78.819 1.00 87.00 385 LEU A CA 1
ATOM 3104 C C . LEU A 1 385 ? 42.686 1.688 -78.387 1.00 87.00 385 LEU A C 1
ATOM 3106 O O . LEU A 1 385 ? 41.572 1.903 -77.916 1.00 87.00 385 LEU A O 1
ATOM 3110 N N . PHE A 1 386 ? 43.566 2.672 -78.584 1.00 85.62 386 PHE A N 1
ATOM 3111 C CA . PHE A 1 386 ? 43.274 4.066 -78.251 1.00 85.62 386 PHE A CA 1
ATOM 3112 C C . PHE A 1 386 ? 42.134 4.633 -79.095 1.00 85.62 386 PHE A C 1
ATOM 3114 O O . PHE A 1 386 ? 41.310 5.376 -78.568 1.00 85.62 386 PHE A O 1
ATOM 3121 N N . ALA A 1 387 ? 42.028 4.257 -80.372 1.00 86.12 387 ALA A N 1
ATOM 3122 C CA . ALA A 1 387 ? 40.888 4.643 -81.197 1.00 86.12 387 ALA A CA 1
ATOM 3123 C C . ALA A 1 387 ? 39.565 4.093 -80.630 1.00 86.12 387 ALA A C 1
ATOM 3125 O O . ALA A 1 387 ? 38.589 4.839 -80.535 1.00 86.12 387 ALA A O 1
ATOM 3126 N N . LYS A 1 388 ? 39.539 2.828 -80.183 1.00 86.38 388 LYS A N 1
ATOM 3127 C CA . LYS A 1 388 ? 38.364 2.218 -79.538 1.00 86.38 388 LYS A CA 1
ATOM 3128 C C . LYS A 1 388 ? 38.030 2.880 -78.200 1.00 86.38 388 LYS A C 1
ATOM 3130 O O . LYS A 1 388 ? 36.876 3.230 -77.974 1.00 86.38 388 LYS A O 1
ATOM 3135 N N . ILE A 1 389 ? 39.026 3.094 -77.342 1.00 83.00 389 ILE A N 1
ATOM 3136 C CA . ILE A 1 389 ? 38.872 3.760 -76.040 1.00 83.00 389 ILE A CA 1
ATOM 3137 C C . ILE A 1 389 ? 38.311 5.178 -76.227 1.00 83.00 389 ILE A C 1
ATOM 3139 O O . ILE A 1 389 ? 37.324 5.544 -75.592 1.00 83.00 389 ILE A O 1
ATOM 3143 N N . ASN A 1 390 ? 38.860 5.951 -77.166 1.00 83.00 390 ASN A N 1
ATOM 3144 C CA . ASN A 1 390 ? 38.389 7.307 -77.453 1.00 83.00 390 ASN A CA 1
ATOM 3145 C C . ASN A 1 390 ? 36.971 7.329 -78.053 1.00 83.00 390 ASN A C 1
ATOM 3147 O O . ASN A 1 390 ? 36.201 8.240 -77.754 1.00 83.00 390 ASN A O 1
ATOM 3151 N N . ALA A 1 391 ? 36.591 6.321 -78.845 1.00 77.31 391 ALA A N 1
ATOM 3152 C CA . ALA A 1 391 ? 35.229 6.185 -79.365 1.00 77.31 391 ALA A CA 1
ATOM 3153 C C . ALA A 1 391 ? 34.203 5.836 -78.269 1.00 77.31 391 ALA A C 1
ATOM 3155 O O . ALA A 1 391 ? 33.079 6.332 -78.302 1.00 77.31 391 ALA A O 1
ATOM 3156 N N . VAL A 1 392 ? 34.585 5.021 -77.278 1.00 70.06 392 VAL A N 1
ATOM 3157 C CA . VAL A 1 392 ? 33.721 4.663 -76.137 1.00 70.06 392 VAL A CA 1
ATOM 3158 C C . VAL A 1 392 ? 33.591 5.831 -75.151 1.00 70.06 392 VAL A C 1
ATOM 3160 O O . VAL A 1 392 ? 32.486 6.124 -74.696 1.00 70.06 392 VAL A O 1
ATOM 3163 N N . HIS A 1 393 ? 34.674 6.567 -74.876 1.00 62.59 393 HIS A N 1
ATOM 3164 C CA . HIS A 1 393 ? 34.633 7.750 -74.006 1.00 62.59 393 HIS A CA 1
ATOM 3165 C C . HIS A 1 393 ? 33.900 8.951 -74.625 1.00 62.59 393 HIS A C 1
ATOM 3167 O O . HIS A 1 393 ? 33.289 9.719 -73.885 1.00 62.59 393 HIS A O 1
ATOM 3173 N N . GLY A 1 394 ? 33.888 9.094 -75.956 1.00 59.72 394 GLY A N 1
ATOM 3174 C CA . GLY A 1 394 ? 33.125 10.142 -76.651 1.00 59.72 394 GLY A CA 1
ATOM 3175 C C . GLY A 1 394 ? 31.599 10.036 -76.490 1.00 59.72 394 GLY A C 1
ATOM 3176 O O . GLY A 1 394 ? 30.903 11.034 -76.658 1.00 59.72 394 GLY A O 1
ATOM 3177 N N . ASN A 1 395 ? 31.082 8.860 -76.109 1.00 56.50 395 ASN A N 1
ATOM 3178 C CA . ASN A 1 395 ? 29.655 8.617 -75.862 1.00 56.50 395 ASN A CA 1
ATOM 3179 C C . ASN A 1 395 ? 29.237 8.772 -74.388 1.00 56.50 395 ASN A C 1
ATOM 3181 O O . ASN A 1 395 ? 28.045 8.689 -74.078 1.00 56.50 395 ASN A O 1
ATOM 3185 N N . VAL A 1 396 ? 30.176 9.001 -73.463 1.00 51.00 396 VAL A N 1
ATOM 3186 C CA . VAL A 1 396 ? 29.848 9.208 -72.047 1.00 51.00 396 VAL A CA 1
ATOM 3187 C C . VAL A 1 396 ? 29.408 10.659 -71.863 1.00 51.00 396 VAL A C 1
ATOM 3189 O O . VAL A 1 396 ? 30.216 11.560 -71.654 1.00 51.00 396 VAL A O 1
ATOM 3192 N N . SER A 1 397 ? 28.099 10.890 -71.969 1.00 52.12 397 SER A N 1
ATOM 3193 C CA . SER A 1 397 ? 27.489 12.159 -71.560 1.00 52.12 397 SER A CA 1
ATOM 3194 C C . SER A 1 397 ? 27.874 12.464 -70.109 1.00 52.12 397 SER A C 1
ATOM 3196 O O . SER A 1 397 ? 27.854 11.569 -69.261 1.00 52.12 397 SER A O 1
ATOM 3198 N N . SER A 1 398 ? 28.241 13.721 -69.842 1.00 54.94 398 SER A N 1
ATOM 3199 C CA . SER A 1 398 ? 28.610 14.228 -68.516 1.00 54.94 398 SER A CA 1
ATOM 3200 C C . SER A 1 398 ? 27.662 13.710 -67.434 1.00 54.94 398 SER A C 1
ATOM 3202 O O . SER A 1 398 ? 26.445 13.726 -67.640 1.00 54.94 398 SER A O 1
ATOM 3204 N N . LEU A 1 399 ? 28.215 13.282 -66.291 1.00 53.09 399 LEU A N 1
ATOM 3205 C CA . LEU A 1 399 ? 27.423 12.785 -65.166 1.00 53.09 399 LEU A CA 1
ATOM 3206 C C . LEU A 1 399 ? 26.268 13.753 -64.847 1.00 53.09 399 LEU A C 1
ATOM 3208 O O . LEU A 1 399 ? 26.499 14.964 -64.785 1.00 53.09 399 LEU A O 1
ATOM 3212 N N . PRO A 1 400 ? 25.041 13.249 -64.614 1.00 57.03 400 PRO A N 1
ATOM 3213 C CA . PRO A 1 400 ? 23.959 14.085 -64.121 1.00 57.03 400 PRO A CA 1
ATOM 3214 C C . PRO A 1 400 ? 24.377 14.735 -62.793 1.00 57.03 400 PRO A C 1
ATOM 3216 O O . PRO A 1 400 ? 25.010 14.055 -61.976 1.00 57.03 400 PRO A O 1
ATOM 3219 N N . PRO A 1 401 ? 24.028 16.011 -62.551 1.00 55.34 401 PRO A N 1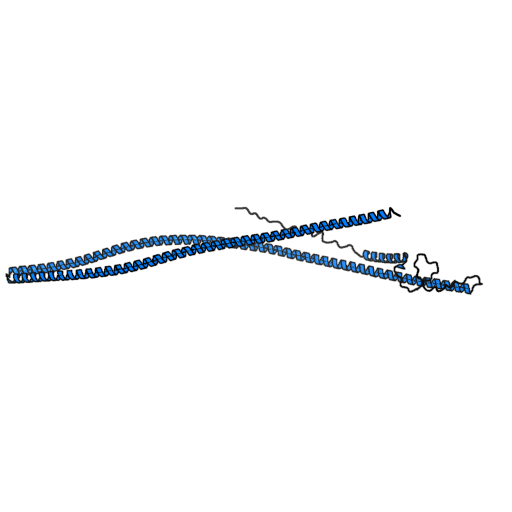
ATOM 3220 C CA . PRO A 1 401 ? 24.324 16.676 -61.288 1.00 55.34 401 PRO A CA 1
ATOM 3221 C C . PRO A 1 401 ? 23.762 15.866 -60.111 1.00 55.34 401 PRO A C 1
ATOM 3223 O O . PRO A 1 401 ? 22.657 15.325 -60.168 1.00 55.34 401 PRO A O 1
ATOM 3226 N N . HIS A 1 402 ? 24.567 15.734 -59.058 1.00 52.91 402 HIS A N 1
ATOM 3227 C CA . HIS A 1 402 ? 24.227 14.966 -57.868 1.00 52.91 402 HIS A CA 1
ATOM 3228 C C . HIS A 1 402 ? 23.303 15.814 -56.974 1.00 52.91 402 HIS A C 1
ATOM 3230 O O . HIS A 1 402 ? 23.716 16.852 -56.471 1.00 52.91 402 HIS A O 1
ATOM 3236 N N . ASP A 1 403 ? 22.068 15.365 -56.731 1.00 54.50 403 ASP A N 1
ATOM 3237 C CA . ASP A 1 403 ? 21.033 16.084 -55.950 1.00 54.50 403 ASP A CA 1
ATOM 3238 C C . ASP A 1 403 ? 21.331 16.236 -54.435 1.00 54.50 403 ASP A C 1
ATOM 3240 O O . ASP A 1 403 ? 20.440 16.564 -53.650 1.00 54.50 403 ASP A O 1
ATOM 3244 N N . LEU A 1 404 ? 22.564 15.986 -53.979 1.00 51.59 404 LEU A N 1
ATOM 3245 C CA . LEU A 1 404 ? 22.895 16.037 -52.549 1.00 51.59 404 LEU A CA 1
ATOM 3246 C C . LEU A 1 404 ? 23.167 17.455 -52.023 1.00 51.59 404 LEU A C 1
ATOM 3248 O O . LEU A 1 404 ? 23.069 17.659 -50.820 1.00 51.59 404 LEU A O 1
ATOM 3252 N N . GLU A 1 405 ? 23.422 18.451 -52.876 1.00 50.78 405 GLU A N 1
ATOM 3253 C CA . GLU A 1 405 ? 23.731 19.812 -52.393 1.00 50.78 405 GLU A CA 1
ATOM 3254 C C . GLU A 1 405 ? 22.493 20.631 -51.981 1.00 50.78 405 GLU A C 1
ATOM 3256 O O . GLU A 1 405 ? 22.608 21.565 -51.190 1.00 50.78 405 GLU A O 1
ATOM 3261 N N . ASN A 1 406 ? 21.290 20.276 -52.446 1.00 46.00 406 ASN A N 1
ATOM 3262 C CA . ASN A 1 406 ? 20.096 21.107 -52.227 1.00 46.00 406 ASN A CA 1
ATOM 3263 C C . ASN A 1 406 ? 19.211 20.686 -51.043 1.00 46.00 406 ASN A C 1
ATOM 3265 O O . ASN A 1 406 ? 18.304 21.436 -50.686 1.00 46.00 406 ASN A O 1
ATOM 3269 N N . ASN A 1 407 ? 19.444 19.525 -50.419 1.00 44.44 407 ASN A N 1
ATOM 3270 C CA . ASN A 1 407 ? 18.495 18.954 -49.450 1.00 44.44 407 ASN A CA 1
ATOM 3271 C C . ASN A 1 407 ? 19.013 18.841 -48.006 1.00 44.44 407 ASN A C 1
ATOM 3273 O O . ASN A 1 407 ? 18.267 18.412 -47.127 1.00 44.44 407 ASN A O 1
ATOM 3277 N N . GLU A 1 408 ? 20.252 19.261 -47.728 1.00 46.50 408 GLU A N 1
ATOM 3278 C CA . GLU A 1 408 ? 20.800 19.273 -46.360 1.00 46.50 408 GLU A CA 1
ATOM 3279 C C . GLU A 1 408 ? 20.270 20.437 -45.501 1.00 46.50 408 GLU A C 1
ATOM 3281 O O . GLU A 1 408 ? 20.364 20.397 -44.277 1.00 46.50 408 GLU A O 1
ATOM 3286 N N . ARG A 1 409 ? 19.653 21.465 -46.104 1.00 46.38 409 ARG A N 1
ATOM 3287 C CA . ARG A 1 409 ? 19.160 22.646 -45.366 1.00 46.38 409 ARG A CA 1
ATOM 3288 C C . ARG A 1 409 ? 17.718 22.554 -44.869 1.00 46.38 409 ARG A C 1
ATOM 3290 O O . ARG A 1 409 ? 17.332 23.359 -44.031 1.00 46.38 409 ARG A O 1
ATOM 3297 N N . THR A 1 410 ? 16.924 21.597 -45.339 1.00 47.50 410 THR A N 1
ATOM 3298 C CA . THR A 1 410 ? 15.467 21.598 -45.102 1.00 47.50 410 THR A CA 1
ATOM 3299 C C . THR A 1 410 ? 15.012 20.744 -43.918 1.00 47.50 410 THR A C 1
ATOM 3301 O O . THR A 1 410 ? 13.863 20.862 -43.506 1.00 47.50 410 THR A O 1
ATOM 3304 N N . PHE A 1 411 ? 15.882 19.899 -43.351 1.00 43.50 411 PHE A N 1
ATOM 3305 C CA . PHE A 1 411 ? 15.491 18.936 -42.308 1.00 43.50 411 PHE A CA 1
ATOM 3306 C C . PHE A 1 411 ? 15.922 19.298 -40.879 1.00 43.50 411 PHE A C 1
ATOM 3308 O O . PHE A 1 411 ? 15.477 18.639 -39.945 1.00 43.50 411 PHE A O 1
ATOM 3315 N N . LEU A 1 412 ? 16.737 20.341 -40.682 1.00 44.34 412 LEU A N 1
ATOM 3316 C CA . LEU A 1 412 ? 17.295 20.689 -39.362 1.00 44.34 412 LEU A CA 1
ATOM 3317 C C . LEU A 1 412 ? 16.687 21.940 -38.708 1.00 44.34 412 LEU A C 1
ATOM 3319 O O . LEU A 1 412 ? 17.131 22.344 -37.638 1.00 44.34 412 LEU A O 1
ATOM 3323 N N . THR A 1 413 ? 15.660 22.556 -39.297 1.00 45.00 413 THR A N 1
ATOM 3324 C CA . THR A 1 413 ? 15.034 23.762 -38.730 1.00 45.00 413 THR A CA 1
ATOM 3325 C C . THR A 1 413 ? 13.536 23.564 -38.529 1.00 45.00 413 THR A C 1
ATOM 3327 O O . THR A 1 413 ? 12.733 24.090 -39.292 1.00 45.00 413 THR A O 1
ATOM 3330 N N . ASN A 1 414 ? 13.149 22.781 -37.523 1.00 44.88 414 ASN A N 1
ATOM 3331 C CA . ASN A 1 414 ? 11.855 22.938 -36.849 1.00 44.88 414 ASN A CA 1
ATOM 3332 C C . ASN A 1 414 ? 11.871 22.225 -35.491 1.00 44.88 414 ASN A C 1
ATOM 3334 O O . ASN A 1 414 ? 11.175 21.246 -35.254 1.00 44.88 414 ASN A O 1
ATOM 3338 N N . SER A 1 415 ? 12.676 22.756 -34.576 1.00 44.50 415 SER A N 1
ATOM 3339 C CA . SER A 1 415 ? 12.534 22.515 -33.141 1.00 44.50 415 SER A CA 1
ATOM 3340 C C . SER A 1 415 ? 12.600 23.867 -32.430 1.00 44.50 415 SER A C 1
ATOM 3342 O O . SER A 1 415 ? 13.638 24.270 -31.907 1.00 44.50 415 SER A O 1
ATOM 3344 N N . ALA A 1 416 ? 11.498 24.616 -32.484 1.00 43.34 416 ALA A N 1
ATOM 3345 C CA . ALA A 1 416 ? 11.299 25.774 -31.622 1.00 43.34 416 ALA A CA 1
ATOM 3346 C C . ALA A 1 416 ? 10.725 25.294 -30.276 1.00 43.34 416 ALA A C 1
ATOM 3348 O O . ALA A 1 416 ? 9.745 24.545 -30.279 1.00 43.34 416 ALA A O 1
ATOM 3349 N N . PRO A 1 417 ? 11.278 25.716 -29.127 1.00 49.75 417 PRO A N 1
ATOM 3350 C CA . PRO A 1 417 ? 10.680 25.444 -27.832 1.00 49.75 417 PRO A CA 1
ATOM 3351 C C . PRO A 1 417 ? 9.604 26.500 -27.554 1.00 49.75 417 PRO A C 1
ATOM 3353 O O . PRO A 1 417 ? 9.908 27.666 -27.305 1.00 49.75 417 PRO A O 1
ATOM 3356 N N . THR A 1 418 ? 8.330 26.114 -27.563 1.00 47.84 418 THR A N 1
ATOM 3357 C CA . THR A 1 418 ? 7.266 26.945 -26.982 1.00 47.84 418 THR A CA 1
ATOM 3358 C C . THR A 1 418 ? 7.268 26.763 -25.467 1.00 47.84 418 THR A C 1
ATOM 3360 O O . THR A 1 418 ? 6.532 25.943 -24.919 1.00 47.84 418 THR A O 1
ATOM 3363 N N . GLY A 1 419 ? 8.130 27.522 -24.789 1.00 43.50 419 GLY A N 1
ATOM 3364 C CA . GLY A 1 419 ? 8.036 27.775 -23.356 1.00 43.50 419 GLY A CA 1
ATOM 3365 C C . GLY A 1 419 ? 6.908 28.768 -23.082 1.00 43.50 419 GLY A C 1
ATOM 3366 O O . GLY A 1 419 ? 7.108 29.975 -23.171 1.00 43.50 419 GLY A O 1
ATOM 3367 N N . GLY A 1 420 ? 5.718 28.255 -22.776 1.00 41.16 420 GLY A N 1
ATOM 3368 C CA . GLY A 1 420 ? 4.612 29.037 -22.228 1.00 41.16 420 GLY A CA 1
ATOM 3369 C C . GLY A 1 420 ? 4.761 29.154 -20.716 1.00 41.16 420 GLY A C 1
ATOM 3370 O O . GLY A 1 420 ? 4.256 28.310 -19.981 1.00 41.16 420 GLY A O 1
ATOM 3371 N N . GLY A 1 421 ? 5.486 30.177 -20.264 1.00 44.06 421 GLY A N 1
ATOM 3372 C CA . GLY A 1 421 ? 5.385 30.677 -18.899 1.00 44.06 421 GLY A CA 1
ATOM 3373 C C . GLY A 1 421 ? 4.198 31.627 -18.819 1.00 44.06 421 GLY A C 1
ATOM 3374 O O . GLY A 1 421 ? 4.297 32.759 -19.282 1.00 44.06 421 GLY A O 1
ATOM 3375 N N . ASP A 1 422 ? 3.088 31.150 -18.262 1.00 44.62 422 ASP A N 1
ATOM 3376 C CA . ASP A 1 422 ? 1.964 31.993 -17.864 1.00 44.62 422 ASP A CA 1
ATOM 3377 C C . ASP A 1 422 ? 2.101 32.271 -16.363 1.00 44.62 422 ASP A C 1
ATOM 3379 O O . ASP A 1 422 ? 1.981 31.375 -15.525 1.00 44.62 422 ASP A O 1
ATOM 3383 N N . GLY A 1 423 ? 2.476 33.508 -16.048 1.00 50.56 423 GLY A N 1
ATOM 3384 C CA . GLY A 1 423 ? 2.513 34.059 -14.704 1.00 50.56 423 GLY A CA 1
ATOM 3385 C C . GLY A 1 423 ? 1.448 35.140 -14.606 1.00 50.56 423 GLY A C 1
ATOM 3386 O O . GLY A 1 423 ? 1.632 36.233 -15.138 1.00 50.56 423 GLY A O 1
ATOM 3387 N N . GLY A 1 424 ? 0.351 34.830 -13.917 1.00 47.81 424 GLY A N 1
ATOM 3388 C CA . GLY A 1 424 ? -0.743 35.765 -13.682 1.00 47.81 424 GLY A CA 1
ATOM 3389 C C . GLY A 1 424 ? -1.883 35.176 -12.852 1.00 47.81 424 GLY A C 1
ATOM 3390 O O . GLY A 1 424 ? -2.916 34.841 -13.418 1.00 47.81 424 GLY A O 1
ATOM 3391 N N . MET A 1 425 ? -1.674 35.065 -11.532 1.00 41.69 425 MET A N 1
ATOM 3392 C CA . MET A 1 425 ? -2.564 35.460 -10.411 1.00 41.69 425 MET A CA 1
ATOM 3393 C C . MET A 1 425 ? -2.221 34.708 -9.126 1.00 41.69 425 MET A C 1
ATOM 3395 O O . MET A 1 425 ? -2.210 33.458 -9.147 1.00 41.69 425 MET A O 1
#

pLDDT: mean 83.78, std 17.89, range [34.69, 98.19]

Organism: Aureococcus anophagefferens (NCBI:txid44056)

Radius of gyration: 76.44 Å; chains: 1; bounding box: 165×66×218 Å

Secondary structure (DSSP, 8-state):
--SHHHHHHHHHHHHHHHHHHHHHHHHHHHHHHHHHHHHHHHHHHHHHHHHHHHHHHHHHHHHHHHHHHHHHHHHHHHHHHHHHHHHHHHHHHHHHHHHHHHHHHHHHHHHHHHHHHHHHHHHHHHHHHHHHHHHHHHHHHHHHHHHH---HHHHHHHHHHHHHHHHHHHHHHHHHHHHHHHHHHHHHHHHHHHHHHHHHHHHHHHHHHHHHHHHHHHHHHHHHHHHHHHHHHHHHHHHHHHHHHHHHHHHHHHHHHHHHHHHHHHHHHHHHHHHHHHHHHHHHHHHHHHHHHHHHHHHHHHHHHHHHHHHHHHHHHHHHHHHHHHHHHHSSS-SPPPPPPP-----------PPPTT-PPS-TTPPPPGGG--HHHHHHHHHHHHHHHHHHHTT---PPPPTTSSSSSSSS-------------